Protein AF-A0A952V7Z5-F1 (afdb_monomer)

Radius of gyration: 24.07 Å; Cα contacts (8 Å, |Δi|>4): 579; chains: 1; bounding box: 63×58×65 Å

Sequence (411 aa):
MCISLGTNAEAQRTVLEYQTFAVVSDPDKPIVDISADLIARCDKRLQQSLNGVTVEVHFGEGSSTEAVQILNKLVEAVRLTQEMLTPLVVPDVRFYLMSMAEVPANFSAKVLSEGNGFYLHVLPISDRRELDLECSQNNEICSDIYLTIPHELSHRSLDRIVQRDARWFDEGLAEYASIKVATVLAPEIARTRLRAYLPRESLHRREIRENIIRWQPFKYRDLKRMNELEIRNDFFFYGAAYQILEYAFANGTDTRRSGLLPRIQSLRNVKKRPISNKELLSVVENELGNGIRSLGVVPETEQIKYVRQAEDVLRPESKNATDHYEALYRLAVFDDISLSRETIESLIDLAFQQSAPHYFSELAATAITRRLRRENFKSFIATYLSSTSKQQKVSIRKLVDGLKKKSIRPL

Solvent-accessible surface area (backbone atoms only — not comparable to full-atom values): 22986 Å² total; per-residue (Å²): 136,81,84,77,72,89,86,68,100,64,84,84,77,76,81,81,91,69,72,60,50,70,50,81,75,42,94,91,53,74,71,40,78,44,33,67,57,49,63,70,47,32,77,43,76,50,75,54,73,55,98,91,30,41,39,35,31,27,24,34,90,93,41,62,70,60,45,53,54,49,42,58,53,40,50,53,33,50,49,49,34,42,62,72,44,48,78,49,64,56,59,26,39,38,36,36,47,40,81,29,86,69,67,67,68,18,32,29,35,63,59,95,63,86,85,76,62,60,48,80,46,78,47,74,36,41,72,86,57,85,80,74,82,78,57,84,63,93,32,69,63,49,43,39,47,29,33,48,47,31,21,52,43,37,43,63,36,32,70,72,43,44,35,86,69,30,41,40,56,48,53,6,48,9,48,41,38,10,41,56,37,10,50,74,79,38,47,69,55,26,52,48,47,38,55,72,52,33,46,91,57,32,35,46,36,66,63,49,47,70,41,38,85,68,40,68,83,79,54,77,81,47,62,84,67,52,50,72,65,58,61,49,54,48,34,46,44,48,15,29,21,22,47,53,46,52,52,36,36,59,67,26,100,44,79,89,57,35,65,58,52,50,49,52,52,49,51,24,67,74,65,74,45,51,37,45,42,71,59,48,48,54,56,48,30,62,55,50,72,70,36,71,82,67,42,57,63,69,53,69,74,56,47,52,52,52,42,53,54,21,50,61,48,68,40,94,79,61,83,54,67,59,58,44,50,43,21,36,48,46,40,42,63,50,42,89,58,89,73,55,69,68,52,52,52,52,29,54,50,39,40,67,40,86,86,47,60,66,67,56,16,22,33,24,14,24,26,50,51,61,31,53,77,39,69,73,47,45,55,47,54,54,51,51,67,74,66,63,89,74,85,77,94,62,52,69,65,58,49,55,53,50,29,58,71,46,24,69,76,82,127

Foldseek 3Di:
DDDDDDDDDDPPPDDPDQDKAKDAQDPVDDAAECAVQLCVAQVDKDWDDDPNAIEMETGHPPCPVVSVLLRVLLVLLQVLLPLLLPPFDQFHEYEYEGEDQDDDNIYMHRDPPPPRRYDYYYDYDHPPDDQDSVLPDPHPSCCCRQQVSSLVSLLVSQVWLADLQQVLQSLLSSRLSSLVSCCVRPVVNSVLCCLQQQDLQLLQDQLLLVCLLRDHDDDPVCVVVDDPLNVNVVSSSSNLSNQLVVLLCVLDPDNSDRCLSVVSVVVCVVVVGHDYSVRSQVSSQVSNVPHSSPPSNDDPVVLQVLQVLLLVCLPPPHPDPSSVLNSLQSLLSSLVDDDDPVLLVSLLCQLPPPPHDLSSNQSSLSSLLSNCVDPVSLVSLVVVLVPPPDDDPCPSVNSNVSSVVSYNDRD

Structure (mmCIF, N/CA/C/O backbone):
data_AF-A0A952V7Z5-F1
#
_entry.id   AF-A0A952V7Z5-F1
#
loop_
_atom_site.group_PDB
_atom_site.id
_atom_site.type_symbol
_atom_site.label_atom_id
_atom_site.label_alt_id
_atom_site.label_comp_id
_atom_site.label_asym_id
_atom_site.label_entity_id
_atom_site.label_seq_id
_atom_site.pdbx_PDB_ins_code
_atom_site.Cartn_x
_atom_site.Cartn_y
_atom_site.Cartn_z
_atom_site.occupancy
_atom_site.B_iso_or_equiv
_atom_site.auth_seq_id
_atom_site.auth_comp_id
_atom_site.auth_asym_id
_atom_site.auth_atom_id
_atom_site.pdbx_PDB_model_num
ATOM 1 N N . MET A 1 1 ? -26.726 -34.447 10.288 1.00 21.91 1 MET A N 1
ATOM 2 C CA . MET A 1 1 ? -26.350 -34.501 8.861 1.00 21.91 1 MET A CA 1
ATOM 3 C C . MET A 1 1 ? -25.135 -33.604 8.694 1.00 21.91 1 MET A C 1
ATOM 5 O O . MET A 1 1 ? -25.275 -32.392 8.656 1.00 21.91 1 MET A O 1
ATOM 9 N N . CYS A 1 2 ? -23.943 -34.197 8.766 1.00 21.72 2 CYS A N 1
ATOM 10 C CA . CYS A 1 2 ? -22.676 -33.507 8.551 1.00 21.72 2 CYS A CA 1
ATOM 11 C C . CYS A 1 2 ? -22.532 -33.246 7.054 1.00 21.72 2 CYS A C 1
ATOM 13 O O . CYS A 1 2 ? -22.597 -34.195 6.272 1.00 21.72 2 CYS A O 1
ATOM 15 N N . ILE A 1 3 ? -22.321 -31.996 6.651 1.00 19.05 3 ILE A N 1
ATOM 16 C CA . ILE A 1 3 ? -21.843 -31.725 5.299 1.00 19.05 3 ILE A CA 1
ATOM 17 C C . ILE A 1 3 ? -20.340 -31.983 5.333 1.00 19.05 3 ILE A C 1
ATOM 19 O O . ILE A 1 3 ? -19.537 -31.126 5.687 1.00 19.05 3 ILE A O 1
ATOM 23 N N . SER A 1 4 ? -19.972 -33.222 5.016 1.00 21.81 4 SER A N 1
ATOM 24 C CA . SER A 1 4 ? -18.714 -33.428 4.317 1.00 21.81 4 SER A CA 1
ATOM 25 C C . SER A 1 4 ? -18.763 -32.683 2.981 1.00 21.81 4 SER A C 1
ATOM 27 O O . SER A 1 4 ? -19.835 -32.489 2.409 1.00 21.81 4 SER A O 1
ATOM 29 N N . LEU A 1 5 ? -17.574 -32.441 2.439 1.00 25.05 5 LEU A N 1
ATOM 30 C CA . LEU A 1 5 ? -17.137 -32.922 1.120 1.00 25.05 5 LEU A CA 1
ATOM 31 C C . LEU A 1 5 ? -16.369 -31.802 0.410 1.00 25.05 5 LEU A C 1
ATOM 33 O O . LEU A 1 5 ? -16.770 -30.645 0.357 1.00 25.05 5 LEU A O 1
ATOM 37 N N . GLY A 1 6 ? -15.208 -32.117 -0.156 1.00 21.16 6 GLY A N 1
ATOM 38 C CA . GLY A 1 6 ? -15.314 -32.733 -1.475 1.00 21.16 6 GLY A CA 1
ATOM 39 C C . GLY A 1 6 ? -15.989 -31.714 -2.396 1.00 21.16 6 GLY A C 1
ATOM 40 O O . GLY A 1 6 ? -17.176 -31.783 -2.673 1.00 21.16 6 GLY A O 1
ATOM 41 N N . THR A 1 7 ? -15.289 -30.611 -2.639 1.00 42.12 7 THR A N 1
ATOM 42 C CA . THR A 1 7 ? -14.612 -30.381 -3.926 1.00 42.12 7 THR A CA 1
ATOM 43 C C . THR A 1 7 ? -15.560 -29.940 -5.039 1.00 42.12 7 THR A C 1
ATOM 45 O O . THR A 1 7 ? -15.540 -30.524 -6.113 1.00 42.12 7 THR A O 1
ATOM 48 N N . ASN A 1 8 ? -16.377 -28.898 -4.839 1.00 22.83 8 ASN A N 1
ATOM 49 C CA . ASN A 1 8 ? -16.848 -28.105 -5.977 1.00 22.83 8 ASN A CA 1
ATOM 50 C C . ASN A 1 8 ? -17.474 -26.752 -5.610 1.00 22.83 8 ASN A C 1
ATOM 52 O O . ASN A 1 8 ? -18.397 -26.626 -4.817 1.00 22.83 8 ASN A O 1
ATOM 56 N N . ALA A 1 9 ? -16.902 -25.748 -6.257 1.00 27.31 9 ALA A N 1
ATOM 57 C CA . ALA A 1 9 ? -17.441 -24.552 -6.883 1.00 27.31 9 ALA A CA 1
ATOM 58 C C . ALA A 1 9 ? -18.696 -23.761 -6.439 1.00 27.31 9 ALA A C 1
ATOM 60 O O . ALA A 1 9 ? -18.807 -22.637 -6.928 1.00 27.31 9 ALA A O 1
ATOM 61 N N . GLU A 1 10 ? -19.580 -24.204 -5.549 1.00 24.36 10 GLU A N 1
ATOM 62 C CA . GLU A 1 10 ? -20.840 -23.475 -5.267 1.00 24.36 10 GLU A CA 1
ATOM 63 C C . GLU A 1 10 ? -21.109 -23.173 -3.785 1.00 24.36 10 GLU A C 1
ATOM 65 O O . GLU A 1 10 ? -21.993 -22.380 -3.471 1.00 24.36 10 GLU A O 1
ATOM 70 N N . ALA A 1 11 ? -20.266 -23.654 -2.867 1.00 25.73 11 ALA A N 1
ATOM 71 C CA . ALA A 1 11 ? -20.401 -23.396 -1.427 1.00 25.73 11 ALA A CA 1
ATOM 72 C C . ALA A 1 11 ? -19.944 -21.991 -0.960 1.00 25.73 11 ALA A C 1
ATOM 74 O O . ALA A 1 11 ? -19.985 -21.690 0.227 1.00 25.73 11 ALA A O 1
ATOM 75 N N . GLN A 1 12 ? -19.520 -21.107 -1.870 1.00 28.00 12 GLN A N 1
ATOM 76 C CA . GLN A 1 12 ? -19.107 -19.730 -1.543 1.00 28.00 12 GLN A CA 1
ATOM 77 C C . GLN A 1 12 ? -20.231 -18.692 -1.682 1.00 28.00 12 GLN A C 1
ATOM 79 O O . GLN A 1 12 ? -19.972 -17.501 -1.519 1.00 28.00 12 GLN A O 1
ATOM 84 N N . ARG A 1 13 ? -21.469 -19.093 -2.010 1.00 25.97 13 ARG A N 1
ATOM 85 C CA . ARG A 1 13 ? -22.493 -18.120 -2.419 1.00 25.97 13 ARG A CA 1
ATOM 86 C C . ARG A 1 13 ? -23.474 -17.651 -1.349 1.00 25.97 13 ARG A C 1
ATOM 88 O O . ARG A 1 13 ? -24.230 -16.730 -1.643 1.00 25.97 13 ARG A O 1
ATOM 95 N N . THR A 1 14 ? -23.472 -18.177 -0.124 1.00 25.52 14 THR A N 1
ATOM 96 C CA . THR A 1 14 ? -24.328 -17.617 0.944 1.00 25.52 14 THR A CA 1
ATOM 97 C C . THR A 1 14 ? -23.835 -18.018 2.339 1.00 25.52 14 THR A C 1
ATOM 99 O O . THR A 1 14 ? -24.421 -18.875 2.989 1.00 25.52 14 THR A O 1
ATOM 102 N N . VAL A 1 15 ? -22.748 -17.406 2.820 1.00 25.81 15 VAL A N 1
ATOM 103 C CA . VAL A 1 15 ? -22.536 -17.280 4.272 1.00 25.81 15 VAL A CA 1
ATOM 104 C C . VAL A 1 15 ? -23.148 -15.943 4.664 1.00 25.81 15 VAL A C 1
ATOM 106 O O . VAL A 1 15 ? -22.603 -14.887 4.351 1.00 25.81 15 VAL A O 1
ATOM 109 N N . LEU A 1 16 ? -24.331 -16.010 5.269 1.00 24.02 16 LEU A N 1
ATOM 110 C CA . LEU A 1 16 ? -24.913 -14.900 6.006 1.00 24.02 16 LEU A CA 1
ATOM 111 C C . LEU A 1 16 ? -23.939 -14.474 7.122 1.00 24.02 16 LEU A C 1
ATOM 113 O O . LEU A 1 16 ? -23.579 -15.279 7.973 1.00 24.02 16 LEU A O 1
ATOM 117 N N . GLU A 1 17 ? -23.473 -13.230 7.031 1.00 29.83 17 GLU A N 1
ATOM 118 C CA . GLU A 1 17 ? -23.236 -12.261 8.115 1.00 29.83 17 GLU A CA 1
ATOM 119 C C . GLU A 1 17 ? -22.830 -12.776 9.515 1.00 29.83 17 GLU A C 1
ATOM 121 O O . GLU A 1 17 ? -23.423 -12.402 10.517 1.00 29.83 17 GLU A O 1
ATOM 126 N N . TYR A 1 18 ? -21.723 -13.514 9.606 1.00 31.23 18 TYR A N 1
ATOM 127 C CA . TYR A 1 18 ? -20.885 -13.552 10.812 1.00 31.23 18 TYR A CA 1
ATOM 128 C C . TYR A 1 18 ? -19.462 -13.164 10.403 1.00 31.23 18 TYR A C 1
ATOM 130 O O . TYR A 1 18 ? -18.801 -13.921 9.687 1.00 31.23 18 TYR A O 1
ATOM 138 N N . GLN A 1 19 ? -18.980 -11.973 10.784 1.00 49.91 19 GLN A N 1
ATOM 139 C CA . GLN A 1 19 ? -17.613 -11.562 10.447 1.00 49.91 19 GLN A CA 1
ATOM 140 C C . GLN A 1 19 ? -16.627 -12.367 11.298 1.00 49.91 19 GLN A C 1
ATOM 142 O O . GLN A 1 19 ? -16.370 -12.058 12.455 1.00 49.91 19 GLN A O 1
ATOM 147 N N . THR A 1 20 ? -16.100 -13.442 10.718 1.00 51.53 20 THR A N 1
ATOM 148 C CA . THR A 1 20 ? -14.978 -14.195 11.283 1.00 51.53 20 THR A CA 1
ATOM 149 C C . THR A 1 20 ? -13.688 -13.493 10.865 1.00 51.53 20 THR A C 1
ATOM 151 O O . THR A 1 20 ? -13.440 -13.347 9.668 1.00 51.53 20 THR A O 1
ATOM 154 N N . PHE A 1 21 ? -12.873 -13.063 11.827 1.00 63.00 21 PHE A N 1
ATOM 155 C CA . PHE A 1 21 ? -11.488 -12.661 11.573 1.00 63.00 21 PHE A CA 1
ATOM 156 C C . PHE A 1 21 ? -10.650 -13.928 11.395 1.00 63.00 21 PHE A C 1
ATOM 158 O O . PHE A 1 21 ? -10.806 -14.864 12.177 1.00 63.00 21 PHE A O 1
ATOM 165 N N . ALA A 1 22 ? -9.789 -13.993 10.382 1.00 59.28 22 ALA A N 1
ATOM 166 C CA . ALA A 1 22 ? -8.906 -15.136 10.167 1.00 59.28 22 ALA A CA 1
ATOM 167 C C . ALA A 1 22 ? -7.529 -14.673 9.691 1.00 59.28 22 ALA A C 1
ATOM 169 O O . ALA A 1 22 ? -7.424 -13.966 8.691 1.00 59.28 22 ALA A O 1
ATOM 170 N N . VAL A 1 23 ? -6.487 -15.126 10.385 1.00 66.25 23 VAL A N 1
ATOM 171 C CA . VAL A 1 23 ? -5.084 -14.973 10.003 1.00 66.25 23 VAL A CA 1
ATOM 172 C C . VAL A 1 23 ? -4.575 -16.322 9.524 1.00 66.25 23 VAL A C 1
ATOM 174 O O . VAL A 1 23 ? -4.683 -17.336 10.219 1.00 66.25 23 VAL A O 1
ATOM 177 N N . VAL A 1 24 ? -4.021 -16.329 8.315 1.00 65.44 24 VAL A N 1
ATOM 178 C CA . VAL A 1 24 ? -3.427 -17.512 7.691 1.00 65.44 24 VAL A CA 1
ATOM 179 C C . VAL A 1 24 ? -1.990 -17.167 7.326 1.00 65.44 24 VAL A C 1
ATOM 181 O O . VAL A 1 24 ? -1.761 -16.434 6.368 1.00 65.44 24 VAL A O 1
ATOM 184 N N . SER A 1 25 ? -1.033 -17.681 8.096 1.00 63.12 25 SER A N 1
ATOM 185 C CA . SER A 1 25 ? 0.403 -17.509 7.841 1.00 63.12 25 SER A CA 1
ATOM 186 C C . SER A 1 25 ? 1.071 -18.765 7.266 1.00 63.12 25 SER A C 1
ATOM 188 O O . SER A 1 25 ? 2.078 -18.655 6.572 1.00 63.12 25 SER A O 1
ATOM 190 N N . ASP A 1 26 ? 0.498 -19.951 7.494 1.00 69.31 26 ASP A N 1
ATOM 191 C CA . ASP A 1 26 ? 1.043 -21.247 7.076 1.00 69.31 26 ASP A CA 1
ATOM 192 C C . ASP A 1 26 ? -0.063 -22.097 6.425 1.00 69.31 26 ASP A C 1
ATOM 194 O O . ASP A 1 26 ? -0.810 -22.773 7.130 1.00 69.31 26 ASP A O 1
ATOM 198 N N . PRO A 1 27 ? -0.226 -22.073 5.092 1.00 68.00 27 PRO A N 1
ATOM 199 C CA . PRO A 1 27 ? -1.340 -22.730 4.401 1.00 68.00 27 PRO A CA 1
ATOM 200 C C . PRO A 1 27 ? -1.488 -24.234 4.675 1.00 68.00 27 PRO A C 1
ATOM 202 O O . PRO A 1 27 ? -2.570 -24.781 4.444 1.00 68.00 27 PRO A O 1
ATOM 205 N N . ASP A 1 28 ? -0.424 -24.884 5.154 1.00 73.81 28 ASP A N 1
ATOM 206 C CA . ASP A 1 28 ? -0.378 -26.318 5.431 1.00 73.81 28 ASP A CA 1
ATOM 207 C C . ASP A 1 28 ? -0.822 -26.662 6.864 1.00 73.81 28 ASP A C 1
ATOM 209 O O . ASP A 1 28 ? -1.062 -27.831 7.182 1.00 73.81 28 ASP A O 1
ATOM 213 N N . LYS A 1 29 ? -0.995 -25.657 7.735 1.00 73.75 29 LYS A N 1
ATOM 214 C CA . LYS A 1 29 ? -1.500 -25.836 9.102 1.00 73.75 29 LYS A CA 1
ATOM 215 C C . LYS A 1 29 ? -3.005 -25.585 9.214 1.00 73.75 29 LYS A C 1
ATOM 217 O O . LYS A 1 29 ? -3.551 -24.694 8.559 1.00 73.75 29 LYS A O 1
ATOM 222 N N . PRO A 1 30 ? -3.708 -26.327 10.089 1.00 82.44 30 PRO A N 1
ATOM 223 C CA . PRO A 1 30 ? -5.119 -26.071 10.346 1.00 82.44 30 PRO A CA 1
ATOM 224 C C . PRO A 1 30 ? -5.318 -24.690 10.985 1.00 82.44 30 PRO A C 1
ATOM 226 O O . PRO A 1 30 ? -4.487 -24.227 11.763 1.00 82.44 30 PRO A O 1
ATOM 229 N N . ILE A 1 31 ? -6.443 -24.046 10.669 1.00 80.12 31 ILE A N 1
ATOM 230 C CA . ILE A 1 31 ? -6.870 -22.805 11.326 1.00 80.12 31 ILE A CA 1
ATOM 231 C C . ILE A 1 31 ? -7.409 -23.156 12.715 1.00 80.12 31 ILE A C 1
ATOM 233 O O . ILE A 1 31 ? -8.326 -23.972 12.830 1.00 80.12 31 ILE A O 1
ATOM 237 N N . VAL A 1 32 ? -6.857 -22.532 13.756 1.00 85.81 32 VAL A N 1
ATOM 238 C CA . VAL A 1 32 ? -7.302 -22.704 15.147 1.00 85.81 32 VAL A CA 1
ATOM 239 C C . VAL A 1 32 ? -8.346 -21.640 15.499 1.00 85.81 32 VAL A C 1
ATOM 241 O O . VAL A 1 32 ? -8.087 -20.448 15.366 1.00 85.81 32 VAL A O 1
ATOM 244 N N . ASP A 1 33 ? -9.535 -22.043 15.950 1.00 85.56 33 ASP A N 1
ATOM 245 C CA . ASP A 1 33 ? -10.549 -21.103 16.447 1.00 85.56 33 ASP A CA 1
ATOM 246 C C . ASP A 1 33 ? -10.193 -20.665 17.879 1.00 85.56 33 ASP A C 1
ATOM 248 O O . ASP A 1 33 ? -10.237 -21.476 18.801 1.00 85.56 33 ASP A O 1
ATOM 252 N N . ILE A 1 34 ? -9.832 -19.391 18.057 1.00 84.31 34 ILE A N 1
ATOM 253 C CA . ILE A 1 34 ? -9.409 -18.804 19.341 1.00 84.31 34 ILE A CA 1
ATOM 254 C C . ILE A 1 34 ? -10.519 -17.990 20.023 1.00 84.31 34 ILE A C 1
ATOM 256 O O . ILE A 1 34 ? -10.267 -17.278 20.993 1.00 84.31 34 ILE A O 1
ATOM 260 N N . SER A 1 35 ? -11.760 -18.061 19.532 1.00 82.38 35 SER A N 1
ATOM 261 C CA . SER A 1 35 ? -12.860 -17.207 20.013 1.00 82.38 35 SER A CA 1
ATOM 262 C C . SER A 1 35 ? -13.135 -17.364 21.507 1.00 82.38 35 SER A C 1
ATOM 264 O O . SER A 1 35 ? -13.321 -16.376 22.214 1.00 82.38 35 SER A O 1
ATOM 266 N N . ALA A 1 36 ? -13.159 -18.610 21.987 1.00 82.50 36 ALA A N 1
ATOM 267 C CA . ALA A 1 36 ? -13.428 -18.910 23.390 1.00 82.50 36 ALA A CA 1
ATOM 268 C C . ALA A 1 36 ? -12.311 -18.384 24.300 1.00 82.50 36 ALA A C 1
ATOM 270 O O . ALA A 1 36 ? -12.598 -17.787 25.334 1.00 82.50 36 ALA A O 1
ATOM 271 N N . ASP A 1 37 ? -11.051 -18.551 23.890 1.00 82.75 37 ASP A N 1
ATOM 272 C CA . ASP A 1 37 ? -9.910 -18.035 24.640 1.00 82.75 37 ASP A CA 1
ATOM 273 C C . ASP A 1 37 ? -9.899 -16.504 24.669 1.00 82.75 37 ASP A C 1
ATOM 275 O O . ASP A 1 37 ? -9.615 -15.921 25.708 1.00 82.75 37 ASP A O 1
ATOM 279 N N . LEU A 1 38 ? -10.244 -15.843 23.564 1.00 81.00 38 LEU A N 1
ATOM 280 C CA . LEU A 1 38 ? -10.313 -14.385 23.496 1.00 81.00 38 LEU A CA 1
ATOM 281 C C . LEU A 1 38 ? -11.378 -13.824 24.452 1.00 81.00 38 LEU A C 1
ATOM 283 O O . LEU A 1 38 ? -11.106 -12.873 25.178 1.00 81.00 38 LEU A O 1
ATOM 287 N N . ILE A 1 39 ? -12.558 -14.453 24.521 1.00 79.19 39 ILE A N 1
ATOM 288 C CA . ILE A 1 39 ? -13.611 -14.082 25.483 1.00 79.19 39 ILE A CA 1
ATOM 289 C C . ILE A 1 39 ? -13.163 -14.342 26.927 1.00 79.19 39 ILE A C 1
ATOM 291 O O . ILE A 1 39 ? -13.447 -13.540 27.811 1.00 79.19 39 ILE A O 1
ATOM 295 N N . ALA A 1 40 ? -12.479 -15.460 27.177 1.00 82.94 40 ALA A N 1
ATOM 296 C CA . ALA A 1 40 ? -12.077 -15.850 28.524 1.00 82.94 40 ALA A CA 1
ATOM 297 C C . ALA A 1 40 ? -10.881 -15.049 29.063 1.00 82.94 40 ALA A C 1
ATOM 299 O O . ALA A 1 40 ? -10.777 -14.855 30.270 1.00 82.94 40 ALA A O 1
ATOM 300 N N . ARG A 1 41 ? -9.960 -14.626 28.188 1.00 84.38 41 ARG A N 1
ATOM 301 C CA . ARG A 1 41 ? -8.665 -14.041 28.572 1.00 84.38 41 ARG A CA 1
ATOM 302 C C . ARG A 1 41 ? -8.600 -12.527 28.425 1.00 84.38 41 ARG A C 1
ATOM 304 O O . ARG A 1 41 ? -7.706 -11.933 29.009 1.00 84.38 41 ARG A O 1
ATOM 311 N N . CYS A 1 42 ? -9.486 -11.907 27.648 1.00 87.19 42 CYS A N 1
ATOM 312 C CA . CYS A 1 42 ? -9.534 -10.455 27.476 1.00 87.19 42 CYS A CA 1
ATOM 313 C C . CYS A 1 42 ? -10.755 -9.869 28.204 1.00 87.19 42 CYS A C 1
ATOM 315 O O . CYS A 1 42 ? -11.660 -9.321 27.577 1.00 87.19 42 CYS A O 1
ATOM 317 N N . ASP A 1 43 ? -10.800 -10.030 29.527 1.00 86.81 43 ASP A N 1
ATOM 318 C CA . ASP A 1 43 ? -11.925 -9.643 30.390 1.00 86.81 43 ASP A CA 1
ATOM 319 C C . ASP A 1 43 ? -11.879 -8.171 30.844 1.00 86.81 43 ASP A C 1
ATOM 321 O O . ASP A 1 43 ? -12.885 -7.621 31.304 1.00 86.81 43 ASP A O 1
ATOM 325 N N . LYS A 1 44 ? -10.727 -7.506 30.689 1.00 91.62 44 LYS A N 1
ATOM 326 C CA . LYS A 1 44 ? -10.526 -6.086 31.007 1.00 91.62 44 LYS A CA 1
ATOM 327 C C . LYS A 1 44 ? -10.556 -5.248 29.734 1.00 91.62 44 LYS A C 1
ATOM 329 O O . LYS A 1 44 ? -10.149 -5.698 28.665 1.00 91.62 44 LYS A O 1
ATOM 334 N N . ARG A 1 45 ? -11.006 -3.992 29.850 1.00 93.38 45 ARG A N 1
ATOM 335 C CA . ARG A 1 45 ? -11.024 -3.038 28.731 1.00 93.38 45 ARG A CA 1
ATOM 336 C C . ARG A 1 45 ? -10.588 -1.635 29.128 1.00 93.38 45 ARG A C 1
ATOM 338 O O . ARG A 1 45 ? -10.917 -1.156 30.213 1.00 93.38 45 ARG A O 1
ATOM 345 N N . LEU A 1 46 ? -9.927 -0.962 28.196 1.00 96.56 46 LEU A N 1
ATOM 346 C CA . LEU A 1 46 ? -9.727 0.483 28.179 1.00 96.56 46 LEU A CA 1
ATOM 347 C C . LEU A 1 46 ? -10.386 1.042 26.921 1.00 96.56 46 LEU A C 1
ATOM 349 O O . LEU A 1 46 ? -10.438 0.364 25.895 1.00 96.56 46 LEU A O 1
ATOM 353 N N . GLN A 1 47 ? -10.891 2.270 26.991 1.00 95.81 47 GLN A N 1
ATOM 354 C CA . GLN A 1 47 ? -11.520 2.907 25.841 1.00 95.81 47 GLN A CA 1
ATOM 355 C C . GLN A 1 47 ? -11.291 4.412 25.833 1.00 95.81 47 GLN A C 1
ATOM 357 O O . GLN A 1 47 ? -11.212 5.045 26.888 1.00 95.81 47 GLN A O 1
ATOM 362 N N . GLN A 1 48 ? -11.267 4.980 24.635 1.00 96.75 48 GLN A N 1
ATOM 363 C CA . GLN A 1 48 ? -11.275 6.417 24.415 1.00 96.75 48 GLN A CA 1
ATOM 364 C C . GLN A 1 48 ? -12.083 6.737 23.158 1.00 96.75 48 GLN A C 1
ATOM 366 O O . GLN A 1 48 ? -11.959 6.056 22.143 1.00 96.75 48 GLN A O 1
ATOM 371 N N . SER A 1 49 ? -12.902 7.785 23.225 1.00 92.75 49 SER A N 1
ATOM 372 C CA . SER A 1 49 ? -13.667 8.276 22.077 1.00 92.75 49 SER A CA 1
ATOM 373 C C . SER A 1 49 ? -13.106 9.615 21.612 1.00 92.75 49 SER A C 1
ATOM 375 O O . SER A 1 49 ? -12.860 10.508 22.424 1.00 92.75 49 SER A O 1
ATOM 377 N N . LEU A 1 50 ? -12.923 9.767 20.304 1.00 84.69 50 LEU A N 1
ATOM 378 C CA . LEU A 1 50 ? -12.441 10.989 19.677 1.00 84.69 50 LEU A CA 1
ATOM 379 C C . LEU A 1 50 ? -13.212 11.231 18.378 1.00 84.69 50 LEU A C 1
ATOM 381 O O . LEU A 1 50 ? -13.340 10.332 17.557 1.00 84.69 50 LEU A O 1
ATOM 385 N N . ASN A 1 51 ? -13.739 12.445 18.192 1.00 82.94 51 ASN A N 1
ATOM 386 C CA . ASN A 1 51 ? -14.449 12.853 16.971 1.00 82.94 51 ASN A CA 1
ATOM 387 C C . ASN A 1 51 ? -15.565 11.880 16.533 1.00 82.94 51 ASN A C 1
ATOM 389 O O . ASN A 1 51 ? -15.805 11.691 15.342 1.00 82.94 51 ASN A O 1
ATOM 393 N N . GLY A 1 52 ? -16.254 11.268 17.500 1.00 83.44 52 GLY A N 1
ATOM 394 C CA . GLY A 1 52 ? -17.337 10.317 17.242 1.00 83.44 52 GLY A CA 1
ATOM 395 C C . GLY A 1 52 ? -16.889 8.893 16.900 1.00 83.44 52 GLY A C 1
ATOM 396 O O . GLY A 1 52 ? -17.762 8.077 16.635 1.00 83.44 52 GLY A O 1
ATOM 397 N N . VAL A 1 53 ? -15.584 8.597 16.936 1.00 90.19 53 VAL A N 1
ATOM 398 C CA . VAL A 1 53 ? -15.025 7.244 16.802 1.00 90.19 53 VAL A CA 1
ATOM 399 C C . VAL A 1 53 ? -14.528 6.766 18.164 1.00 90.19 53 VAL A C 1
ATOM 401 O O . VAL A 1 53 ? -13.812 7.483 18.865 1.00 90.19 53 VAL A O 1
ATOM 404 N N . THR A 1 54 ? -14.908 5.557 18.555 1.00 93.44 54 THR A N 1
ATOM 405 C CA . THR A 1 54 ? -14.482 4.900 19.792 1.00 93.44 54 THR A CA 1
ATOM 406 C C . THR A 1 54 ? -13.386 3.889 19.500 1.00 93.44 54 THR A C 1
ATOM 408 O O . THR A 1 54 ? -13.527 3.045 18.621 1.00 93.44 54 THR A O 1
ATOM 411 N N . VAL A 1 55 ? -12.300 3.955 20.265 1.00 95.19 55 VAL A N 1
ATOM 412 C CA . VAL A 1 55 ? -11.201 2.990 20.236 1.00 95.19 55 VAL A CA 1
ATOM 413 C C . VAL A 1 55 ? -11.183 2.242 21.562 1.00 95.19 55 VAL A C 1
ATOM 415 O O . VAL A 1 55 ? -11.095 2.857 22.625 1.00 95.19 55 VAL A O 1
ATOM 418 N N . GLU A 1 56 ? -11.265 0.918 21.500 1.00 94.56 56 GLU A N 1
ATOM 419 C CA . GLU A 1 56 ? -11.232 0.015 22.648 1.00 94.56 56 GLU A CA 1
ATOM 420 C C . GLU A 1 56 ? -10.021 -0.919 22.568 1.00 94.56 56 GLU A C 1
ATOM 422 O O . GLU A 1 56 ? -9.731 -1.480 21.511 1.00 94.56 56 GLU A O 1
ATOM 427 N N . VAL A 1 57 ? -9.371 -1.153 23.708 1.00 93.38 57 VAL A N 1
ATOM 428 C CA . VAL A 1 57 ? -8.367 -2.210 23.881 1.00 93.38 57 VAL A CA 1
ATOM 429 C C . VAL A 1 57 ? -8.857 -3.173 24.953 1.00 93.38 57 VAL A C 1
ATOM 431 O O . VAL A 1 57 ? -9.071 -2.772 26.097 1.00 93.38 57 VAL A O 1
ATOM 434 N N . HIS A 1 58 ? -9.039 -4.436 24.577 1.00 92.50 58 HIS A N 1
ATOM 435 C CA . HIS A 1 58 ? -9.425 -5.537 25.459 1.00 92.50 58 HIS A CA 1
ATOM 436 C C . HIS A 1 58 ? -8.191 -6.386 25.765 1.00 92.50 58 HIS A C 1
ATOM 438 O O . HIS A 1 58 ? -7.423 -6.700 24.858 1.00 92.50 58 HIS A O 1
ATOM 444 N N . PHE A 1 59 ? -7.975 -6.734 27.031 1.00 91.88 59 PHE A N 1
ATOM 445 C CA . PHE A 1 59 ? -6.740 -7.364 27.506 1.00 91.88 59 PHE A CA 1
ATOM 446 C C . PHE A 1 59 ? -6.985 -8.182 28.781 1.00 91.88 59 PHE A C 1
ATOM 448 O O . PHE A 1 59 ? -8.026 -8.043 29.423 1.00 91.88 59 PHE A O 1
ATOM 455 N N . GLY A 1 60 ? -6.033 -9.052 29.121 1.00 88.94 60 GLY A N 1
ATOM 456 C CA . GLY A 1 60 ? -6.089 -9.897 30.316 1.00 88.94 60 GLY A CA 1
ATOM 457 C C . GLY A 1 60 ? -5.340 -9.332 31.518 1.00 88.94 60 GLY A C 1
ATOM 458 O O . GLY A 1 60 ? -4.832 -8.209 31.517 1.00 88.94 60 GLY A O 1
ATOM 459 N N . GLU A 1 61 ? -5.246 -10.126 32.580 1.00 84.25 61 GLU A N 1
ATOM 460 C CA . GLU A 1 61 ? -4.442 -9.761 33.746 1.00 84.25 61 GLU A CA 1
ATOM 461 C C . GLU A 1 61 ? -2.956 -9.601 33.397 1.00 84.25 61 GLU A C 1
ATOM 463 O O . GLU A 1 61 ? -2.404 -10.362 32.610 1.00 84.25 61 GLU A O 1
ATOM 468 N N . GLY A 1 62 ? -2.299 -8.607 34.001 1.00 83.62 62 GLY A N 1
ATOM 469 C CA . GLY A 1 62 ? -0.867 -8.359 33.810 1.00 83.62 62 GLY A CA 1
ATOM 470 C C . GLY A 1 62 ? -0.496 -7.510 32.589 1.00 83.62 62 GLY A C 1
ATOM 471 O O . GLY A 1 62 ? 0.628 -7.033 32.552 1.00 83.62 62 GLY A O 1
ATOM 472 N N . SER A 1 63 ? -1.420 -7.240 31.656 1.00 87.25 63 SER A N 1
ATOM 473 C CA . SER A 1 63 ? -1.138 -6.461 30.429 1.00 87.25 63 SER A CA 1
ATOM 474 C C . SER A 1 63 ? -1.636 -5.007 30.461 1.00 87.25 63 SER A C 1
ATOM 476 O O . SER A 1 63 ? -1.845 -4.387 29.417 1.00 87.25 63 SER A O 1
ATOM 478 N N . SER A 1 64 ? -1.924 -4.452 31.644 1.00 88.88 64 SER A N 1
ATOM 479 C CA . SER A 1 64 ? -2.556 -3.127 31.756 1.00 88.88 64 SER A CA 1
ATOM 480 C C . SER A 1 64 ? -1.673 -1.995 31.243 1.00 88.88 64 SER A C 1
ATOM 482 O O . SER A 1 64 ? -2.177 -1.041 30.656 1.00 88.88 64 SER A O 1
ATOM 484 N N . THR A 1 65 ? -0.362 -2.084 31.462 1.00 90.19 65 THR A N 1
ATOM 485 C CA . THR A 1 65 ? 0.588 -1.044 31.052 1.00 90.19 65 THR A CA 1
ATOM 486 C C . THR A 1 65 ? 0.713 -1.006 29.530 1.00 90.19 65 THR A C 1
ATOM 488 O O . THR A 1 65 ? 0.639 0.062 28.921 1.00 90.19 65 THR A O 1
ATOM 491 N N . GLU A 1 66 ? 0.823 -2.176 28.909 1.00 89.81 66 GLU A N 1
ATOM 492 C CA . GLU A 1 66 ? 0.878 -2.375 27.465 1.00 89.81 66 GLU A CA 1
ATOM 493 C C . GLU A 1 66 ? -0.434 -1.932 26.816 1.00 89.81 66 GLU A C 1
ATOM 495 O O . GLU A 1 66 ? -0.415 -1.213 25.819 1.00 89.81 66 GLU A O 1
ATOM 500 N N . ALA A 1 67 ? -1.578 -2.279 27.417 1.00 91.75 67 ALA A N 1
ATOM 501 C CA . ALA A 1 67 ? -2.892 -1.871 26.931 1.00 91.75 67 ALA A CA 1
ATOM 502 C C . ALA A 1 67 ? -3.064 -0.343 26.915 1.00 91.75 67 ALA A C 1
ATOM 504 O O . ALA A 1 67 ? -3.594 0.194 25.942 1.00 91.75 67 ALA A O 1
ATOM 505 N N . VAL A 1 68 ? -2.582 0.375 27.941 1.00 94.44 68 VAL A N 1
ATOM 506 C CA . VAL A 1 68 ? -2.591 1.852 27.961 1.00 94.44 68 VAL A CA 1
ATOM 507 C C . VAL A 1 68 ? -1.739 2.418 26.824 1.00 94.44 68 VAL A C 1
ATOM 509 O O . VAL A 1 68 ? -2.178 3.317 26.107 1.00 94.44 68 VAL A O 1
ATOM 512 N N . GLN A 1 69 ? -0.528 1.894 26.629 1.00 92.94 69 GLN A N 1
ATOM 513 C CA . GLN A 1 69 ? 0.369 2.366 25.572 1.00 92.94 69 GLN A CA 1
ATOM 514 C C . GLN A 1 69 ? -0.196 2.096 24.172 1.00 92.94 69 GLN A C 1
ATOM 516 O O . GLN A 1 69 ? -0.175 2.986 23.319 1.00 92.94 69 GLN A O 1
ATOM 521 N N . ILE A 1 70 ? -0.740 0.898 23.943 1.00 92.75 70 ILE A N 1
ATOM 522 C CA . ILE A 1 70 ? -1.391 0.519 22.685 1.00 92.75 70 ILE A CA 1
ATOM 523 C C . ILE A 1 70 ? -2.611 1.404 22.430 1.00 92.75 70 ILE A C 1
ATOM 525 O O . ILE A 1 70 ? -2.740 1.929 21.325 1.00 92.75 70 ILE A O 1
ATOM 529 N N . LEU A 1 71 ? -3.462 1.641 23.437 1.00 95.44 71 LEU A N 1
ATOM 530 C CA . LEU A 1 71 ? -4.620 2.525 23.298 1.00 95.44 71 LEU A CA 1
ATOM 531 C C . LEU A 1 71 ? -4.193 3.928 22.855 1.00 95.44 71 LEU A C 1
ATOM 533 O O . LEU A 1 71 ? -4.740 4.447 21.886 1.00 95.44 71 LEU A O 1
ATOM 537 N N . ASN A 1 72 ? -3.182 4.515 23.502 1.00 94.31 72 ASN A N 1
ATOM 538 C CA . ASN A 1 72 ? -2.695 5.851 23.150 1.00 94.31 72 ASN A CA 1
ATOM 539 C C . ASN A 1 72 ? -2.206 5.926 21.693 1.00 94.31 72 ASN A C 1
ATOM 541 O O . ASN A 1 72 ? -2.509 6.885 20.982 1.00 94.31 72 ASN A O 1
ATOM 545 N N . LYS A 1 73 ? -1.478 4.904 21.224 1.00 94.50 73 LYS A N 1
ATOM 546 C CA . LYS A 1 73 ? -0.984 4.839 19.839 1.00 94.50 73 LYS A CA 1
ATOM 547 C C . LYS A 1 73 ? -2.116 4.621 18.831 1.00 94.50 73 LYS A C 1
ATOM 549 O O . LYS A 1 73 ? -2.127 5.273 17.789 1.00 94.50 73 LYS A O 1
ATOM 554 N N . LEU A 1 74 ? -3.068 3.739 19.146 1.00 95.06 74 LEU A N 1
ATOM 555 C CA . LEU A 1 74 ? -4.240 3.463 18.312 1.00 95.06 74 LEU A CA 1
ATOM 556 C C . LEU A 1 74 ? -5.130 4.693 18.162 1.00 95.06 74 LEU A C 1
ATOM 558 O O . LEU A 1 74 ? -5.523 5.012 17.047 1.00 95.06 74 LEU A O 1
ATOM 562 N N . VAL A 1 75 ? -5.425 5.398 19.258 1.00 96.31 75 VAL A N 1
ATOM 563 C CA . VAL A 1 75 ? -6.248 6.617 19.232 1.00 96.31 75 VAL A CA 1
ATOM 564 C C . VAL A 1 75 ? -5.661 7.638 18.264 1.00 96.31 75 VAL A C 1
ATOM 566 O O . VAL A 1 75 ? -6.391 8.196 17.447 1.00 96.31 75 VAL A O 1
ATOM 569 N N . GLU A 1 76 ? -4.346 7.842 18.303 1.00 95.62 76 GLU A N 1
ATOM 570 C CA . GLU A 1 76 ? -3.682 8.796 17.419 1.00 95.62 76 GLU A CA 1
ATOM 571 C C . GLU A 1 76 ? -3.667 8.330 15.952 1.00 95.62 76 GLU A C 1
ATOM 573 O O . GLU A 1 76 ? -3.940 9.120 15.045 1.00 95.62 76 GLU A O 1
ATOM 578 N N . ALA A 1 77 ? -3.425 7.038 15.699 1.00 95.50 77 ALA A N 1
ATOM 579 C CA . ALA A 1 77 ? -3.485 6.467 14.352 1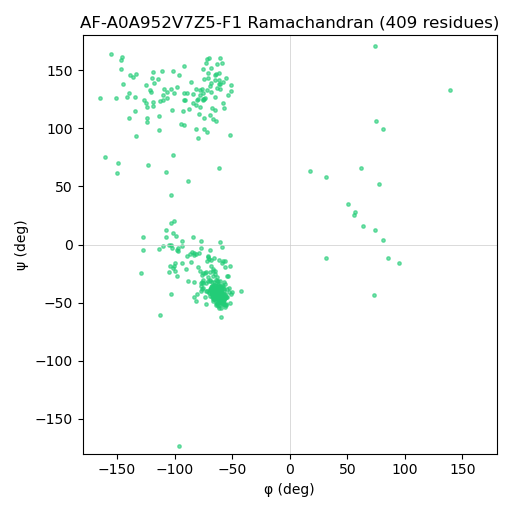.00 95.50 77 ALA A CA 1
ATOM 580 C C . ALA A 1 77 ? -4.899 6.560 13.745 1.00 95.50 77 ALA A C 1
ATOM 582 O O . ALA A 1 77 ? -5.061 6.974 12.593 1.00 95.50 77 ALA A O 1
ATOM 583 N N . VAL A 1 78 ? -5.932 6.236 14.528 1.00 95.75 78 VAL A N 1
ATOM 584 C CA . VAL A 1 78 ? -7.346 6.321 14.129 1.00 95.75 78 VAL A CA 1
ATOM 585 C C . VAL A 1 78 ? -7.760 7.771 13.898 1.00 95.75 78 VAL A C 1
ATOM 587 O O . VAL A 1 78 ? -8.410 8.057 12.893 1.00 95.75 78 VAL A O 1
ATOM 590 N N . ARG A 1 79 ? -7.324 8.706 14.755 1.00 95.62 79 ARG A N 1
ATOM 591 C CA . ARG A 1 79 ? -7.558 10.146 14.569 1.00 95.62 79 ARG A CA 1
ATOM 592 C C . ARG A 1 79 ? -7.033 10.631 13.224 1.00 95.62 79 ARG A C 1
ATOM 594 O O . ARG A 1 79 ? -7.779 11.238 12.459 1.00 95.62 79 ARG A O 1
ATOM 601 N N . LEU A 1 80 ? -5.757 10.368 12.937 1.00 94.94 80 LEU A N 1
ATOM 602 C CA . LEU A 1 80 ? -5.133 10.788 11.683 1.00 94.94 80 LEU A CA 1
ATOM 603 C C . LEU A 1 80 ? -5.809 10.132 10.475 1.00 94.94 80 LEU A C 1
ATOM 605 O O . LEU A 1 80 ? -6.042 10.799 9.469 1.00 94.94 80 LEU A O 1
ATOM 609 N N . THR A 1 81 ? -6.186 8.857 10.593 1.00 94.56 81 THR A N 1
ATOM 610 C CA . THR A 1 81 ? -6.950 8.148 9.557 1.00 94.56 81 THR A CA 1
ATOM 611 C C . THR A 1 81 ? -8.289 8.844 9.294 1.00 94.56 81 THR A C 1
ATOM 613 O O . THR A 1 81 ? -8.617 9.145 8.149 1.00 94.56 81 THR A O 1
ATOM 616 N N . GLN A 1 82 ? -9.049 9.176 10.340 1.00 93.31 82 GLN A N 1
ATOM 617 C CA . GLN A 1 82 ? -10.332 9.871 10.218 1.00 93.31 82 GLN A CA 1
ATOM 618 C C . GLN A 1 82 ? -10.193 11.263 9.589 1.00 93.31 82 GLN A C 1
ATOM 620 O O . GLN A 1 82 ? -11.004 11.648 8.744 1.00 93.31 82 GLN A O 1
ATOM 625 N N . GLU A 1 83 ? -9.161 12.017 9.963 1.00 91.25 83 GLU A N 1
ATOM 626 C CA . GLU A 1 83 ? -8.884 13.327 9.368 1.00 91.25 83 GLU A CA 1
ATOM 627 C C . GLU A 1 83 ? -8.610 13.218 7.866 1.00 91.25 83 GLU A C 1
ATOM 629 O O . GLU A 1 83 ? -9.164 13.991 7.086 1.00 91.25 83 GLU A O 1
ATOM 634 N N . MET A 1 84 ? -7.823 12.223 7.445 1.00 89.25 84 MET A N 1
ATOM 635 C CA . MET A 1 84 ? -7.516 11.984 6.029 1.00 89.25 84 MET A CA 1
ATOM 636 C C . MET A 1 84 ? -8.725 11.498 5.233 1.00 89.25 84 MET A C 1
ATOM 638 O O . MET A 1 84 ? -8.892 11.878 4.075 1.00 89.25 84 MET A O 1
ATOM 642 N N . LEU A 1 85 ? -9.556 10.652 5.843 1.00 91.81 85 LEU A N 1
ATOM 643 C CA . LEU A 1 85 ? -10.713 10.059 5.185 1.00 91.81 85 LEU A CA 1
ATOM 644 C C . LEU A 1 85 ? -11.950 10.956 5.225 1.00 91.81 85 LEU A C 1
ATOM 646 O O . LEU A 1 85 ? -12.941 10.637 4.575 1.00 91.81 85 LEU A O 1
ATOM 650 N N . THR A 1 86 ? -11.918 12.090 5.929 1.00 89.25 86 THR A N 1
ATOM 651 C CA . THR A 1 86 ? -13.043 13.033 5.975 1.00 89.25 86 THR A CA 1
ATOM 652 C C . THR A 1 86 ? -13.473 13.426 4.548 1.00 89.25 86 THR A C 1
ATOM 654 O O . THR A 1 86 ? -12.639 13.847 3.743 1.00 89.25 86 THR A O 1
ATOM 657 N N . PRO A 1 87 ? -14.774 13.320 4.193 1.00 90.94 87 PRO A N 1
ATOM 658 C CA . PRO A 1 87 ? -15.947 13.155 5.062 1.00 90.94 87 PRO A CA 1
ATOM 659 C C . PRO A 1 87 ? -16.490 11.716 5.166 1.00 90.94 87 PRO A C 1
ATOM 661 O O . PRO A 1 87 ? -17.669 11.527 5.472 1.00 90.94 87 PRO A O 1
ATOM 664 N N . LEU A 1 88 ? -15.692 10.704 4.841 1.00 91.00 88 LEU A N 1
ATOM 665 C CA . LEU A 1 88 ? -16.085 9.307 4.995 1.00 91.00 88 LEU A CA 1
ATOM 666 C C . LEU A 1 88 ? -16.193 8.938 6.482 1.00 91.00 88 LEU A C 1
ATOM 668 O O . LEU A 1 88 ? -15.530 9.521 7.339 1.00 91.00 88 LEU A O 1
ATOM 672 N N . VAL A 1 89 ? -17.059 7.968 6.779 1.00 89.81 89 VAL A N 1
ATOM 673 C CA . VAL A 1 89 ? -17.261 7.473 8.144 1.00 89.81 89 VAL A CA 1
ATOM 674 C C . VAL A 1 89 ? -16.249 6.371 8.417 1.00 89.81 89 VAL A C 1
ATOM 676 O O . VAL A 1 89 ? -16.314 5.317 7.787 1.00 89.81 89 VAL A O 1
ATOM 679 N N . VAL A 1 90 ? -15.362 6.616 9.378 1.00 90.56 90 VAL A N 1
ATOM 680 C CA . VAL A 1 90 ? -14.467 5.601 9.938 1.00 90.56 90 VAL A CA 1
ATOM 681 C C . VAL A 1 90 ? -15.221 4.843 11.036 1.00 90.56 90 VAL A C 1
ATOM 683 O O . VAL A 1 90 ? -15.841 5.496 11.878 1.00 90.56 90 VAL A O 1
ATOM 686 N N . PRO A 1 91 ? -15.233 3.498 11.024 1.00 88.12 91 PRO A N 1
ATOM 687 C CA . PRO A 1 91 ? -15.882 2.717 12.074 1.00 88.12 91 PRO A CA 1
ATOM 688 C C . PRO A 1 91 ? -15.115 2.798 13.398 1.00 88.12 91 PRO A C 1
ATOM 690 O O . PRO A 1 91 ? -13.915 3.074 13.420 1.00 88.12 91 PRO A O 1
ATOM 693 N N . ASP A 1 92 ? -15.803 2.481 14.493 1.00 90.81 92 ASP A N 1
ATOM 694 C CA . ASP A 1 92 ? -15.166 2.273 15.794 1.00 90.81 92 ASP A CA 1
ATOM 695 C C . ASP A 1 92 ? -14.131 1.137 15.719 1.00 90.81 92 ASP A C 1
ATOM 697 O O . ASP A 1 92 ? -14.219 0.260 14.862 1.00 90.81 92 ASP A O 1
ATOM 701 N N . VAL A 1 93 ? -13.142 1.121 16.609 1.00 90.12 93 VAL A N 1
ATOM 702 C CA . VAL A 1 93 ? -12.044 0.142 16.599 1.00 90.12 93 VAL A CA 1
ATOM 703 C C . VAL A 1 93 ? -12.018 -0.633 17.900 1.00 90.12 93 VAL A C 1
ATOM 705 O O . VAL A 1 93 ? -12.026 -0.047 18.979 1.00 90.12 93 VAL A O 1
ATOM 708 N N . ARG A 1 94 ? -11.942 -1.960 17.807 1.00 89.88 94 ARG A N 1
ATOM 709 C CA . ARG A 1 94 ? -11.726 -2.839 18.954 1.00 89.88 94 ARG A CA 1
ATOM 710 C C . ARG A 1 94 ? -10.506 -3.712 18.722 1.00 89.88 94 ARG A C 1
ATOM 712 O O . ARG A 1 94 ? -10.480 -4.528 17.803 1.00 89.88 94 ARG A O 1
ATOM 719 N N . PHE A 1 95 ? -9.523 -3.546 19.591 1.00 89.12 95 PHE A N 1
ATOM 720 C CA . PHE A 1 95 ? -8.254 -4.249 19.552 1.00 89.12 95 PHE A CA 1
ATOM 721 C C . PHE A 1 95 ? -8.170 -5.238 20.717 1.00 89.12 95 PHE A C 1
ATOM 723 O O . PHE A 1 95 ? -8.316 -4.847 21.873 1.00 89.12 95 PHE A O 1
ATOM 730 N N . TYR A 1 96 ? -7.928 -6.512 20.429 1.00 88.88 96 TYR A N 1
ATOM 731 C CA . TYR A 1 96 ? -7.743 -7.552 21.438 1.00 88.88 96 TYR A CA 1
ATOM 732 C C . TYR A 1 96 ? -6.259 -7.871 21.598 1.00 88.88 96 TYR A C 1
ATOM 734 O O . TYR A 1 96 ? -5.632 -8.370 20.665 1.00 88.88 96 TYR A O 1
ATOM 742 N N . LEU A 1 97 ? -5.715 -7.601 22.785 1.00 88.12 97 LEU A N 1
ATOM 743 C CA . LEU A 1 97 ? -4.374 -8.000 23.198 1.00 88.12 97 LEU A CA 1
ATOM 744 C C . LEU A 1 97 ? -4.470 -9.320 23.966 1.00 88.12 97 LEU A C 1
ATOM 746 O O . LEU A 1 97 ? -4.899 -9.351 25.122 1.00 88.12 97 LEU A O 1
ATOM 750 N N . MET A 1 98 ? -4.095 -10.415 23.310 1.00 85.69 98 MET A N 1
ATOM 751 C CA . MET A 1 98 ? -4.340 -11.759 23.818 1.00 85.69 98 MET A CA 1
ATOM 752 C C . MET A 1 98 ? -3.034 -12.466 24.171 1.00 85.69 98 MET A C 1
ATOM 754 O O . MET A 1 98 ? -2.285 -12.867 23.287 1.00 85.69 98 MET A O 1
ATOM 758 N N . SER A 1 99 ? -2.793 -12.674 25.464 1.00 82.50 99 SER A N 1
ATOM 759 C CA . SER A 1 99 ? -1.621 -13.411 25.950 1.00 82.50 99 SER A CA 1
ATOM 760 C C . SER A 1 99 ? -1.817 -14.928 25.831 1.00 82.50 99 SER A C 1
ATOM 762 O O . SER A 1 99 ? -2.816 -15.487 26.312 1.00 82.50 99 SER A O 1
ATOM 764 N N . MET A 1 100 ? -0.885 -15.596 25.149 1.00 82.75 100 MET A N 1
ATOM 765 C CA . MET A 1 100 ? -0.884 -17.039 24.917 1.00 82.75 100 MET A CA 1
ATOM 766 C C . MET A 1 100 ? 0.502 -17.656 25.134 1.00 82.75 100 MET A C 1
ATOM 768 O O . MET A 1 100 ? 1.521 -17.106 24.728 1.00 82.75 100 MET A O 1
ATOM 772 N N . ALA A 1 101 ? 0.549 -18.875 25.677 1.00 82.25 101 ALA A N 1
ATOM 773 C CA . ALA A 1 101 ? 1.809 -19.601 25.849 1.00 82.25 101 ALA A CA 1
ATOM 774 C C . ALA A 1 101 ? 2.513 -19.867 24.503 1.00 82.25 101 ALA A C 1
ATOM 776 O O . ALA A 1 101 ? 3.722 -19.666 24.378 1.00 82.25 101 ALA A O 1
ATOM 777 N N . GLU A 1 102 ? 1.740 -20.268 23.490 1.00 82.62 102 GLU A N 1
ATOM 778 C CA . GLU A 1 102 ? 2.188 -20.472 22.112 1.00 82.62 102 GLU A CA 1
ATOM 779 C C . GLU A 1 102 ? 1.184 -19.833 21.150 1.00 82.62 102 GLU A C 1
ATOM 781 O O . GLU A 1 102 ? -0.015 -20.112 21.213 1.00 82.62 102 GLU A O 1
ATOM 786 N N . VAL A 1 103 ? 1.676 -18.969 20.259 1.00 79.69 103 VAL A N 1
ATOM 787 C CA . VAL A 1 103 ? 0.848 -18.327 19.234 1.00 79.69 103 VAL A CA 1
ATOM 788 C C . VAL A 1 103 ? 0.671 -19.305 18.067 1.00 79.69 103 VAL A C 1
ATOM 790 O O . VAL A 1 103 ? 1.670 -19.718 17.469 1.00 79.69 103 VAL A O 1
ATOM 793 N N . PRO A 1 104 ? -0.567 -19.705 17.724 1.00 81.69 104 PRO A N 1
ATOM 794 C CA . PRO A 1 104 ? -0.800 -20.569 16.576 1.00 81.69 104 PRO A CA 1
ATOM 795 C C . PRO A 1 104 ? -0.411 -19.854 15.278 1.00 81.69 104 PRO A C 1
ATOM 797 O O . PRO A 1 104 ? -0.700 -18.675 15.095 1.00 81.69 104 PRO A O 1
ATOM 800 N N . ALA A 1 105 ? 0.190 -20.590 14.340 1.00 77.44 105 ALA A N 1
ATOM 801 C CA . ALA A 1 105 ? 0.545 -20.037 13.031 1.00 77.44 105 ALA A CA 1
ATOM 802 C C . ALA A 1 105 ? -0.698 -19.556 12.254 1.00 77.44 105 ALA A C 1
ATOM 804 O O . ALA A 1 105 ? -0.678 -18.495 11.638 1.00 77.44 105 ALA A O 1
ATOM 805 N N . ASN A 1 106 ? -1.799 -20.307 12.313 1.00 78.50 106 ASN A N 1
ATOM 806 C CA . ASN A 1 106 ? -3.076 -19.910 11.725 1.00 78.50 106 ASN A CA 1
ATOM 807 C C . ASN A 1 106 ? -4.148 -19.856 12.799 1.00 78.50 106 ASN A C 1
ATOM 809 O O . ASN A 1 106 ? -4.325 -20.826 13.541 1.00 78.50 106 ASN A O 1
ATOM 813 N N . PHE A 1 107 ? -4.932 -18.785 12.819 1.00 79.56 107 PHE A N 1
ATOM 814 C CA . PHE A 1 107 ? -6.040 -18.672 13.752 1.00 79.56 107 PHE A CA 1
ATOM 815 C C . PHE A 1 107 ? -7.226 -17.913 13.179 1.00 79.56 107 PHE A C 1
ATOM 817 O O . PHE A 1 107 ? -7.106 -17.136 12.236 1.00 79.56 107 PHE A O 1
ATOM 824 N N . SER A 1 108 ? -8.392 -18.140 13.771 1.00 79.69 108 SER A N 1
ATOM 825 C CA . SER A 1 108 ? -9.597 -17.369 13.508 1.00 79.69 108 SER A CA 1
ATOM 826 C C . SER A 1 108 ? -10.292 -16.979 14.799 1.00 79.69 108 SER A C 1
ATOM 828 O O . SER A 1 108 ? -10.312 -17.762 15.744 1.00 79.69 108 SER A O 1
ATOM 830 N N . ALA A 1 109 ? -10.920 -15.811 14.812 1.00 71.00 109 ALA A N 1
ATOM 831 C CA . ALA A 1 109 ? -11.732 -15.334 15.916 1.00 71.00 109 ALA A CA 1
ATOM 832 C C . ALA A 1 1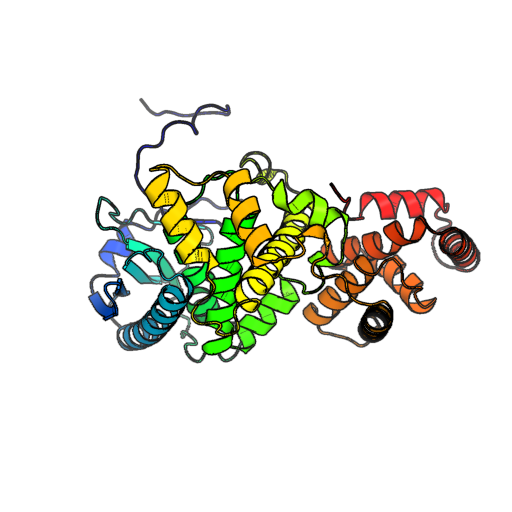09 ? -13.126 -14.934 15.416 1.00 71.00 109 ALA A C 1
ATOM 834 O O . ALA A 1 109 ? -13.289 -14.100 14.523 1.00 71.00 109 ALA A O 1
ATOM 835 N N . LYS A 1 110 ? -14.140 -15.532 16.030 1.00 68.50 110 LYS A N 1
ATOM 836 C CA . LYS A 1 110 ? -15.557 -15.187 15.954 1.00 68.50 110 LYS A CA 1
ATOM 837 C C . LYS A 1 110 ? -15.896 -14.412 17.214 1.00 68.50 110 LYS A C 1
ATOM 839 O O . LYS A 1 110 ? -16.451 -14.936 18.177 1.00 68.50 110 LYS A O 1
ATOM 844 N N . VAL A 1 111 ? -15.503 -13.152 17.228 1.00 60.12 111 VAL A N 1
ATOM 845 C CA . VAL A 1 111 ? -15.948 -12.233 18.270 1.00 60.12 111 VAL A CA 1
ATOM 846 C C . VAL A 1 111 ? -17.334 -11.745 17.862 1.00 60.12 111 VAL A C 1
ATOM 848 O O . VAL A 1 111 ? -17.531 -11.421 16.694 1.00 60.12 111 VAL A O 1
ATOM 851 N N . LEU A 1 112 ? -18.296 -11.735 18.790 1.00 52.50 112 LEU A N 1
ATOM 852 C CA . LEU A 1 112 ? -19.683 -11.305 18.561 1.00 52.50 112 LEU A CA 1
ATOM 853 C C . LEU A 1 112 ? -19.712 -9.907 17.911 1.00 52.50 112 LEU A C 1
ATOM 855 O O . LEU A 1 112 ? -19.632 -8.883 18.588 1.00 52.50 112 LEU A O 1
ATOM 859 N N . SER A 1 113 ? -19.784 -9.881 16.581 1.00 43.59 113 SER A N 1
ATOM 860 C CA . SER A 1 113 ? -19.781 -8.676 15.752 1.00 43.59 113 SER A CA 1
ATOM 861 C C . SER A 1 113 ? -21.191 -8.267 15.331 1.00 43.59 113 SER A C 1
ATOM 863 O O . SER A 1 113 ? -21.333 -7.411 14.458 1.00 43.59 113 SER A O 1
ATOM 865 N N . GLU A 1 114 ? -22.238 -8.910 15.854 1.00 38.09 114 GLU A N 1
ATOM 866 C CA . GLU A 1 114 ? -23.606 -8.586 15.457 1.00 38.09 114 GLU A CA 1
ATOM 867 C C . GLU A 1 114 ? -23.930 -7.140 15.876 1.00 38.09 114 GLU A C 1
ATOM 869 O O . GLU A 1 114 ? -24.100 -6.826 17.050 1.00 38.09 114 GLU A O 1
ATOM 874 N N . GLY A 1 115 ? -23.971 -6.240 14.887 1.00 49.25 115 GLY A N 1
ATOM 875 C CA . GLY A 1 115 ? -24.678 -4.959 14.956 1.00 49.25 115 GLY A CA 1
ATOM 876 C C . GLY A 1 115 ? -23.899 -3.709 15.378 1.00 49.25 115 GLY A C 1
ATOM 877 O O . GLY A 1 115 ? -24.386 -2.614 15.115 1.00 49.25 115 GLY A O 1
ATOM 878 N N . ASN A 1 116 ? -22.705 -3.812 15.969 1.00 51.22 116 ASN A N 1
ATOM 879 C CA . ASN A 1 116 ? -22.149 -2.668 16.719 1.00 51.22 116 ASN A CA 1
ATOM 880 C C . ASN A 1 116 ? -21.213 -1.726 15.938 1.00 51.22 116 ASN A C 1
ATOM 882 O O . ASN A 1 116 ? -20.748 -0.749 16.507 1.00 51.22 116 ASN A O 1
ATOM 886 N N . GLY A 1 117 ? -20.927 -1.984 14.657 1.00 63.34 117 GLY A N 1
ATOM 887 C CA . GLY A 1 117 ? -20.175 -1.037 13.816 1.00 63.34 117 GLY A CA 1
ATOM 888 C C . GLY A 1 117 ? -18.664 -0.939 14.080 1.00 63.34 117 GLY A C 1
ATOM 889 O O . GLY A 1 117 ? -18.036 -0.035 13.539 1.00 63.34 117 GLY A O 1
ATOM 890 N N . PHE A 1 118 ? -18.079 -1.864 14.852 1.00 73.81 118 PHE A N 1
ATOM 891 C CA . PHE A 1 118 ? -16.637 -1.909 15.125 1.00 73.81 118 PHE A CA 1
ATOM 892 C C . PHE A 1 118 ? -15.850 -2.671 14.043 1.00 73.81 118 PHE A C 1
ATOM 894 O O . PHE A 1 118 ? -16.255 -3.750 13.607 1.00 73.81 118 PHE A O 1
ATOM 901 N N . TYR A 1 119 ? -14.674 -2.157 13.685 1.00 79.44 119 TYR A N 1
ATOM 902 C CA . TYR A 1 119 ? -13.566 -2.916 13.116 1.00 79.44 119 TYR A CA 1
ATOM 903 C C . TYR A 1 119 ? -12.838 -3.681 14.232 1.00 79.44 119 TYR A C 1
ATOM 905 O O . TYR A 1 119 ? -12.534 -3.119 15.285 1.00 79.44 119 TYR A O 1
ATOM 913 N N . LEU A 1 120 ? -12.570 -4.969 14.004 1.00 79.75 120 LEU A N 1
ATOM 914 C CA . LEU A 1 120 ? -11.979 -5.878 14.987 1.00 79.75 120 LEU A CA 1
ATOM 915 C C . LEU A 1 120 ? -10.547 -6.236 14.580 1.00 79.75 120 LEU A C 1
ATOM 917 O O . LEU A 1 120 ? -10.340 -6.720 13.469 1.00 79.75 120 LEU A O 1
ATOM 921 N N . HIS A 1 121 ? -9.593 -6.073 15.499 1.00 81.50 121 HIS A N 1
ATOM 922 C CA . HIS A 1 121 ? -8.212 -6.545 15.346 1.00 81.50 121 HIS A CA 1
ATOM 923 C C . HIS A 1 121 ? -7.825 -7.434 16.525 1.00 81.50 121 HIS A C 1
ATOM 925 O O . HIS A 1 121 ? -8.145 -7.113 17.670 1.00 81.50 121 HIS A O 1
ATOM 931 N N . VAL A 1 122 ? -7.137 -8.544 16.260 1.00 82.00 122 VAL A N 1
ATOM 932 C CA . VAL A 1 122 ? -6.680 -9.482 17.294 1.00 82.00 122 VAL A CA 1
ATOM 933 C C . VAL A 1 122 ? -5.179 -9.669 17.171 1.00 82.00 122 VAL A C 1
ATOM 935 O O . VAL A 1 122 ? -4.703 -10.124 16.133 1.00 82.00 122 VAL A O 1
ATOM 938 N N . LEU A 1 123 ? -4.458 -9.367 18.249 1.00 81.94 123 LEU A N 1
ATOM 939 C CA . LEU A 1 123 ? -3.021 -9.572 18.360 1.00 81.94 123 LEU A CA 1
ATOM 940 C C . LEU A 1 123 ? -2.734 -10.641 19.428 1.00 81.94 123 LEU A C 1
ATOM 942 O O . LEU A 1 123 ? -2.741 -10.328 20.626 1.00 81.94 123 LEU A O 1
ATOM 946 N N . PRO A 1 124 ? -2.491 -11.902 19.026 1.00 77.44 124 PRO A N 1
ATOM 947 C CA . PRO A 1 124 ? -1.993 -12.915 19.940 1.00 77.44 124 PRO A CA 1
ATOM 948 C C . PRO A 1 124 ? -0.504 -12.678 20.217 1.00 77.44 124 PRO A C 1
ATOM 950 O O . PRO A 1 124 ? 0.312 -12.610 19.300 1.00 77.44 124 PRO A O 1
ATOM 953 N N . ILE A 1 125 ? -0.143 -12.567 21.491 1.00 77.25 125 ILE A N 1
ATOM 954 C CA . ILE A 1 125 ? 1.232 -12.360 21.948 1.00 77.25 125 ILE A CA 1
ATOM 955 C C . ILE A 1 125 ? 1.698 -13.574 22.741 1.00 77.25 125 ILE A C 1
ATOM 957 O O . ILE A 1 125 ? 0.927 -14.181 23.483 1.00 77.25 125 ILE A O 1
ATOM 961 N N . SER A 1 126 ? 2.970 -13.938 22.583 1.00 77.00 126 SER A N 1
ATOM 962 C CA . SER A 1 126 ? 3.552 -14.991 23.411 1.00 77.00 126 SER A CA 1
ATOM 963 C C . SER A 1 126 ? 3.826 -14.459 24.816 1.00 77.00 126 SER A C 1
ATOM 965 O O . SER A 1 126 ? 4.538 -13.466 24.947 1.00 77.00 126 SER A O 1
ATOM 967 N N . ASP A 1 127 ? 3.383 -15.176 25.852 1.00 72.44 127 ASP A N 1
ATOM 968 C CA . ASP A 1 127 ? 3.628 -14.851 27.273 1.00 72.44 127 ASP A CA 1
ATOM 969 C C . ASP A 1 127 ? 5.127 -14.724 27.622 1.00 72.44 127 ASP A C 1
ATOM 971 O O . ASP A 1 127 ? 5.499 -14.258 28.695 1.00 72.44 127 ASP A O 1
ATOM 975 N N . ARG A 1 128 ? 6.008 -15.192 26.730 1.00 66.44 128 ARG A N 1
ATOM 976 C CA . ARG A 1 128 ? 7.464 -15.225 26.913 1.00 66.44 128 ARG A CA 1
ATOM 977 C C . ARG A 1 128 ? 8.195 -14.053 26.263 1.00 66.44 128 ARG A C 1
ATOM 979 O O . ARG A 1 128 ? 9.421 -14.007 26.346 1.00 66.44 128 ARG A O 1
ATOM 986 N N . ARG A 1 129 ? 7.492 -13.160 25.562 1.00 69.06 129 ARG A N 1
ATOM 987 C CA . ARG A 1 129 ? 8.108 -12.091 24.770 1.00 69.06 129 ARG A CA 1
ATOM 988 C C . ARG A 1 129 ? 7.666 -10.727 25.288 1.00 69.06 129 ARG A C 1
ATOM 990 O O . ARG A 1 129 ? 6.478 -10.429 25.292 1.00 69.06 129 ARG A O 1
ATOM 997 N N . GLU A 1 130 ? 8.630 -9.892 25.667 1.00 73.25 130 GLU A N 1
ATOM 998 C CA . GLU A 1 130 ? 8.368 -8.472 25.914 1.00 73.25 130 GLU A CA 1
ATOM 999 C C . GLU A 1 130 ? 7.910 -7.797 24.614 1.00 73.25 130 GLU A C 1
ATOM 1001 O O . GLU A 1 130 ? 8.487 -8.019 23.542 1.00 73.25 130 GLU A O 1
ATOM 1006 N N . LEU A 1 131 ? 6.854 -6.986 24.704 1.00 77.50 131 LEU A N 1
ATOM 1007 C CA . LEU A 1 131 ? 6.380 -6.191 23.578 1.00 77.50 131 LEU A CA 1
ATOM 1008 C C . LEU A 1 131 ? 7.286 -4.974 23.423 1.00 77.50 131 LEU A C 1
ATOM 1010 O O . LEU A 1 131 ? 7.345 -4.120 24.305 1.00 77.50 131 LEU A O 1
ATOM 1014 N N . ASP A 1 132 ? 7.959 -4.857 22.283 1.00 77.44 132 ASP A N 1
ATOM 1015 C CA . ASP A 1 132 ? 8.591 -3.593 21.924 1.00 77.44 132 ASP A CA 1
ATOM 1016 C C . ASP A 1 132 ? 7.487 -2.612 21.494 1.00 77.44 132 ASP A C 1
ATOM 1018 O O . ASP A 1 132 ? 6.826 -2.781 20.472 1.00 77.44 132 ASP A O 1
ATOM 1022 N N . LEU A 1 133 ? 7.234 -1.608 22.326 1.00 81.81 133 LEU A N 1
ATOM 1023 C CA . LEU A 1 133 ? 6.251 -0.553 22.072 1.00 81.81 133 LEU A CA 1
ATOM 1024 C C . LEU A 1 133 ? 6.930 0.769 21.681 1.00 81.81 133 LEU A C 1
ATOM 1026 O O . LEU A 1 133 ? 6.250 1.748 21.365 1.00 81.81 133 LEU A O 1
ATOM 1030 N N . GLU A 1 134 ? 8.262 0.793 21.634 1.00 80.56 134 GLU A N 1
ATOM 1031 C CA . GLU A 1 134 ? 9.062 1.954 21.233 1.00 80.56 134 GLU A CA 1
ATOM 1032 C C . GLU A 1 134 ? 9.200 2.059 19.707 1.00 80.56 134 GLU A C 1
ATOM 1034 O O . GLU A 1 134 ? 9.653 3.075 19.186 1.00 80.56 134 GLU A O 1
ATOM 1039 N N . CYS A 1 135 ? 8.771 1.029 18.966 1.00 74.00 135 CYS A N 1
ATOM 1040 C CA . CYS A 1 135 ? 8.779 0.993 17.500 1.00 74.00 135 CYS A CA 1
ATOM 1041 C C . CYS A 1 135 ? 10.173 1.229 16.893 1.00 74.00 135 CYS A C 1
ATOM 1043 O O . CYS A 1 135 ? 10.298 1.737 15.777 1.00 74.00 135 CYS A O 1
ATOM 1045 N N . SER A 1 136 ? 11.223 0.872 17.636 1.00 63.88 136 SER A N 1
ATOM 1046 C CA . SER A 1 136 ? 12.602 1.257 17.328 1.00 63.88 136 SER A CA 1
ATOM 1047 C C . SER A 1 136 ? 13.191 0.501 16.128 1.00 63.88 136 SER A C 1
ATOM 1049 O O . SER A 1 136 ? 14.064 1.045 15.450 1.00 63.88 136 SER A O 1
ATOM 1051 N N . GLN A 1 137 ? 12.681 -0.699 15.798 1.00 56.31 137 GLN A N 1
ATOM 1052 C CA . GLN A 1 137 ? 12.992 -1.441 14.565 1.00 56.31 137 GLN A CA 1
ATOM 1053 C C . GLN A 1 137 ? 11.826 -2.341 14.130 1.00 56.31 137 GLN A C 1
ATOM 1055 O O . GLN A 1 137 ? 11.374 -3.163 14.915 1.00 56.31 137 GLN A O 1
ATOM 1060 N N . ASN A 1 138 ? 11.377 -2.186 12.873 1.00 54.88 138 ASN A N 1
ATOM 1061 C CA . ASN A 1 138 ? 10.408 -3.013 12.125 1.00 54.88 138 ASN A CA 1
ATOM 1062 C C . ASN A 1 138 ? 9.535 -3.947 12.989 1.00 54.88 138 ASN A C 1
ATOM 1064 O O . ASN A 1 138 ? 9.629 -5.174 12.931 1.00 54.88 138 ASN A O 1
ATOM 1068 N N . ASN A 1 139 ? 8.724 -3.321 13.839 1.00 71.88 139 ASN A N 1
ATOM 1069 C CA . ASN A 1 139 ? 7.962 -3.994 14.870 1.00 71.88 139 ASN A CA 1
ATOM 1070 C C . ASN A 1 139 ? 6.580 -4.368 14.335 1.00 71.88 139 ASN A C 1
ATOM 1072 O O . ASN A 1 139 ? 5.892 -3.523 13.759 1.00 71.88 139 ASN A O 1
ATOM 1076 N N . GLU A 1 140 ? 6.179 -5.619 14.531 1.00 76.38 140 GLU A N 1
ATOM 1077 C CA . GLU A 1 140 ? 4.897 -6.160 14.075 1.00 76.38 140 GLU A CA 1
ATOM 1078 C C . GLU A 1 140 ? 3.704 -5.392 14.665 1.00 76.38 140 GLU A C 1
ATOM 1080 O O . GLU A 1 140 ? 2.809 -4.995 13.930 1.00 76.38 140 GLU A O 1
ATOM 1085 N N . ILE A 1 141 ? 3.756 -5.040 15.953 1.00 83.69 141 ILE A N 1
ATOM 1086 C CA . ILE A 1 141 ? 2.700 -4.291 16.651 1.00 83.69 141 ILE A CA 1
ATOM 1087 C C . ILE A 1 141 ? 2.578 -2.881 16.084 1.00 83.69 141 ILE A C 1
ATOM 1089 O O . ILE A 1 141 ? 1.484 -2.403 15.797 1.00 83.69 141 ILE A O 1
ATOM 1093 N N . CYS A 1 142 ? 3.705 -2.194 15.906 1.00 86.44 142 CYS A N 1
ATOM 1094 C CA . CYS A 1 142 ? 3.689 -0.844 15.351 1.00 86.44 142 CYS A CA 1
ATOM 1095 C C . CYS A 1 142 ? 3.302 -0.849 13.866 1.00 86.44 142 CYS A C 1
ATOM 1097 O O . CYS A 1 142 ? 2.660 0.089 13.402 1.00 86.44 142 CYS A O 1
ATOM 1099 N N . SER A 1 143 ? 3.650 -1.904 13.125 1.00 85.50 143 SER A N 1
ATOM 1100 C CA . SER A 1 143 ? 3.187 -2.097 11.748 1.00 85.50 143 SER A CA 1
ATOM 1101 C C . SER A 1 143 ? 1.675 -2.308 11.714 1.00 85.50 143 SER A C 1
ATOM 1103 O O . SER A 1 143 ? 0.998 -1.670 10.916 1.00 85.50 143 SER A O 1
ATOM 1105 N N . ASP A 1 144 ? 1.125 -3.097 12.635 1.00 85.81 144 ASP A N 1
ATOM 1106 C CA . ASP A 1 144 ? -0.319 -3.268 12.760 1.00 85.81 144 ASP A CA 1
ATOM 1107 C C . ASP A 1 144 ? -1.031 -1.956 13.089 1.00 85.81 144 ASP A C 1
ATOM 1109 O O . ASP A 1 144 ? -1.979 -1.571 12.405 1.00 85.81 144 ASP A O 1
ATOM 1113 N N . ILE A 1 145 ? -0.547 -1.227 14.094 1.00 91.00 145 ILE A N 1
ATOM 1114 C CA . ILE A 1 145 ? -1.169 0.021 14.545 1.00 91.00 145 ILE A CA 1
ATOM 1115 C C . ILE A 1 145 ? -1.074 1.123 13.483 1.00 91.00 145 ILE A C 1
ATOM 1117 O O . ILE A 1 145 ? -2.048 1.843 13.270 1.00 91.00 145 ILE A O 1
ATOM 1121 N N . TYR A 1 146 ? 0.081 1.285 12.832 1.00 92.06 146 TYR A N 1
ATOM 1122 C CA . TYR A 1 146 ? 0.338 2.438 11.961 1.00 92.06 146 TYR A CA 1
ATOM 1123 C C . TYR A 1 146 ? 0.182 2.159 10.467 1.00 92.06 146 TYR A C 1
ATOM 1125 O O . TYR A 1 146 ? 0.038 3.117 9.709 1.00 92.06 146 TYR A O 1
ATOM 1133 N N . LEU A 1 147 ? 0.201 0.896 10.029 1.00 88.75 147 LEU A N 1
ATOM 1134 C CA . LEU A 1 147 ? -0.040 0.522 8.634 1.00 88.75 147 LEU A CA 1
ATOM 1135 C C . LEU A 1 147 ? -1.345 -0.258 8.480 1.00 88.75 147 LEU A C 1
ATOM 1137 O O . LEU A 1 147 ? -2.236 0.213 7.776 1.00 88.75 147 LEU A O 1
ATOM 1141 N N . THR A 1 148 ? -1.465 -1.419 9.133 1.00 87.88 148 THR A N 1
ATOM 1142 C CA . THR A 1 148 ? -2.581 -2.353 8.907 1.00 87.88 148 THR A CA 1
ATOM 1143 C C . THR A 1 148 ? -3.919 -1.728 9.284 1.00 87.88 148 THR A C 1
ATOM 1145 O O . THR A 1 148 ? -4.837 -1.697 8.475 1.00 87.88 148 THR A O 1
ATOM 1148 N N . ILE A 1 149 ? -4.043 -1.165 10.486 1.00 89.75 149 ILE A N 1
ATOM 1149 C CA . ILE A 1 149 ? -5.318 -0.615 10.957 1.00 89.75 149 ILE A CA 1
ATOM 1150 C C . ILE A 1 149 ? -5.785 0.565 10.087 1.00 89.75 149 ILE A C 1
ATOM 1152 O O . ILE A 1 149 ? -6.915 0.509 9.605 1.00 89.75 149 ILE A O 1
ATOM 1156 N N . PRO A 1 150 ? -4.969 1.596 9.794 1.00 93.19 150 PRO A N 1
ATOM 1157 C CA . PRO A 1 150 ? -5.369 2.655 8.863 1.00 93.19 150 PRO A CA 1
ATOM 1158 C C . PRO A 1 150 ? -5.764 2.150 7.466 1.00 93.19 150 PRO A C 1
ATOM 1160 O O . PRO A 1 150 ? -6.715 2.663 6.868 1.00 93.19 150 PRO A O 1
ATOM 1163 N N . HIS A 1 151 ? -5.057 1.136 6.954 1.00 91.00 151 HIS A N 1
ATOM 1164 C CA . HIS A 1 151 ? -5.362 0.494 5.674 1.00 91.00 151 HIS A CA 1
ATOM 1165 C C . HIS A 1 151 ? -6.761 -0.143 5.705 1.00 91.00 151 HIS A C 1
ATOM 1167 O O . HIS A 1 151 ? -7.643 0.224 4.928 1.00 91.00 151 HIS A O 1
ATOM 1173 N N . GLU A 1 152 ? -7.021 -1.000 6.689 1.00 86.69 152 GLU A N 1
ATOM 1174 C CA . GLU A 1 152 ? -8.292 -1.714 6.825 1.00 86.69 152 GLU A CA 1
ATOM 1175 C C . GLU A 1 152 ? -9.474 -0.785 7.132 1.00 86.69 152 GLU A C 1
ATOM 1177 O O . GLU A 1 152 ? -10.578 -0.958 6.605 1.00 86.69 152 GLU A O 1
ATOM 1182 N N . LEU A 1 153 ? -9.263 0.266 7.929 1.00 90.44 153 LEU A N 1
ATOM 1183 C CA . LEU A 1 153 ? -10.288 1.283 8.176 1.00 90.44 153 LEU A CA 1
ATOM 1184 C C . LEU A 1 153 ? -10.683 2.038 6.905 1.00 90.44 153 LEU A C 1
ATOM 1186 O O . LEU A 1 153 ? -11.849 2.420 6.761 1.00 90.44 153 LEU A O 1
ATOM 1190 N N . SER A 1 154 ? -9.753 2.217 5.967 1.00 91.75 154 SER A N 1
ATOM 1191 C CA . SER A 1 154 ? -10.046 2.830 4.669 1.00 91.75 154 SER A CA 1
ATOM 1192 C C . SER A 1 154 ? -10.986 1.951 3.845 1.00 91.75 154 SER A C 1
ATOM 1194 O O . SER A 1 154 ? -12.009 2.450 3.370 1.00 91.75 154 SER A O 1
ATOM 1196 N N . HIS A 1 155 ? -10.733 0.639 3.783 1.00 88.69 155 HIS A N 1
ATOM 1197 C CA . HIS A 1 155 ? -11.642 -0.315 3.137 1.00 88.69 155 HIS A CA 1
ATOM 1198 C C . HIS A 1 155 ? -13.040 -0.282 3.755 1.00 88.69 155 HIS A C 1
ATOM 1200 O O . HIS A 1 155 ? -14.052 -0.183 3.054 1.00 88.69 155 HIS A O 1
ATOM 1206 N N . ARG A 1 156 ? -13.125 -0.293 5.092 1.00 88.19 156 ARG A N 1
ATOM 1207 C CA . ARG A 1 156 ? -14.416 -0.220 5.796 1.00 88.19 156 ARG A CA 1
ATOM 1208 C C . ARG A 1 156 ? -15.160 1.083 5.525 1.00 88.19 156 ARG A C 1
ATOM 1210 O O . ARG A 1 156 ? -16.380 1.060 5.363 1.00 88.19 156 ARG A O 1
ATOM 1217 N N . SER A 1 157 ? -14.436 2.190 5.408 1.00 90.19 157 SER A N 1
ATOM 1218 C CA . SER A 1 157 ? -15.007 3.496 5.064 1.00 90.19 157 SER A CA 1
ATOM 1219 C C . SER A 1 157 ? -15.571 3.533 3.634 1.00 90.19 157 SER A C 1
ATOM 1221 O O . SER A 1 157 ? -16.458 4.340 3.337 1.00 90.19 157 SER A O 1
ATOM 1223 N N . LEU A 1 158 ? -15.103 2.645 2.747 1.00 90.50 158 LEU A N 1
ATOM 1224 C CA . LEU A 1 158 ? -15.518 2.559 1.345 1.00 90.50 158 LEU A CA 1
ATOM 1225 C C . LEU A 1 158 ? -16.551 1.461 1.031 1.00 90.50 158 LEU A C 1
ATOM 1227 O O . LEU A 1 158 ? -17.211 1.579 -0.005 1.00 90.50 158 LEU A O 1
ATOM 1231 N N . ASP A 1 159 ? -16.771 0.474 1.915 1.00 83.44 159 ASP A N 1
ATOM 1232 C CA . ASP A 1 159 ? -17.595 -0.749 1.712 1.00 83.44 159 ASP A CA 1
ATOM 1233 C C . ASP A 1 159 ? -19.034 -0.491 1.196 1.00 83.44 159 ASP A C 1
ATOM 1235 O O . ASP A 1 159 ? -19.691 -1.362 0.626 1.00 83.44 159 ASP A O 1
ATOM 1239 N N . ARG A 1 160 ? -19.548 0.740 1.333 1.00 85.88 160 ARG A N 1
ATOM 1240 C CA . ARG A 1 160 ? -20.872 1.164 0.820 1.00 85.88 160 ARG A CA 1
ATOM 1241 C C . ARG A 1 160 ? -20.846 2.424 -0.048 1.00 85.88 160 ARG A C 1
ATOM 1243 O O . ARG A 1 160 ? -21.907 2.957 -0.403 1.00 85.88 160 ARG A O 1
ATOM 1250 N N . ILE A 1 161 ? -19.656 2.924 -0.355 1.00 92.12 161 ILE A N 1
ATOM 1251 C CA . ILE A 1 161 ? -19.435 4.139 -1.140 1.00 92.12 161 ILE A CA 1
ATOM 1252 C C . ILE A 1 161 ? -19.019 3.791 -2.560 1.00 92.12 161 ILE A C 1
ATOM 1254 O O . ILE A 1 161 ? -19.540 4.384 -3.505 1.00 92.12 161 ILE A O 1
ATOM 1258 N N . VAL A 1 162 ? -18.141 2.805 -2.719 1.00 90.25 162 VAL A N 1
ATOM 1259 C CA . VAL A 1 162 ? -17.539 2.439 -4.001 1.00 90.25 162 VAL A CA 1
ATOM 1260 C C . VAL A 1 162 ? -17.894 0.992 -4.347 1.00 90.25 162 VAL A C 1
ATOM 1262 O O . VAL A 1 162 ? -18.051 0.142 -3.475 1.00 90.25 162 VAL A O 1
ATOM 1265 N N . GLN A 1 163 ? -18.117 0.711 -5.631 1.00 88.69 163 GLN A N 1
ATOM 1266 C CA . GLN A 1 163 ? -18.334 -0.650 -6.112 1.00 88.69 163 GLN A CA 1
ATOM 1267 C C . GLN A 1 163 ? -17.033 -1.459 -6.049 1.00 88.69 163 GLN A C 1
ATOM 1269 O O . GLN A 1 163 ? -15.943 -0.945 -6.282 1.00 88.69 163 GLN A O 1
ATOM 1274 N N . ARG A 1 164 ? -17.155 -2.768 -5.806 1.00 81.31 164 ARG A N 1
ATOM 1275 C CA . ARG A 1 164 ? -16.009 -3.691 -5.714 1.00 81.31 164 ARG A CA 1
ATOM 1276 C C . ARG A 1 164 ? -15.171 -3.791 -6.997 1.00 81.31 164 ARG A C 1
ATOM 1278 O O . ARG A 1 164 ? -14.084 -4.354 -6.968 1.00 81.31 164 ARG A O 1
ATOM 1285 N N . ASP A 1 165 ? -15.673 -3.286 -8.124 1.00 82.88 165 ASP A N 1
ATOM 1286 C CA . ASP A 1 165 ? -14.960 -3.262 -9.403 1.00 82.88 165 ASP A CA 1
ATOM 1287 C C . ASP A 1 165 ? -13.911 -2.138 -9.497 1.00 82.88 165 ASP A C 1
ATOM 1289 O O . ASP A 1 165 ? -13.133 -2.115 -10.451 1.00 82.88 165 ASP A O 1
ATOM 1293 N N . ALA A 1 166 ? -13.857 -1.234 -8.512 1.00 88.38 166 ALA A N 1
ATOM 1294 C CA . ALA A 1 166 ? -12.900 -0.134 -8.428 1.00 88.38 166 ALA A CA 1
ATOM 1295 C C . ALA A 1 166 ? -11.768 -0.409 -7.418 1.00 88.38 166 ALA A C 1
ATOM 1297 O O . ALA A 1 166 ? -11.366 0.476 -6.662 1.00 88.38 166 ALA A O 1
ATOM 1298 N N . ARG A 1 167 ? -11.238 -1.642 -7.419 1.00 86.12 167 ARG A N 1
ATOM 1299 C CA . ARG A 1 167 ? -10.184 -2.104 -6.495 1.00 86.12 167 ARG A CA 1
ATOM 1300 C C . ARG A 1 167 ? -8.985 -1.157 -6.430 1.00 86.12 167 ARG A C 1
ATOM 1302 O O . ARG A 1 167 ? -8.498 -0.868 -5.349 1.00 86.12 167 ARG A O 1
ATOM 1309 N N . TRP A 1 168 ? -8.549 -0.620 -7.570 1.00 91.12 168 TRP A N 1
ATOM 1310 C CA . TRP A 1 168 ? -7.425 0.319 -7.616 1.00 91.12 168 TRP A CA 1
ATOM 1311 C C . TRP A 1 168 ? -7.617 1.547 -6.726 1.00 91.12 168 TRP A C 1
ATOM 1313 O O . TRP A 1 168 ? -6.648 2.057 -6.184 1.00 91.12 168 TRP A O 1
ATOM 1323 N N . PHE A 1 169 ? -8.846 2.031 -6.569 1.00 93.75 169 PHE A N 1
ATOM 1324 C CA . PHE A 1 169 ? -9.109 3.177 -5.714 1.00 93.75 169 PHE A CA 1
ATOM 1325 C C . PHE A 1 169 ? -9.176 2.764 -4.248 1.00 93.75 169 PHE A C 1
ATOM 1327 O O . PHE A 1 169 ? -8.631 3.458 -3.402 1.00 93.75 169 PHE A O 1
ATOM 1334 N N . ASP A 1 170 ? -9.836 1.642 -3.964 1.00 92.25 170 ASP A N 1
ATOM 1335 C CA . ASP A 1 170 ? -9.993 1.107 -2.611 1.00 92.25 170 ASP A CA 1
ATOM 1336 C C . ASP A 1 170 ? -8.628 0.811 -1.965 1.00 92.25 170 ASP A C 1
ATOM 1338 O O . ASP A 1 170 ? -8.266 1.405 -0.952 1.00 92.25 170 ASP A O 1
ATOM 1342 N N . GLU A 1 171 ? -7.807 0.014 -2.647 1.00 89.31 171 GLU A N 1
ATOM 1343 C CA . GLU A 1 171 ? -6.438 -0.327 -2.239 1.00 89.31 171 GLU A CA 1
ATOM 1344 C C . GLU A 1 171 ? -5.516 0.899 -2.256 1.00 89.31 171 GLU A C 1
ATOM 1346 O O . GLU A 1 171 ? -4.675 1.079 -1.378 1.00 89.31 171 GLU A O 1
ATOM 1351 N N . GLY A 1 172 ? -5.684 1.783 -3.246 1.00 93.06 172 GLY A N 1
ATOM 1352 C CA . GLY A 1 172 ? -4.920 3.024 -3.330 1.00 93.06 172 GLY A CA 1
ATOM 1353 C C . GLY A 1 172 ? -5.183 3.953 -2.149 1.00 93.06 172 GLY A C 1
ATOM 1354 O O . GLY A 1 172 ? -4.245 4.572 -1.648 1.00 93.06 172 GLY A O 1
ATOM 1355 N N . LEU A 1 173 ? -6.439 4.060 -1.695 1.00 94.56 173 LEU A N 1
ATOM 1356 C CA . LEU A 1 173 ? -6.818 4.922 -0.572 1.00 94.56 173 LEU A CA 1
ATOM 1357 C C . LEU A 1 173 ? -6.329 4.326 0.739 1.00 94.56 173 LEU A C 1
ATOM 1359 O O . LEU A 1 173 ? -5.813 5.061 1.579 1.00 94.56 173 LEU A O 1
ATOM 1363 N N . ALA A 1 174 ? -6.438 3.006 0.872 1.00 92.69 174 ALA A N 1
ATOM 1364 C CA . ALA A 1 174 ? -5.930 2.264 2.010 1.00 92.69 174 ALA A CA 1
ATOM 1365 C C . ALA A 1 174 ? -4.409 2.412 2.162 1.00 92.69 174 ALA A C 1
ATOM 1367 O O . ALA A 1 174 ? -3.932 2.752 3.245 1.00 92.69 174 ALA A O 1
ATOM 1368 N N . GLU A 1 175 ? -3.640 2.263 1.078 1.00 92.75 175 GLU A N 1
ATOM 1369 C CA . GLU A 1 175 ? -2.194 2.522 1.100 1.00 92.75 175 GLU A CA 1
ATOM 1370 C C . GLU A 1 175 ? -1.861 4.005 1.300 1.00 92.75 175 GLU A C 1
ATOM 1372 O O . GLU A 1 175 ? -0.890 4.346 1.973 1.00 92.75 175 GLU A O 1
ATOM 1377 N N . TYR A 1 176 ? -2.660 4.924 0.750 1.00 93.81 176 TYR A N 1
ATOM 1378 C CA . TYR A 1 176 ? -2.454 6.353 0.982 1.00 93.81 176 TYR A CA 1
ATOM 1379 C C . TYR A 1 176 ? -2.608 6.698 2.469 1.00 93.81 176 TYR A C 1
ATOM 1381 O O . TYR A 1 176 ? -1.716 7.322 3.047 1.00 93.81 176 TYR A O 1
ATOM 1389 N N . ALA A 1 177 ? -3.698 6.261 3.103 1.00 93.56 177 ALA A N 1
ATOM 1390 C CA . ALA A 1 177 ? -3.950 6.502 4.519 1.00 93.56 177 ALA A CA 1
ATOM 1391 C C . ALA A 1 177 ? -2.877 5.848 5.403 1.00 93.56 177 ALA A C 1
ATOM 1393 O O . ALA A 1 177 ? -2.300 6.526 6.256 1.00 93.56 177 ALA A O 1
ATOM 1394 N N . SER A 1 178 ? -2.546 4.575 5.157 1.00 93.25 178 SER A N 1
ATOM 1395 C CA . SER A 1 178 ? -1.528 3.840 5.922 1.00 93.25 178 SER A CA 1
ATOM 1396 C C . SER A 1 178 ? -0.166 4.531 5.876 1.00 93.25 178 SER A C 1
ATOM 1398 O O . SER A 1 178 ? 0.433 4.813 6.916 1.00 93.25 178 SER A O 1
ATOM 1400 N N . ILE A 1 179 ? 0.303 4.907 4.684 1.00 93.19 179 ILE A N 1
ATOM 1401 C CA . ILE A 1 179 ? 1.596 5.566 4.519 1.00 93.19 179 ILE A CA 1
ATOM 1402 C C . ILE A 1 179 ? 1.596 6.957 5.142 1.00 93.19 179 ILE A C 1
ATOM 1404 O O . ILE A 1 179 ? 2.589 7.327 5.771 1.00 93.19 179 ILE A O 1
ATOM 1408 N N . LYS A 1 180 ? 0.528 7.750 4.993 1.00 93.38 180 LYS A N 1
ATOM 1409 C CA . LYS A 1 180 ? 0.479 9.097 5.581 1.00 93.38 180 LYS A CA 1
ATOM 1410 C C . LYS A 1 180 ? 0.435 9.045 7.109 1.00 93.38 180 LYS A C 1
ATOM 1412 O O . LYS A 1 180 ? 1.162 9.814 7.733 1.00 93.38 180 LYS A O 1
ATOM 1417 N N . VAL A 1 181 ? -0.326 8.125 7.708 1.00 94.50 181 VAL A N 1
ATOM 1418 C CA . VAL A 1 181 ? -0.344 7.917 9.168 1.00 94.50 181 VAL A CA 1
ATOM 1419 C C . VAL A 1 181 ? 1.035 7.481 9.656 1.00 94.50 181 VAL A C 1
ATOM 1421 O O . VAL A 1 181 ? 1.619 8.136 10.523 1.00 94.50 181 VAL A O 1
ATOM 1424 N N . ALA A 1 182 ? 1.607 6.437 9.053 1.00 92.88 182 ALA A N 1
ATOM 1425 C CA . ALA A 1 182 ? 2.925 5.945 9.436 1.00 92.88 182 ALA A CA 1
ATOM 1426 C C . ALA A 1 182 ? 4.027 6.994 9.216 1.00 92.88 182 ALA A C 1
ATOM 1428 O O . ALA A 1 182 ? 4.949 7.082 10.015 1.00 92.88 182 ALA A O 1
ATOM 1429 N N . THR A 1 183 ? 3.941 7.845 8.193 1.00 92.94 183 THR A N 1
ATOM 1430 C CA . THR A 1 183 ? 4.928 8.921 7.973 1.00 92.94 183 THR A CA 1
ATOM 1431 C C . THR A 1 183 ? 4.951 9.921 9.131 1.00 92.94 183 THR A C 1
ATOM 1433 O O . THR A 1 183 ? 6.005 10.479 9.421 1.00 92.94 183 THR A O 1
ATOM 143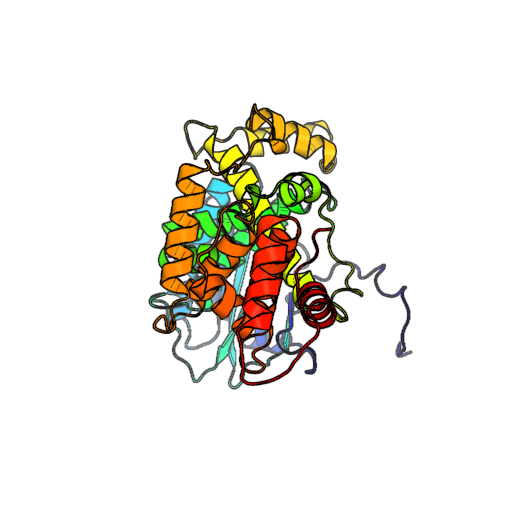6 N N . VAL A 1 184 ? 3.814 10.147 9.797 1.00 93.69 184 VAL A N 1
ATOM 1437 C CA . VAL A 1 184 ? 3.717 11.051 10.952 1.00 93.69 184 VAL A CA 1
ATOM 1438 C C . VAL A 1 184 ? 4.133 10.347 12.244 1.00 93.69 184 VAL A C 1
ATOM 1440 O O . VAL A 1 184 ? 4.885 10.919 13.027 1.00 93.69 184 VAL A O 1
ATOM 1443 N N . LEU A 1 185 ? 3.657 9.119 12.468 1.00 92.50 185 LEU A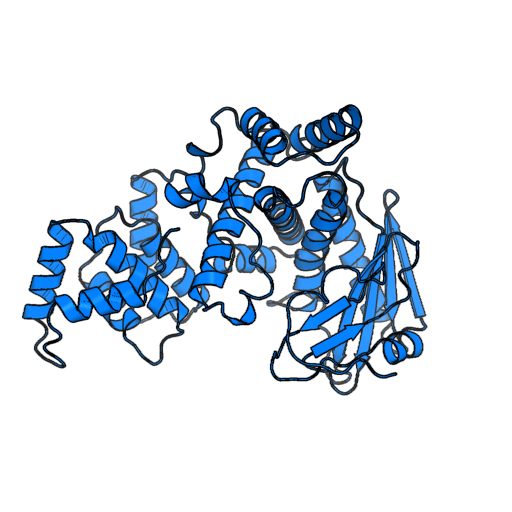 N 1
ATOM 1444 C CA . LEU A 1 185 ? 3.778 8.444 13.768 1.00 92.50 185 LEU A CA 1
ATOM 1445 C C . LEU A 1 185 ? 4.950 7.458 13.867 1.00 92.50 185 LEU A C 1
ATOM 1447 O O . LEU A 1 185 ? 5.459 7.228 14.960 1.00 92.50 185 LEU A O 1
ATOM 1451 N N . ALA A 1 186 ? 5.389 6.883 12.747 1.00 90.38 186 ALA A N 1
ATOM 1452 C CA . ALA A 1 186 ? 6.490 5.921 12.675 1.00 90.38 186 ALA A CA 1
ATOM 1453 C C . ALA A 1 186 ? 7.244 6.011 11.325 1.00 90.38 186 ALA A C 1
ATOM 1455 O O . ALA A 1 186 ? 7.156 5.098 10.492 1.00 90.38 186 ALA A O 1
ATOM 1456 N N . PRO A 1 187 ? 8.007 7.097 11.076 1.00 89.75 187 PRO A N 1
ATOM 1457 C CA . PRO A 1 187 ? 8.579 7.394 9.757 1.00 89.75 187 PRO A CA 1
ATOM 1458 C C . PRO A 1 187 ? 9.473 6.287 9.183 1.00 89.75 187 PRO A C 1
ATOM 1460 O O . PRO A 1 187 ? 9.527 6.093 7.968 1.00 89.75 187 PRO A O 1
ATOM 1463 N N . GLU A 1 188 ? 10.174 5.545 10.042 1.00 86.56 188 GLU A N 1
ATOM 1464 C CA . GLU A 1 188 ? 11.033 4.426 9.637 1.00 86.56 188 GLU A CA 1
ATOM 1465 C C . GLU A 1 188 ? 10.225 3.236 9.092 1.00 86.56 188 GLU A C 1
ATOM 1467 O O . GLU A 1 188 ? 10.615 2.620 8.094 1.00 86.56 188 GLU A O 1
ATOM 1472 N N . ILE A 1 189 ? 9.052 2.959 9.674 1.00 86.12 189 ILE A N 1
ATOM 1473 C CA . ILE A 1 189 ? 8.116 1.934 9.187 1.00 86.12 189 ILE A CA 1
ATOM 1474 C C . ILE A 1 189 ? 7.562 2.348 7.818 1.00 86.12 189 ILE A C 1
ATOM 1476 O O . ILE A 1 189 ? 7.608 1.563 6.868 1.00 86.12 189 ILE A O 1
ATOM 1480 N N . ALA A 1 190 ? 7.128 3.606 7.674 1.00 88.12 190 ALA A N 1
ATOM 1481 C CA . ALA A 1 190 ? 6.655 4.138 6.393 1.00 88.12 190 ALA A CA 1
ATOM 1482 C C . ALA A 1 190 ? 7.734 4.058 5.303 1.00 88.12 190 ALA A C 1
ATOM 1484 O O . ALA A 1 190 ? 7.469 3.606 4.187 1.00 88.12 190 ALA A O 1
ATOM 1485 N N . ARG A 1 191 ? 8.977 4.446 5.628 1.00 86.19 191 ARG A N 1
ATOM 1486 C CA . ARG A 1 191 ? 10.115 4.359 4.702 1.00 86.19 191 ARG A CA 1
ATOM 1487 C C . ARG A 1 191 ? 10.352 2.920 4.256 1.00 86.19 191 ARG A C 1
ATOM 1489 O O . ARG A 1 191 ? 10.558 2.682 3.069 1.00 86.19 191 ARG A O 1
ATOM 1496 N N . THR A 1 192 ? 10.288 1.967 5.180 1.00 81.75 192 THR A N 1
ATOM 1497 C CA . THR A 1 192 ? 10.479 0.544 4.879 1.00 81.75 192 THR A CA 1
ATOM 1498 C C . THR A 1 192 ? 9.368 0.021 3.967 1.00 81.75 192 THR A C 1
ATOM 1500 O O . THR A 1 192 ? 9.667 -0.597 2.944 1.00 81.75 192 THR A O 1
ATOM 1503 N N . ARG A 1 193 ? 8.096 0.342 4.260 1.00 82.38 193 ARG A N 1
ATOM 1504 C CA . ARG A 1 193 ? 6.938 -0.031 3.425 1.00 82.38 193 ARG A CA 1
ATOM 1505 C C . ARG A 1 193 ? 7.059 0.520 2.002 1.00 82.38 193 ARG A C 1
ATOM 1507 O O . ARG A 1 193 ? 6.911 -0.237 1.044 1.00 82.38 193 ARG A O 1
ATOM 1514 N N . LEU A 1 194 ? 7.398 1.803 1.863 1.00 83.12 194 LEU A N 1
ATOM 1515 C CA . LEU A 1 194 ? 7.578 2.457 0.562 1.00 83.12 194 LEU A CA 1
ATOM 1516 C C . LEU A 1 194 ? 8.693 1.814 -0.271 1.00 83.12 194 LEU A C 1
ATOM 1518 O O . LEU A 1 194 ? 8.530 1.621 -1.471 1.00 83.12 194 LEU A O 1
ATOM 1522 N N . ARG A 1 195 ? 9.822 1.461 0.352 1.00 77.31 195 ARG A N 1
ATOM 1523 C CA . ARG A 1 195 ? 10.966 0.875 -0.364 1.00 77.31 195 ARG A CA 1
ATOM 1524 C C . ARG A 1 195 ? 10.746 -0.586 -0.751 1.00 77.31 195 ARG A C 1
ATOM 1526 O O . ARG A 1 195 ? 11.170 -0.997 -1.826 1.00 77.31 195 ARG A O 1
ATOM 1533 N N . ALA A 1 196 ? 10.095 -1.363 0.112 1.00 72.00 196 ALA A N 1
ATOM 1534 C CA . ALA A 1 196 ? 9.927 -2.798 -0.094 1.00 72.00 196 ALA A CA 1
ATOM 1535 C C . ALA A 1 196 ? 8.676 -3.164 -0.915 1.00 72.00 196 ALA A C 1
ATOM 1537 O O . ALA A 1 196 ? 8.709 -4.153 -1.643 1.00 72.00 196 ALA A O 1
ATOM 1538 N N . TYR A 1 197 ? 7.589 -2.385 -0.827 1.00 72.75 197 TYR A N 1
ATOM 1539 C CA . TYR A 1 197 ? 6.275 -2.811 -1.337 1.00 72.75 197 TYR A CA 1
ATOM 1540 C C . TYR A 1 197 ? 5.574 -1.807 -2.259 1.00 72.75 197 TYR A C 1
ATOM 1542 O O . TYR A 1 197 ? 4.778 -2.231 -3.093 1.00 72.75 197 TYR A O 1
ATOM 1550 N N . LEU A 1 198 ? 5.873 -0.505 -2.158 1.00 78.62 198 LEU A N 1
ATOM 1551 C CA . LEU A 1 198 ? 5.210 0.552 -2.941 1.00 78.62 198 LEU A CA 1
ATOM 1552 C C . LEU A 1 198 ? 6.221 1.383 -3.747 1.00 78.62 198 LEU A C 1
ATOM 1554 O O . LEU A 1 198 ? 6.457 2.559 -3.451 1.00 78.62 198 LEU A O 1
ATOM 1558 N N . PRO A 1 199 ? 6.845 0.785 -4.770 1.00 75.19 199 PRO A N 1
ATOM 1559 C CA . PRO A 1 199 ? 7.895 1.452 -5.517 1.00 75.19 199 PRO A CA 1
ATOM 1560 C C . PRO A 1 199 ? 7.400 2.738 -6.196 1.00 75.19 199 PRO A C 1
ATOM 1562 O O . PRO A 1 199 ? 6.361 2.761 -6.868 1.00 75.19 199 PRO A O 1
ATOM 1565 N N . ARG A 1 200 ? 8.189 3.811 -6.062 1.00 79.50 200 ARG A N 1
ATOM 1566 C CA . ARG A 1 200 ? 7.846 5.176 -6.505 1.00 79.50 200 ARG A CA 1
ATOM 1567 C C . ARG A 1 200 ? 7.838 5.357 -8.018 1.00 79.50 200 ARG A C 1
ATOM 1569 O O . ARG A 1 200 ? 7.419 6.393 -8.518 1.00 79.50 200 ARG A O 1
ATOM 1576 N N . GLU A 1 201 ? 8.311 4.383 -8.770 1.00 86.38 201 GLU A N 1
ATOM 1577 C CA . GLU A 1 201 ? 8.393 4.455 -10.223 1.00 86.38 201 GLU A CA 1
ATOM 1578 C C . GLU A 1 201 ? 7.335 3.557 -10.892 1.00 86.38 201 GLU A C 1
ATOM 1580 O O . GLU A 1 201 ? 7.385 3.329 -12.098 1.00 86.38 201 GLU A O 1
ATOM 1585 N N . SER A 1 202 ? 6.349 3.050 -10.137 1.00 86.06 202 SER A N 1
ATOM 1586 C CA . SER A 1 202 ? 5.281 2.176 -10.659 1.00 86.06 202 SER A CA 1
ATOM 1587 C C . SER A 1 202 ? 4.509 2.824 -11.809 1.00 86.06 202 SER A C 1
ATOM 1589 O O . SER A 1 202 ? 4.334 2.211 -12.867 1.00 86.06 202 SER A O 1
ATOM 1591 N N . LEU A 1 203 ? 4.124 4.095 -11.652 1.00 89.62 203 LEU A N 1
ATOM 1592 C CA . LEU A 1 203 ? 3.448 4.854 -12.704 1.00 89.62 203 LEU A CA 1
ATOM 1593 C C . LEU A 1 203 ? 4.337 5.219 -13.894 1.00 89.62 203 LEU A C 1
ATOM 1595 O O . LEU A 1 203 ? 3.779 5.600 -14.916 1.00 89.62 203 LEU A O 1
ATOM 1599 N N . HIS A 1 204 ? 5.668 5.075 -13.844 1.00 89.94 204 HIS A N 1
ATOM 1600 C CA . HIS A 1 204 ? 6.527 5.359 -15.005 1.00 89.94 204 HIS A CA 1
ATOM 1601 C C . HIS A 1 204 ? 6.223 4.429 -16.186 1.00 89.94 204 HIS A C 1
ATOM 1603 O O . HIS A 1 204 ? 6.335 4.813 -17.355 1.00 89.94 204 HIS A O 1
ATOM 1609 N N . ARG A 1 205 ? 5.742 3.219 -15.897 1.00 84.75 205 ARG A N 1
ATOM 1610 C CA . ARG A 1 205 ? 5.428 2.222 -16.913 1.00 84.75 205 ARG A CA 1
ATOM 1611 C C . ARG A 1 205 ? 4.082 2.467 -17.576 1.00 84.75 205 ARG A C 1
ATOM 1613 O O . ARG A 1 205 ? 3.039 2.462 -16.923 1.00 84.75 205 ARG A O 1
ATOM 1620 N N . ARG A 1 206 ? 4.103 2.583 -18.905 1.00 85.56 206 ARG A N 1
ATOM 1621 C CA . ARG A 1 206 ? 2.895 2.785 -19.711 1.00 85.56 206 ARG A CA 1
ATOM 1622 C C . ARG A 1 206 ? 1.865 1.676 -19.503 1.00 85.56 206 ARG A C 1
ATOM 1624 O O . ARG A 1 206 ? 0.695 1.992 -19.321 1.00 85.56 206 ARG A O 1
ATOM 1631 N N . GLU A 1 207 ? 2.282 0.410 -19.472 1.00 83.50 207 GLU A N 1
ATOM 1632 C CA . GLU A 1 207 ? 1.336 -0.705 -19.330 1.00 83.50 207 GLU A CA 1
ATOM 1633 C C . GLU A 1 207 ? 0.629 -0.686 -17.968 1.00 83.50 207 GLU A C 1
ATOM 1635 O O . GLU A 1 207 ? -0.553 -1.001 -17.882 1.00 83.50 207 GLU A O 1
ATOM 1640 N N . ILE A 1 208 ? 1.321 -0.262 -16.903 1.00 86.19 208 ILE A N 1
ATOM 1641 C CA . ILE A 1 208 ? 0.709 -0.119 -15.575 1.00 86.19 208 ILE A CA 1
ATOM 1642 C C . ILE A 1 208 ? -0.345 0.991 -15.600 1.00 86.19 208 ILE A C 1
ATOM 1644 O O . ILE A 1 208 ? -1.470 0.763 -15.160 1.00 86.19 208 ILE A O 1
ATOM 1648 N N . ARG A 1 209 ? -0.036 2.152 -16.200 1.00 88.00 209 ARG A N 1
ATOM 1649 C CA . ARG A 1 209 ? -1.014 3.245 -16.371 1.00 88.00 209 ARG A CA 1
ATOM 1650 C C . ARG A 1 209 ? -2.237 2.822 -17.188 1.00 88.00 209 ARG A C 1
ATOM 1652 O O . ARG A 1 209 ? -3.345 3.269 -16.907 1.00 88.00 209 ARG A O 1
ATOM 1659 N N . GLU A 1 210 ? -2.051 1.981 -18.202 1.00 86.06 210 GLU A N 1
ATOM 1660 C CA . GLU A 1 210 ? -3.139 1.502 -19.064 1.00 86.06 210 GLU A CA 1
ATOM 1661 C C . GLU A 1 210 ? -4.016 0.438 -18.386 1.00 86.06 210 GLU A C 1
ATOM 1663 O O . GLU A 1 210 ? -5.226 0.399 -18.626 1.00 86.06 210 GLU A O 1
ATOM 1668 N N . ASN A 1 211 ? -3.428 -0.396 -17.524 1.00 85.75 211 ASN A N 1
ATOM 1669 C CA . ASN A 1 211 ? -4.104 -1.555 -16.946 1.00 85.75 211 ASN A CA 1
ATOM 1670 C C . ASN A 1 211 ? -4.641 -1.335 -15.528 1.00 85.75 211 ASN A C 1
ATOM 1672 O O . ASN A 1 211 ? -5.584 -2.024 -15.146 1.00 85.75 211 ASN A O 1
ATOM 1676 N N . ILE A 1 212 ? -4.108 -0.380 -14.758 1.00 87.19 212 ILE A N 1
ATOM 1677 C CA . ILE A 1 212 ? -4.496 -0.191 -13.351 1.00 87.19 212 ILE A CA 1
ATOM 1678 C C . ILE A 1 212 ? -5.993 0.071 -13.167 1.00 87.19 212 ILE A C 1
ATOM 1680 O O . ILE A 1 212 ? -6.625 -0.486 -12.277 1.00 87.19 212 ILE A O 1
ATOM 1684 N N . ILE A 1 213 ? -6.604 0.825 -14.078 1.00 85.75 213 ILE A N 1
ATOM 1685 C CA . ILE A 1 213 ? -8.039 1.133 -14.032 1.00 85.75 213 ILE A CA 1
ATOM 1686 C C . ILE A 1 213 ? -8.926 -0.095 -14.306 1.00 85.75 213 ILE A C 1
ATOM 1688 O O . ILE A 1 213 ? -10.138 -0.046 -14.106 1.00 85.75 213 ILE A O 1
ATOM 1692 N N . ARG A 1 214 ? -8.332 -1.184 -14.809 1.00 85.31 214 ARG A N 1
ATOM 1693 C CA . ARG A 1 214 ? -8.971 -2.481 -15.067 1.00 85.31 214 ARG A CA 1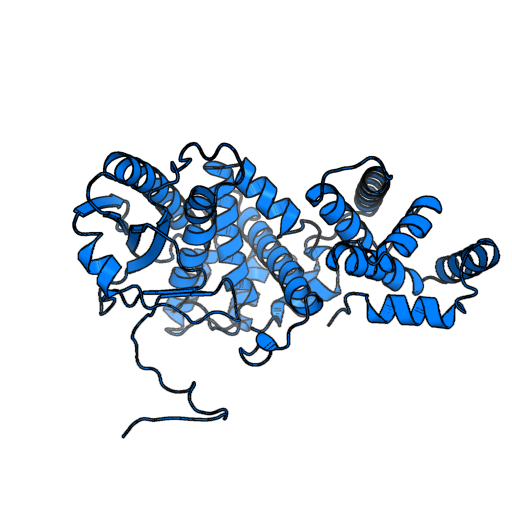
ATOM 1694 C C . ARG A 1 214 ? -8.532 -3.539 -14.059 1.00 85.31 214 ARG A C 1
ATOM 1696 O O . ARG A 1 214 ? -8.875 -4.703 -14.244 1.00 85.31 214 ARG A O 1
ATOM 1703 N N . TRP A 1 215 ? -7.772 -3.161 -13.033 1.00 82.44 215 TRP A N 1
ATOM 1704 C CA . TRP A 1 215 ? -7.289 -4.085 -12.020 1.00 82.44 215 TRP A CA 1
ATOM 1705 C C . TRP A 1 215 ? -8.473 -4.778 -11.340 1.00 82.44 215 TRP A C 1
ATOM 1707 O O . TRP A 1 215 ? -9.383 -4.131 -10.825 1.00 82.44 215 TRP A O 1
ATOM 1717 N N . GLN A 1 216 ? -8.486 -6.108 -11.410 1.00 69.62 216 GLN A N 1
ATOM 1718 C CA . GLN A 1 216 ? -9.514 -6.948 -10.808 1.00 69.62 216 GLN A CA 1
ATOM 1719 C C . GLN A 1 216 ? -8.920 -7.736 -9.639 1.00 69.62 216 GLN A C 1
ATOM 1721 O O . GLN A 1 216 ? -7.738 -8.087 -9.682 1.00 69.62 216 GLN A O 1
ATOM 1726 N N . PRO A 1 217 ? -9.725 -8.057 -8.612 1.00 59.06 217 PRO A N 1
ATOM 1727 C CA . PRO A 1 217 ? -9.317 -9.005 -7.591 1.00 59.06 217 PRO A CA 1
ATOM 1728 C C . PRO A 1 217 ? -9.032 -10.364 -8.227 1.00 59.06 217 PRO A C 1
ATOM 1730 O O . PRO A 1 217 ? -9.779 -10.847 -9.085 1.00 59.06 217 PRO A O 1
ATOM 1733 N N . PHE A 1 218 ? -7.961 -11.005 -7.778 1.00 53.78 218 PHE A N 1
ATOM 1734 C CA . PHE A 1 218 ? -7.722 -12.398 -8.107 1.00 53.78 218 PHE A CA 1
ATOM 1735 C C . PHE A 1 218 ? -8.864 -13.257 -7.565 1.00 53.78 218 PHE A C 1
ATOM 1737 O O . PHE A 1 218 ? -9.338 -13.052 -6.444 1.00 53.78 218 PHE A O 1
ATOM 1744 N N . LYS A 1 219 ? -9.344 -14.234 -8.343 1.00 52.06 219 LYS A N 1
ATOM 1745 C CA . LYS A 1 219 ? -10.350 -15.154 -7.805 1.00 52.06 219 LYS A CA 1
ATOM 1746 C C . LYS A 1 219 ? -9.665 -16.004 -6.739 1.00 52.06 219 LYS A C 1
ATOM 1748 O O . LYS A 1 219 ? -8.560 -16.487 -6.943 1.00 52.06 219 LYS A O 1
ATOM 1753 N N . TYR A 1 220 ? -10.340 -16.266 -5.623 1.00 39.62 220 TYR A N 1
ATOM 1754 C CA . TYR A 1 220 ? -9.792 -17.050 -4.503 1.00 39.62 220 TYR A CA 1
ATOM 1755 C C . TYR A 1 220 ? -9.236 -18.435 -4.910 1.00 39.62 220 TYR A C 1
ATOM 1757 O O . TYR A 1 220 ? -8.324 -18.964 -4.283 1.00 39.62 220 TYR A O 1
ATOM 1765 N N . ARG A 1 221 ? -9.756 -19.029 -5.995 1.00 41.16 221 ARG A N 1
ATOM 1766 C CA . ARG A 1 221 ? -9.248 -20.294 -6.564 1.00 41.16 221 ARG A CA 1
ATOM 1767 C C . ARG A 1 221 ? -7.900 -20.146 -7.274 1.00 41.16 221 ARG A C 1
ATOM 1769 O O . ARG A 1 221 ? -7.179 -21.134 -7.390 1.00 41.16 221 ARG A O 1
ATOM 1776 N N . ASP A 1 222 ? -7.584 -18.938 -7.721 1.00 41.41 222 ASP A N 1
ATOM 1777 C CA . ASP A 1 222 ? -6.337 -18.593 -8.390 1.00 41.41 222 ASP A CA 1
ATOM 1778 C C . ASP A 1 222 ? -5.242 -18.308 -7.354 1.00 41.41 222 ASP A C 1
ATOM 1780 O O . ASP A 1 222 ? -4.118 -18.723 -7.578 1.00 41.41 222 ASP A O 1
ATOM 1784 N N . LEU A 1 223 ? -5.567 -17.767 -6.167 1.00 43.19 223 LEU A N 1
ATOM 1785 C CA . LEU A 1 223 ? -4.598 -17.494 -5.084 1.00 43.19 223 LEU A CA 1
ATOM 1786 C C . LEU A 1 223 ? -3.771 -18.725 -4.662 1.00 43.19 223 LEU A C 1
ATOM 1788 O O . LEU A 1 223 ? -2.573 -18.610 -4.439 1.00 43.19 223 LEU A O 1
ATOM 1792 N N . LYS A 1 224 ? -4.368 -19.927 -4.608 1.00 41.25 224 LYS A N 1
ATOM 1793 C CA . LYS A 1 224 ? -3.632 -21.181 -4.311 1.00 41.25 224 LYS A CA 1
ATOM 1794 C C . LYS A 1 224 ? -2.716 -21.649 -5.447 1.00 41.25 224 LYS A C 1
ATOM 1796 O O . LYS A 1 224 ? -1.926 -22.568 -5.262 1.00 41.25 224 LYS A O 1
ATOM 1801 N N . ARG A 1 225 ? -2.888 -21.087 -6.641 1.00 39.44 225 ARG A N 1
ATOM 1802 C CA . ARG A 1 225 ? -2.118 -21.392 -7.852 1.00 39.44 225 ARG A CA 1
ATOM 1803 C C . ARG A 1 225 ? -1.213 -20.238 -8.252 1.00 39.44 225 ARG A C 1
ATOM 1805 O O . ARG A 1 225 ? -0.496 -20.378 -9.240 1.00 39.44 225 ARG A O 1
ATOM 1812 N N . MET A 1 226 ? -1.256 -19.144 -7.494 1.00 46.38 226 MET A N 1
ATOM 1813 C CA . MET A 1 226 ? -0.446 -17.988 -7.776 1.00 46.38 226 MET A CA 1
ATOM 1814 C C . MET A 1 226 ? 0.999 -18.318 -7.552 1.00 46.38 226 MET A C 1
ATOM 1816 O O . MET A 1 226 ? 1.419 -18.641 -6.442 1.00 46.38 226 MET A O 1
ATOM 1820 N N . ASN A 1 227 ? 1.760 -18.238 -8.633 1.00 49.66 227 ASN A N 1
ATOM 1821 C CA . ASN A 1 227 ? 3.191 -18.160 -8.469 1.00 49.66 227 ASN A CA 1
ATOM 1822 C C . ASN A 1 227 ? 3.535 -16.773 -7.910 1.00 49.66 227 ASN A C 1
ATOM 1824 O O . ASN A 1 227 ? 2.766 -15.811 -7.991 1.00 49.66 227 ASN A O 1
ATOM 1828 N N . GLU A 1 228 ? 4.716 -16.671 -7.323 1.00 52.06 228 GLU A N 1
ATOM 1829 C CA . GLU A 1 228 ? 5.198 -15.420 -6.750 1.00 52.06 228 GLU A CA 1
ATOM 1830 C C . GLU A 1 228 ? 5.184 -14.249 -7.755 1.00 52.06 228 GLU A C 1
ATOM 1832 O O . GLU A 1 228 ? 5.004 -13.101 -7.353 1.00 52.06 228 GLU A O 1
ATOM 1837 N N . LEU A 1 229 ? 5.298 -14.534 -9.058 1.00 49.38 229 LEU A N 1
ATOM 1838 C CA . LEU A 1 229 ? 5.210 -13.570 -10.159 1.00 49.38 229 LEU A CA 1
ATOM 1839 C C . LEU A 1 229 ? 3.854 -12.838 -10.200 1.00 49.38 229 LEU A C 1
ATOM 1841 O O . LEU A 1 229 ? 3.799 -11.643 -10.492 1.00 49.38 229 LEU A O 1
ATOM 1845 N N . GLU A 1 230 ? 2.756 -13.543 -9.921 1.00 54.16 230 GLU A N 1
ATOM 1846 C CA . GLU A 1 230 ? 1.390 -13.007 -9.969 1.00 54.16 230 GLU A CA 1
ATOM 1847 C C . GLU A 1 230 ? 1.071 -12.142 -8.744 1.00 54.16 230 GLU A C 1
ATOM 1849 O O . GLU A 1 230 ? 0.516 -11.055 -8.898 1.00 54.16 230 GLU A O 1
ATOM 1854 N N . ILE A 1 231 ? 1.527 -12.553 -7.555 1.00 57.19 231 ILE A N 1
ATOM 1855 C CA . ILE A 1 231 ? 1.453 -11.743 -6.324 1.00 57.19 231 ILE A CA 1
ATOM 1856 C C . ILE A 1 231 ? 2.265 -10.450 -6.492 1.00 57.19 231 ILE A C 1
ATOM 1858 O O . ILE A 1 231 ? 1.858 -9.376 -6.053 1.00 57.19 231 ILE A O 1
ATOM 1862 N N . ARG A 1 232 ? 3.406 -10.522 -7.185 1.00 59.00 232 ARG A N 1
ATOM 1863 C CA . ARG A 1 232 ? 4.274 -9.360 -7.406 1.00 59.00 232 ARG A CA 1
ATOM 1864 C C . ARG A 1 232 ? 3.750 -8.384 -8.451 1.00 59.00 232 ARG A C 1
ATOM 1866 O O . ARG A 1 232 ? 3.991 -7.188 -8.315 1.00 59.00 232 ARG A O 1
ATOM 1873 N N . ASN A 1 233 ? 3.008 -8.855 -9.454 1.00 63.38 233 ASN A N 1
ATOM 1874 C CA . ASN A 1 233 ? 2.262 -7.968 -10.347 1.00 63.38 233 ASN A CA 1
ATOM 1875 C C . ASN A 1 233 ? 1.270 -7.093 -9.571 1.00 63.38 233 ASN A C 1
ATOM 1877 O O . ASN A 1 233 ? 1.126 -5.917 -9.903 1.00 63.38 233 ASN A O 1
ATOM 1881 N N . ASP A 1 234 ? 0.662 -7.632 -8.510 1.00 68.12 234 ASP A N 1
ATOM 1882 C CA . ASP A 1 234 ? -0.215 -6.865 -7.625 1.00 68.12 234 ASP A CA 1
ATOM 1883 C C . ASP A 1 234 ? 0.549 -5.700 -6.978 1.00 68.12 234 ASP A C 1
ATOM 1885 O O . ASP A 1 234 ? 0.052 -4.580 -7.013 1.00 68.12 234 ASP A O 1
ATOM 1889 N N . PHE A 1 235 ? 1.789 -5.887 -6.499 1.00 71.00 235 PHE A N 1
ATOM 1890 C CA . PHE A 1 235 ? 2.569 -4.794 -5.881 1.00 71.00 235 PHE A CA 1
ATOM 1891 C C . PHE A 1 235 ? 2.803 -3.593 -6.809 1.00 71.00 235 PHE A C 1
ATOM 1893 O O . PHE A 1 235 ? 2.768 -2.452 -6.348 1.00 71.00 235 PHE A O 1
ATOM 1900 N N . PHE A 1 236 ? 2.985 -3.806 -8.119 1.00 76.12 236 PHE A N 1
ATOM 1901 C CA . PHE A 1 236 ? 3.062 -2.688 -9.071 1.00 76.12 236 PHE A CA 1
ATOM 1902 C C . PHE A 1 236 ? 1.739 -1.919 -9.153 1.00 76.12 236 PHE A C 1
ATOM 1904 O O . PHE A 1 236 ? 1.749 -0.694 -9.284 1.00 76.12 236 PHE A O 1
ATOM 1911 N N . PHE A 1 237 ? 0.606 -2.624 -9.094 1.00 84.25 237 PHE A N 1
ATOM 1912 C CA . PHE A 1 237 ? -0.714 -2.001 -9.096 1.00 84.25 237 PHE A CA 1
ATOM 1913 C C . PHE A 1 237 ? -1.016 -1.300 -7.770 1.00 84.25 237 PHE A C 1
ATOM 1915 O O . PHE A 1 237 ? -1.496 -0.173 -7.820 1.00 84.25 237 PHE A O 1
ATOM 1922 N N . TYR A 1 238 ? -0.648 -1.878 -6.623 1.00 84.19 238 TYR A N 1
ATOM 1923 C CA . TYR A 1 238 ? -0.705 -1.219 -5.312 1.00 84.19 238 TYR A CA 1
ATOM 1924 C C . TYR A 1 238 ? 0.116 0.074 -5.293 1.00 84.19 238 TYR A C 1
ATOM 1926 O O . TYR A 1 238 ? -0.405 1.137 -4.959 1.00 84.19 238 TYR A O 1
ATOM 1934 N N . GLY A 1 239 ? 1.380 0.008 -5.727 1.00 86.06 239 GLY A N 1
ATOM 1935 C CA . GLY A 1 239 ? 2.251 1.177 -5.831 1.00 86.06 239 GLY A CA 1
ATOM 1936 C C . GLY A 1 239 ? 1.654 2.246 -6.743 1.00 86.06 239 GLY A C 1
ATOM 1937 O O . GLY A 1 239 ? 1.517 3.399 -6.346 1.00 86.06 239 GLY A O 1
ATOM 1938 N N . ALA A 1 240 ? 1.219 1.876 -7.947 1.00 90.38 240 ALA A N 1
ATOM 1939 C CA . ALA A 1 240 ? 0.611 2.827 -8.872 1.00 90.38 240 ALA A CA 1
ATOM 1940 C C . ALA A 1 240 ? -0.726 3.403 -8.362 1.00 90.38 240 ALA A C 1
ATOM 1942 O O . ALA A 1 240 ? -0.990 4.583 -8.581 1.00 90.38 240 ALA A O 1
ATOM 1943 N N . ALA A 1 241 ? -1.542 2.614 -7.661 1.00 92.25 241 ALA A N 1
ATOM 1944 C CA . ALA A 1 241 ? -2.808 3.039 -7.064 1.00 92.25 241 ALA A CA 1
ATOM 1945 C C . ALA A 1 241 ? -2.579 4.093 -5.981 1.00 92.25 241 ALA A C 1
ATOM 1947 O O . ALA A 1 241 ? -3.163 5.179 -6.042 1.00 92.25 241 ALA A O 1
ATOM 1948 N N . TYR A 1 242 ? -1.658 3.797 -5.058 1.00 92.00 242 TYR A N 1
ATOM 1949 C CA . TYR A 1 242 ? -1.166 4.737 -4.057 1.00 92.00 242 TYR A CA 1
ATOM 1950 C C . TYR A 1 242 ? -0.706 6.044 -4.715 1.00 92.00 242 TYR A C 1
ATOM 1952 O O . TYR A 1 242 ? -1.148 7.123 -4.327 1.00 92.00 242 TYR A O 1
ATOM 1960 N N . GLN A 1 243 ? 0.130 5.959 -5.755 1.00 91.12 243 GLN A N 1
ATOM 1961 C CA . GLN A 1 243 ? 0.665 7.144 -6.422 1.00 91.12 243 GLN A CA 1
ATOM 1962 C C . GLN A 1 243 ? -0.421 7.989 -7.096 1.00 91.12 243 GLN A C 1
ATOM 1964 O O . GLN A 1 243 ? -0.376 9.211 -6.998 1.00 91.12 243 GLN A O 1
ATOM 1969 N N . ILE A 1 244 ? -1.397 7.371 -7.775 1.00 92.06 244 ILE A N 1
ATOM 1970 C CA . ILE A 1 244 ? -2.509 8.104 -8.406 1.00 92.06 244 ILE A CA 1
ATOM 1971 C C . ILE A 1 244 ? -3.251 8.929 -7.361 1.00 92.06 244 ILE A C 1
ATOM 1973 O O . ILE A 1 244 ? -3.515 10.110 -7.593 1.00 92.06 244 ILE A O 1
ATOM 1977 N N . LEU A 1 245 ? -3.574 8.322 -6.217 1.00 91.88 245 LEU A N 1
ATOM 1978 C CA . LEU A 1 245 ? -4.258 9.041 -5.154 1.00 91.88 245 LEU A CA 1
ATOM 1979 C C . LEU A 1 245 ? -3.359 10.078 -4.501 1.00 91.88 245 LEU A C 1
ATOM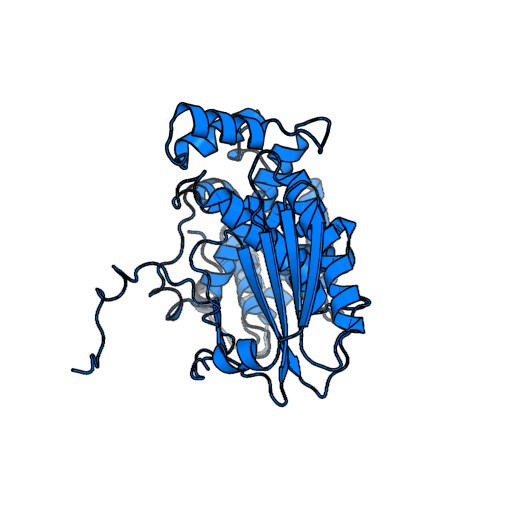 1981 O O . LEU A 1 245 ? -3.825 11.183 -4.263 1.00 91.88 245 LEU A O 1
ATOM 1985 N N . GLU A 1 246 ? -2.074 9.796 -4.301 1.00 89.44 246 GLU A N 1
ATOM 1986 C CA . GLU A 1 246 ? -1.131 10.802 -3.817 1.00 89.44 246 GLU A CA 1
ATOM 1987 C C . GLU A 1 246 ? -1.120 12.051 -4.714 1.00 89.44 246 GLU A C 1
ATOM 1989 O O . GLU A 1 246 ? -1.231 13.161 -4.196 1.00 89.44 246 GLU A O 1
ATOM 1994 N N . TYR A 1 247 ? -1.087 11.894 -6.043 1.00 88.38 247 TYR A N 1
ATOM 1995 C CA . TYR A 1 247 ? -1.215 13.019 -6.978 1.00 88.38 247 TYR A CA 1
ATOM 1996 C C . TYR A 1 247 ? -2.582 13.711 -6.884 1.00 88.38 247 TYR A C 1
ATOM 1998 O O . TYR A 1 247 ? -2.648 14.940 -6.858 1.00 88.38 247 TYR A O 1
ATOM 2006 N N . ALA A 1 248 ? -3.673 12.944 -6.811 1.00 87.69 248 ALA A N 1
ATOM 2007 C CA . ALA A 1 248 ? -5.026 13.495 -6.731 1.00 87.69 248 ALA A CA 1
ATOM 2008 C C . ALA A 1 248 ? -5.263 14.280 -5.427 1.00 87.69 248 ALA A C 1
ATOM 2010 O O . ALA A 1 248 ? -5.942 15.304 -5.438 1.00 87.69 248 ALA A O 1
ATOM 2011 N N . PHE A 1 249 ? -4.669 13.841 -4.316 1.00 84.44 249 PHE A N 1
ATOM 2012 C CA . PHE A 1 249 ? -4.717 14.536 -3.031 1.00 84.44 249 PHE A CA 1
ATOM 2013 C C . PHE A 1 249 ? -3.770 15.749 -2.984 1.00 84.44 249 PHE A C 1
ATOM 2015 O O . PHE A 1 249 ? -4.107 16.746 -2.348 1.00 84.44 249 PHE A O 1
ATOM 2022 N N . ALA A 1 250 ? -2.617 15.701 -3.666 1.00 75.88 250 ALA A N 1
ATOM 2023 C CA . ALA A 1 250 ? -1.616 16.776 -3.679 1.00 75.88 250 ALA A CA 1
ATOM 2024 C C . ALA A 1 250 ? -1.963 17.974 -4.586 1.00 75.88 250 ALA A C 1
ATOM 2026 O O . ALA A 1 250 ? -1.462 19.072 -4.350 1.00 75.88 250 ALA A O 1
ATOM 2027 N N . ASN A 1 251 ? -2.826 17.802 -5.595 1.00 53.41 251 ASN A N 1
ATOM 2028 C CA . ASN A 1 251 ? -3.278 18.897 -6.469 1.00 53.41 251 ASN A CA 1
ATOM 2029 C C . ASN A 1 251 ? -4.187 19.932 -5.765 1.00 53.41 251 ASN A C 1
ATOM 2031 O O . ASN A 1 251 ? -4.530 20.955 -6.359 1.00 53.41 251 ASN A O 1
ATOM 2035 N N . GLY A 1 252 ? -4.554 19.707 -4.499 1.00 42.38 252 GLY A N 1
ATOM 2036 C CA . GLY A 1 252 ? -5.114 20.728 -3.619 1.00 42.38 252 GLY A CA 1
ATOM 2037 C C . GLY A 1 252 ? -4.000 21.432 -2.845 1.00 42.38 252 GLY A C 1
ATOM 2038 O O . GLY A 1 252 ? -3.249 20.793 -2.118 1.00 42.38 252 GLY A O 1
ATOM 2039 N N . THR A 1 253 ? -3.916 22.759 -2.940 1.00 37.88 253 THR A N 1
ATOM 2040 C CA . THR A 1 253 ? -2.958 23.624 -2.215 1.00 37.88 253 THR A CA 1
ATOM 2041 C C . THR A 1 253 ? -3.066 23.575 -0.682 1.00 37.88 253 THR A C 1
ATOM 2043 O O . THR A 1 253 ? -2.313 24.254 0.011 1.00 37.88 253 THR A O 1
ATOM 2046 N N . ASP A 1 254 ? -3.957 22.747 -0.142 1.00 40.88 254 ASP A N 1
ATOM 2047 C CA . ASP A 1 254 ? -4.053 22.409 1.269 1.00 40.88 254 ASP A CA 1
ATOM 2048 C C . ASP A 1 254 ? -4.352 20.905 1.370 1.00 40.88 254 ASP A C 1
ATOM 2050 O O . ASP A 1 254 ? -5.449 20.446 1.039 1.00 40.88 254 ASP A O 1
ATOM 2054 N N . THR A 1 255 ? -3.371 20.116 1.815 1.00 41.03 255 THR A N 1
ATOM 2055 C CA . THR A 1 255 ? -3.486 18.654 1.980 1.00 41.03 255 THR A CA 1
ATOM 2056 C C . THR A 1 255 ? -4.622 18.248 2.922 1.00 41.03 255 THR A C 1
ATOM 2058 O O . THR A 1 255 ? -5.039 17.093 2.921 1.00 41.03 255 THR A O 1
ATOM 2061 N N . ARG A 1 256 ? -5.173 19.197 3.692 1.00 42.81 256 ARG A N 1
ATOM 2062 C CA . ARG A 1 256 ? -6.325 19.001 4.580 1.00 42.81 256 ARG A CA 1
ATOM 2063 C C . ARG A 1 256 ? -7.677 19.061 3.862 1.00 42.81 256 ARG A C 1
ATOM 2065 O O . ARG A 1 256 ? -8.697 18.797 4.496 1.00 42.81 256 ARG A O 1
ATOM 2072 N N . ARG A 1 257 ? -7.723 19.431 2.573 1.00 48.19 257 ARG A N 1
ATOM 2073 C CA . ARG A 1 257 ? -8.965 19.568 1.790 1.00 48.19 257 ARG A CA 1
ATOM 2074 C C . ARG A 1 257 ? -8.760 19.286 0.299 1.00 48.19 257 ARG A C 1
ATOM 2076 O O . ARG A 1 257 ? -9.048 20.142 -0.538 1.00 48.19 257 ARG A O 1
ATOM 2083 N N . SER A 1 258 ? -8.342 18.074 -0.070 1.00 61.81 258 SER A N 1
ATOM 2084 C CA . SER A 1 258 ? -8.651 17.629 -1.438 1.00 61.81 258 SER A CA 1
ATOM 2085 C C . SER A 1 258 ? -10.174 17.650 -1.639 1.00 61.81 258 SER A C 1
ATOM 2087 O O . SER A 1 258 ? -10.936 17.267 -0.744 1.00 61.81 258 SER A O 1
ATOM 2089 N N . GLY A 1 259 ? -10.638 18.091 -2.809 1.00 72.56 259 GLY A N 1
ATOM 2090 C CA . GLY A 1 259 ? -12.058 18.023 -3.163 1.00 72.56 259 GLY A CA 1
ATOM 2091 C C . GLY A 1 259 ? -12.535 16.593 -3.431 1.00 72.56 259 GLY A C 1
ATOM 2092 O O . GLY A 1 259 ? -13.742 16.360 -3.508 1.00 72.56 259 GLY A O 1
ATOM 2093 N N . LEU A 1 260 ? -11.608 15.635 -3.542 1.00 88.94 260 LEU A N 1
ATOM 2094 C CA . LEU A 1 260 ? -11.862 14.281 -4.017 1.00 88.94 260 LEU A CA 1
ATOM 2095 C C . LEU A 1 260 ? -12.885 13.525 -3.158 1.00 88.94 260 LEU A C 1
ATOM 2097 O O . LEU A 1 260 ? -13.962 13.188 -3.653 1.00 88.94 260 LEU A O 1
ATOM 2101 N N . LEU A 1 261 ? -12.594 13.285 -1.874 1.00 91.50 261 LEU A N 1
ATOM 2102 C CA . LEU A 1 261 ? -13.501 12.532 -0.993 1.00 91.50 261 LEU A CA 1
ATOM 2103 C C . LEU A 1 261 ? -14.852 13.242 -0.781 1.00 91.50 261 LEU A C 1
ATOM 2105 O O . LEU A 1 261 ? -15.883 12.573 -0.888 1.00 91.50 261 LEU A O 1
ATOM 2109 N N . PRO A 1 262 ? -14.919 14.579 -0.582 1.00 90.69 262 PRO A N 1
ATOM 2110 C CA . PRO A 1 262 ? -16.191 15.301 -0.578 1.00 90.69 262 PRO A CA 1
ATOM 2111 C C . PRO A 1 262 ? -17.020 15.126 -1.857 1.00 90.69 262 PRO A C 1
ATOM 2113 O O . PRO A 1 262 ? -18.235 14.926 -1.779 1.00 90.69 262 PRO A O 1
ATOM 2116 N N . ARG A 1 263 ? -16.395 15.164 -3.043 1.00 90.94 263 ARG A N 1
ATOM 2117 C CA . ARG A 1 263 ? -17.090 14.950 -4.323 1.00 90.94 263 ARG A CA 1
ATOM 2118 C C . ARG A 1 263 ? -17.584 13.520 -4.472 1.00 90.94 263 ARG A C 1
ATOM 2120 O O . ARG A 1 263 ? -18.719 13.331 -4.903 1.00 90.94 263 ARG A O 1
ATOM 2127 N N . ILE A 1 264 ? -16.775 12.534 -4.091 1.00 93.00 264 ILE A N 1
ATOM 2128 C CA . ILE A 1 264 ? -17.170 11.120 -4.072 1.00 93.00 264 ILE A CA 1
ATOM 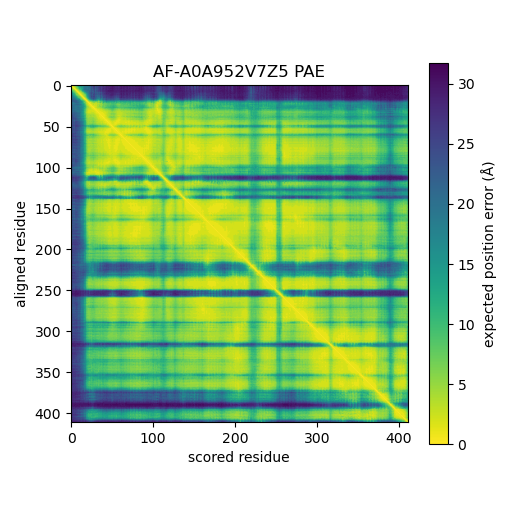2129 C C . ILE A 1 264 ? -18.371 10.940 -3.138 1.00 93.00 264 ILE A C 1
ATOM 2131 O O . ILE A 1 264 ? -19.404 10.418 -3.554 1.00 93.00 264 ILE A O 1
ATOM 2135 N N . GLN A 1 265 ? -18.309 11.458 -1.912 1.00 91.75 265 GLN A N 1
ATOM 2136 C CA . GLN A 1 265 ? -19.412 11.353 -0.958 1.00 91.75 265 GLN A CA 1
ATOM 2137 C C . GLN A 1 265 ? -20.688 12.042 -1.470 1.00 91.75 265 GLN A C 1
ATOM 2139 O O . GLN A 1 265 ? -21.783 11.482 -1.379 1.00 91.75 265 GLN A O 1
ATOM 2144 N N . SER A 1 266 ? -20.558 13.235 -2.057 1.00 92.38 266 SER A N 1
ATOM 2145 C CA . SER A 1 266 ? -21.674 13.960 -2.674 1.00 92.38 266 SER A CA 1
ATOM 2146 C C . SER A 1 266 ? -22.294 13.170 -3.830 1.00 92.38 266 SER A C 1
ATOM 2148 O O . SER A 1 266 ? -23.508 12.958 -3.861 1.00 92.38 266 SER A O 1
ATOM 2150 N N . LEU A 1 267 ? -21.464 12.635 -4.732 1.00 94.38 267 LEU A N 1
ATOM 2151 C CA . LEU A 1 267 ? -21.911 11.815 -5.854 1.00 94.38 267 LEU A CA 1
ATOM 2152 C C . LEU A 1 267 ? -22.669 10.576 -5.370 1.00 94.38 267 LEU A C 1
ATOM 2154 O O . LEU A 1 267 ? -23.771 10.304 -5.852 1.00 94.38 267 LEU A O 1
ATOM 2158 N N . ARG A 1 268 ? -22.136 9.864 -4.372 1.00 94.38 268 ARG A N 1
ATOM 2159 C CA . ARG A 1 268 ? -22.813 8.725 -3.743 1.00 94.38 268 ARG A CA 1
ATOM 2160 C C . ARG A 1 268 ? -24.160 9.144 -3.159 1.00 94.38 268 ARG A C 1
ATOM 2162 O O . ARG A 1 268 ? -25.157 8.444 -3.339 1.00 94.38 268 ARG A O 1
ATOM 2169 N N . ASN A 1 269 ? -24.217 10.285 -2.474 1.00 92.75 269 ASN A N 1
ATOM 2170 C CA . ASN A 1 269 ? -25.438 10.786 -1.842 1.00 92.75 269 ASN A CA 1
ATOM 2171 C C . ASN A 1 269 ? -26.519 11.194 -2.848 1.00 92.75 269 ASN A C 1
ATOM 2173 O O . ASN A 1 269 ? -27.700 11.026 -2.539 1.00 92.75 269 ASN A O 1
ATOM 2177 N N . VAL A 1 270 ? -26.138 11.684 -4.029 1.00 94.75 270 VAL A N 1
ATOM 2178 C CA . VAL A 1 270 ? -27.059 11.966 -5.141 1.00 94.75 270 VAL A CA 1
ATOM 2179 C C . VAL A 1 270 ? -27.533 10.668 -5.794 1.00 94.75 270 VAL A C 1
ATOM 2181 O O . VAL A 1 270 ? -28.722 10.501 -6.045 1.00 94.75 270 VAL A O 1
ATOM 2184 N N . LYS A 1 271 ? -26.619 9.724 -6.046 1.00 93.25 271 LYS A N 1
ATOM 2185 C CA . LYS A 1 271 ? -26.923 8.466 -6.747 1.00 93.25 271 LYS A CA 1
ATOM 2186 C C . LYS A 1 271 ? -27.678 7.449 -5.894 1.00 93.25 271 LYS A C 1
ATOM 2188 O O . LYS A 1 271 ? -28.324 6.573 -6.459 1.00 93.25 271 LYS A O 1
ATOM 2193 N N . LYS A 1 272 ? -27.563 7.529 -4.563 1.00 92.88 272 LYS A N 1
ATOM 2194 C CA . LYS A 1 272 ? -28.136 6.569 -3.596 1.00 92.88 272 LYS A CA 1
ATOM 2195 C C . LYS A 1 272 ? -27.707 5.112 -3.841 1.00 92.88 272 LYS A C 1
ATOM 2197 O O . LYS A 1 272 ? -28.396 4.185 -3.433 1.00 92.88 272 LYS A O 1
ATOM 2202 N N . ARG A 1 273 ? -26.549 4.908 -4.477 1.00 92.44 273 ARG A N 1
ATOM 2203 C CA . ARG A 1 273 ? -25.911 3.602 -4.704 1.00 92.44 273 ARG A CA 1
ATOM 2204 C C . ARG A 1 273 ? -24.386 3.739 -4.659 1.00 92.44 273 ARG A C 1
ATOM 2206 O O . ARG A 1 273 ? -23.900 4.858 -4.848 1.00 92.44 273 ARG A O 1
ATOM 2213 N N . PRO A 1 274 ? -23.638 2.637 -4.474 1.00 93.31 274 PRO A N 1
ATOM 2214 C CA . PRO A 1 274 ? -22.190 2.656 -4.633 1.00 93.31 274 PRO A CA 1
ATOM 2215 C C . PRO A 1 274 ? -21.770 3.172 -6.020 1.00 93.31 274 PRO A C 1
ATOM 2217 O O . PRO A 1 274 ? -22.444 2.920 -7.030 1.00 93.31 274 PRO A O 1
ATOM 2220 N N . ILE A 1 275 ? -20.670 3.921 -6.045 1.00 94.62 275 ILE A N 1
ATOM 2221 C CA . ILE A 1 275 ? -20.093 4.567 -7.226 1.00 94.62 275 ILE A CA 1
ATOM 2222 C C . ILE A 1 275 ? -19.350 3.522 -8.051 1.00 94.62 275 ILE A C 1
ATOM 2224 O O . ILE A 1 275 ? -18.527 2.784 -7.518 1.00 94.62 275 ILE A O 1
ATOM 2228 N N . SER A 1 276 ? -19.648 3.464 -9.348 1.00 92.06 276 SER A N 1
ATOM 2229 C CA . SER A 1 276 ? -18.964 2.550 -10.268 1.00 92.06 276 SER A CA 1
ATOM 2230 C C . SER A 1 276 ? -17.540 3.000 -10.567 1.00 92.06 276 SER A C 1
ATOM 2232 O O . SER A 1 276 ? -17.247 4.198 -10.533 1.00 92.06 276 SER A O 1
ATOM 2234 N N . ASN A 1 277 ? -16.676 2.067 -10.971 1.00 92.31 277 ASN A N 1
ATOM 2235 C CA . ASN A 1 277 ? -15.315 2.388 -11.399 1.00 92.31 277 ASN A CA 1
ATOM 2236 C C . ASN A 1 277 ? -15.265 3.513 -12.457 1.00 92.31 277 ASN A C 1
ATOM 2238 O O . ASN A 1 277 ? -14.474 4.443 -12.345 1.00 92.31 277 ASN A O 1
ATOM 2242 N N . LYS A 1 278 ? -16.169 3.503 -13.449 1.00 92.75 278 LYS A N 1
ATOM 2243 C CA . LYS A 1 278 ? -16.240 4.557 -14.483 1.00 92.75 278 LYS A CA 1
ATOM 2244 C C . LYS A 1 278 ? -16.548 5.941 -13.901 1.00 92.75 278 LYS A C 1
ATOM 2246 O O . LYS A 1 278 ? -15.967 6.935 -14.328 1.00 92.75 278 LYS A O 1
ATOM 2251 N N . GLU A 1 279 ? -17.492 6.015 -12.967 1.00 94.50 279 GLU A N 1
ATOM 2252 C CA . GLU A 1 279 ? -17.861 7.273 -12.310 1.00 94.50 279 GLU A CA 1
ATOM 2253 C C . GLU A 1 279 ? -16.716 7.782 -11.430 1.00 94.50 279 GLU A C 1
ATOM 2255 O O . GLU A 1 279 ? -16.400 8.968 -11.462 1.00 94.50 279 GLU A O 1
ATOM 2260 N N . LEU A 1 280 ? -16.061 6.879 -10.702 1.00 93.31 280 LEU A N 1
ATOM 2261 C CA . LEU A 1 280 ? -14.929 7.192 -9.838 1.00 93.31 280 LEU A CA 1
ATOM 2262 C C . LEU A 1 280 ? -13.723 7.706 -10.626 1.00 93.31 280 LEU A C 1
ATOM 2264 O O . LEU A 1 280 ? -13.160 8.739 -10.275 1.00 93.31 280 LEU A O 1
ATOM 2268 N N . LEU A 1 281 ? -13.385 7.035 -11.731 1.00 91.88 281 LEU A N 1
ATOM 2269 C CA . LEU A 1 281 ? -12.343 7.47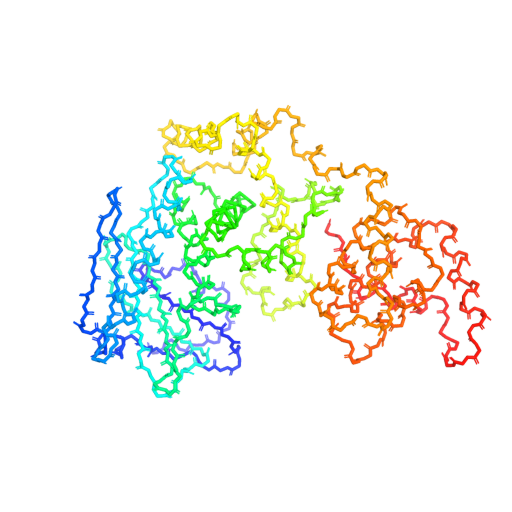6 -12.657 1.00 91.88 281 LEU A CA 1
ATOM 2270 C C . LEU A 1 281 ? -12.612 8.886 -13.166 1.00 91.88 281 LEU A C 1
ATOM 2272 O O . LEU A 1 281 ? -11.706 9.705 -13.160 1.00 91.88 281 LEU A O 1
ATOM 2276 N N . SER A 1 282 ? -13.857 9.201 -13.533 1.00 91.31 282 SER A N 1
ATOM 2277 C CA . SER A 1 282 ? -14.200 10.552 -13.980 1.00 91.31 282 SER A CA 1
ATOM 2278 C C . SER A 1 282 ? -13.963 11.601 -12.891 1.00 91.31 282 SER A C 1
ATOM 2280 O O . SER A 1 282 ? -13.455 12.676 -13.195 1.00 91.31 282 SER A O 1
ATOM 2282 N N . VAL A 1 283 ? -14.300 11.310 -11.629 1.00 91.75 283 VAL A N 1
ATOM 2283 C CA . VAL A 1 283 ? -14.029 12.237 -10.517 1.00 91.75 283 VAL A CA 1
ATOM 2284 C C . VAL A 1 283 ? -12.522 12.408 -10.313 1.00 91.75 283 VAL A C 1
ATOM 2286 O O . VAL A 1 283 ? -12.056 13.536 -10.191 1.00 91.75 283 VAL A O 1
ATOM 2289 N N . VAL A 1 284 ? -11.761 11.314 -10.323 1.00 90.94 284 VAL A N 1
ATOM 2290 C CA . VAL A 1 284 ? -10.309 11.342 -10.101 1.00 90.94 284 VAL A CA 1
ATOM 2291 C C . VAL A 1 284 ? -9.578 12.040 -11.248 1.00 90.94 284 VAL A C 1
ATOM 2293 O O . VAL A 1 284 ? -8.727 12.884 -10.999 1.00 90.94 284 VAL A O 1
ATOM 2296 N N . GLU A 1 285 ? -9.929 11.769 -12.505 1.00 88.56 285 GLU A N 1
ATOM 2297 C CA . GLU A 1 285 ? -9.333 12.449 -13.661 1.00 88.56 285 GLU A CA 1
ATOM 2298 C C . GLU A 1 285 ? -9.615 13.955 -13.654 1.00 88.56 285 GLU A C 1
ATOM 2300 O O . GLU A 1 285 ? -8.721 14.735 -13.987 1.00 88.56 285 GLU A O 1
ATOM 2305 N N . ASN A 1 286 ? -10.806 14.371 -13.211 1.00 87.00 286 ASN A N 1
ATOM 2306 C CA . ASN A 1 286 ? -11.128 15.787 -13.036 1.00 87.00 286 ASN A CA 1
ATOM 2307 C C . ASN A 1 286 ? -10.251 16.455 -11.963 1.00 87.00 286 ASN A C 1
ATOM 2309 O O . ASN A 1 286 ? -9.835 17.593 -12.159 1.00 87.00 286 ASN A O 1
ATOM 2313 N N . GLU A 1 287 ? -9.948 15.769 -10.855 1.00 86.50 287 GLU A N 1
ATOM 2314 C CA . GLU A 1 287 ? -9.032 16.284 -9.818 1.00 86.50 287 GLU A CA 1
ATOM 2315 C C . GLU A 1 287 ? -7.567 16.310 -10.295 1.00 86.50 287 GLU A C 1
ATOM 2317 O O . GLU A 1 287 ? -6.786 17.187 -9.925 1.00 86.50 287 GLU A O 1
ATOM 2322 N N . LEU A 1 288 ? -7.177 15.375 -11.162 1.00 85.56 288 LEU A N 1
ATOM 2323 C CA . LEU A 1 288 ? -5.825 15.316 -11.720 1.00 85.56 288 LEU A CA 1
ATOM 2324 C C . LEU A 1 288 ? -5.571 16.361 -12.819 1.00 85.56 288 LEU A C 1
ATOM 2326 O O . LEU A 1 288 ? -4.416 16.718 -13.057 1.00 85.56 288 LEU A O 1
ATOM 2330 N N . GLY A 1 289 ? -6.609 16.814 -13.527 1.00 80.81 289 GLY A N 1
ATOM 2331 C CA . GLY A 1 289 ? -6.542 17.791 -14.624 1.00 80.81 289 GLY A CA 1
ATOM 2332 C C . GLY A 1 289 ? -5.948 17.251 -15.934 1.00 80.81 289 GLY A C 1
ATOM 2333 O O . GLY A 1 289 ? -6.509 17.476 -17.002 1.00 80.81 289 GLY A O 1
ATOM 2334 N N . ASN A 1 290 ? -4.851 16.490 -15.861 1.00 77.75 290 ASN A N 1
ATOM 2335 C CA . ASN A 1 290 ? -4.149 15.911 -17.018 1.00 77.75 290 ASN A CA 1
ATOM 2336 C C . ASN A 1 290 ? -4.428 14.403 -17.219 1.00 77.75 290 ASN A C 1
ATOM 2338 O O . ASN A 1 290 ? -3.930 13.791 -18.165 1.00 77.75 290 ASN A O 1
ATOM 2342 N N . GLY A 1 291 ? -5.250 13.804 -16.347 1.00 82.56 291 GLY A N 1
ATOM 2343 C CA . GLY A 1 291 ? -5.609 12.384 -16.371 1.00 82.56 291 GLY A CA 1
ATOM 2344 C C . GLY A 1 291 ? -4.499 11.439 -15.887 1.00 82.56 291 GLY A C 1
ATOM 2345 O O . GLY A 1 291 ? -3.351 11.826 -15.681 1.00 82.56 291 GLY A O 1
ATOM 2346 N N . ILE A 1 292 ? -4.838 10.158 -15.709 1.00 85.44 292 ILE A N 1
ATOM 2347 C CA . ILE A 1 292 ? -3.919 9.146 -15.143 1.00 85.44 292 ILE A CA 1
ATOM 2348 C C . ILE A 1 292 ? -2.764 8.814 -16.104 1.00 85.44 292 ILE A C 1
ATOM 2350 O O . ILE A 1 292 ? -1.650 8.502 -15.683 1.00 85.44 292 ILE A O 1
ATOM 2354 N N . ARG A 1 293 ? -3.001 8.897 -17.420 1.00 83.50 293 ARG A N 1
ATOM 2355 C CA . ARG A 1 293 ? -2.051 8.438 -18.452 1.00 83.50 293 ARG A CA 1
ATOM 2356 C C . ARG A 1 293 ? -0.754 9.243 -18.520 1.00 83.50 293 ARG A C 1
ATOM 2358 O O . ARG A 1 293 ? 0.230 8.719 -19.045 1.00 83.50 293 ARG A O 1
ATOM 2365 N N . SER A 1 294 ? -0.748 10.475 -18.017 1.00 83.25 294 SER A N 1
ATOM 2366 C CA . SER A 1 294 ? 0.425 11.354 -17.983 1.00 83.25 294 SER A CA 1
ATOM 2367 C C . SER A 1 294 ? 1.160 11.350 -16.640 1.00 83.25 294 SER A C 1
ATOM 2369 O O . SER A 1 294 ? 2.192 12.006 -16.523 1.00 83.25 294 SER A O 1
ATOM 2371 N N . LEU A 1 295 ? 0.648 10.655 -15.619 1.00 88.00 295 LEU A N 1
ATOM 2372 C CA . LEU A 1 295 ? 1.232 10.682 -14.278 1.00 88.00 295 LEU A CA 1
ATOM 2373 C C . LEU A 1 295 ? 2.520 9.864 -14.173 1.00 88.00 295 LEU A C 1
ATOM 2375 O O . LEU A 1 295 ? 2.697 8.863 -14.865 1.00 88.00 295 LEU A O 1
ATOM 2379 N N . GLY A 1 296 ? 3.399 10.279 -13.255 1.00 86.38 296 GLY A N 1
ATOM 2380 C CA . GLY A 1 296 ? 4.573 9.506 -12.838 1.00 86.38 296 GLY A CA 1
ATOM 2381 C C . GLY A 1 296 ? 5.615 9.254 -13.931 1.00 86.38 296 GLY A C 1
ATOM 2382 O O . GLY A 1 296 ? 6.465 8.377 -13.776 1.00 86.38 296 GLY A O 1
ATOM 2383 N N . VAL A 1 297 ? 5.569 9.990 -15.048 1.00 89.06 297 VAL A N 1
ATOM 2384 C CA . VAL A 1 297 ? 6.582 9.890 -16.103 1.00 89.06 297 VAL A CA 1
ATOM 2385 C C . VAL A 1 297 ? 7.860 10.583 -15.637 1.00 89.06 297 VAL A C 1
ATOM 2387 O O . VAL A 1 297 ? 7.984 11.802 -15.694 1.00 89.06 297 VAL A O 1
ATOM 2390 N N . VAL A 1 298 ? 8.812 9.780 -15.169 1.00 90.19 298 VAL A N 1
ATOM 2391 C CA . VAL A 1 298 ? 10.150 10.237 -14.776 1.00 90.19 298 VAL A CA 1
ATOM 2392 C C . VAL A 1 298 ? 10.925 10.779 -15.994 1.00 90.19 298 VAL A C 1
ATOM 2394 O O . VAL A 1 298 ? 11.037 10.059 -16.992 1.00 90.19 298 VAL A O 1
ATOM 2397 N N . PRO A 1 299 ? 11.476 12.008 -15.949 1.00 91.50 299 PRO A N 1
ATOM 2398 C CA . PRO A 1 299 ? 12.305 12.562 -17.022 1.00 91.50 299 PRO A CA 1
ATOM 2399 C C . PRO A 1 299 ? 13.569 11.737 -17.276 1.00 91.50 299 PRO A C 1
ATOM 2401 O O . PRO A 1 299 ? 14.157 11.200 -16.342 1.00 91.50 299 PRO A O 1
ATOM 2404 N N . GLU A 1 300 ? 14.037 11.682 -18.525 1.00 92.19 300 GLU A N 1
ATOM 2405 C CA . GLU A 1 300 ? 15.200 10.867 -18.922 1.00 92.19 300 GLU A CA 1
ATOM 2406 C C . GLU A 1 300 ? 16.453 11.137 -18.067 1.00 92.19 300 GLU A C 1
ATOM 2408 O O . GLU A 1 300 ? 17.133 10.202 -17.648 1.00 92.19 300 GLU A O 1
ATOM 2413 N N . THR A 1 301 ? 16.726 12.401 -17.731 1.00 94.00 301 THR A N 1
ATOM 2414 C CA . THR A 1 301 ? 17.857 12.788 -16.871 1.00 94.00 301 THR A CA 1
ATOM 2415 C C . THR A 1 301 ? 17.789 12.150 -15.482 1.00 94.00 301 THR A C 1
ATOM 2417 O O . THR A 1 301 ? 18.812 11.717 -14.947 1.00 94.00 301 THR A O 1
ATOM 2420 N N . GLU A 1 302 ? 16.592 12.036 -14.904 1.00 93.44 302 GLU A N 1
ATOM 2421 C CA . GLU A 1 302 ? 16.380 11.364 -13.623 1.00 93.44 302 GLU A CA 1
ATOM 2422 C C . GLU A 1 302 ? 16.422 9.844 -13.760 1.00 93.44 302 GLU A C 1
ATOM 2424 O O . GLU A 1 302 ? 17.019 9.178 -12.916 1.00 93.44 302 GLU A O 1
ATOM 2429 N N . GLN A 1 303 ? 15.880 9.287 -14.848 1.00 93.25 303 GLN A N 1
ATOM 2430 C CA . GLN A 1 303 ? 15.986 7.852 -15.126 1.00 93.25 303 GLN A CA 1
ATOM 2431 C C . GLN A 1 303 ? 17.451 7.407 -15.185 1.00 93.25 303 GLN A C 1
ATOM 2433 O O . GLN A 1 303 ? 17.819 6.413 -14.560 1.00 93.25 303 GLN A O 1
ATOM 2438 N N . ILE A 1 304 ? 18.308 8.167 -15.880 1.00 94.25 304 ILE A N 1
ATOM 2439 C CA . ILE A 1 304 ? 19.751 7.901 -15.947 1.00 94.25 304 ILE A CA 1
ATOM 2440 C C . ILE A 1 304 ? 20.350 7.895 -14.539 1.00 94.25 304 ILE A C 1
ATOM 2442 O O . ILE A 1 304 ? 21.065 6.958 -14.187 1.00 94.25 304 ILE A O 1
ATOM 2446 N N . LYS A 1 305 ? 20.033 8.900 -13.714 1.00 94.38 305 LYS A N 1
ATOM 2447 C CA . LYS A 1 305 ? 20.515 8.979 -12.328 1.00 94.38 305 LYS A CA 1
ATOM 2448 C C . LYS A 1 305 ? 20.090 7.756 -11.509 1.00 94.38 305 LYS A C 1
ATOM 2450 O O . LYS A 1 305 ? 20.938 7.150 -10.858 1.00 94.38 305 LYS A O 1
ATOM 2455 N N . TYR A 1 306 ? 18.817 7.367 -11.567 1.00 92.62 306 TYR A N 1
ATOM 2456 C CA . TYR A 1 306 ? 18.299 6.207 -10.837 1.00 92.62 306 TYR A CA 1
ATOM 2457 C C . TYR A 1 306 ? 18.921 4.892 -11.295 1.00 92.62 306 TYR A C 1
ATOM 2459 O O . TYR A 1 306 ? 19.217 4.033 -10.466 1.00 92.62 306 TYR A O 1
ATOM 2467 N N . VAL A 1 307 ? 19.153 4.739 -12.599 1.00 93.38 307 VAL A N 1
ATOM 2468 C CA . VAL A 1 307 ? 19.816 3.557 -13.150 1.00 93.38 307 VAL A CA 1
ATOM 2469 C C . VAL A 1 307 ? 21.262 3.484 -12.679 1.00 93.38 307 VAL A C 1
ATOM 2471 O O . VAL A 1 307 ? 21.658 2.438 -12.184 1.00 93.38 307 VAL A O 1
ATOM 2474 N N . ARG A 1 308 ? 22.029 4.580 -12.724 1.00 93.50 308 ARG A N 1
ATOM 2475 C CA . ARG A 1 308 ? 23.419 4.582 -12.227 1.00 93.50 308 ARG A CA 1
ATOM 2476 C C . ARG A 1 308 ? 23.502 4.255 -10.735 1.00 93.50 308 ARG A C 1
ATOM 2478 O O . ARG A 1 308 ? 24.318 3.433 -10.342 1.00 93.50 308 ARG A O 1
ATOM 2485 N N . GLN A 1 309 ? 22.598 4.808 -9.926 1.00 91.62 309 GLN A N 1
ATOM 2486 C CA . GLN A 1 309 ? 22.499 4.458 -8.505 1.00 91.62 309 GLN A CA 1
ATOM 2487 C C . GLN A 1 309 ? 22.177 2.972 -8.291 1.00 91.62 309 GLN A C 1
ATOM 2489 O O . GLN A 1 309 ? 22.755 2.336 -7.415 1.00 91.62 309 GLN A O 1
ATOM 2494 N N . ALA A 1 310 ? 21.272 2.404 -9.091 1.00 91.44 310 ALA A N 1
ATOM 2495 C CA . ALA A 1 310 ? 20.951 0.982 -9.024 1.00 91.44 310 ALA A CA 1
ATOM 2496 C C . ALA A 1 310 ? 22.138 0.095 -9.446 1.00 91.44 310 ALA A C 1
ATOM 2498 O O . ALA A 1 310 ? 22.361 -0.953 -8.842 1.00 91.44 310 ALA A O 1
ATOM 2499 N N . GLU A 1 311 ? 22.920 0.515 -10.443 1.00 91.75 311 GLU A N 1
ATOM 2500 C CA . GLU A 1 311 ? 24.143 -0.183 -10.856 1.00 91.75 311 GLU A CA 1
ATOM 2501 C C . GLU A 1 311 ? 25.203 -0.198 -9.752 1.00 91.75 311 GLU A C 1
ATOM 2503 O O . GLU A 1 311 ? 25.834 -1.232 -9.546 1.00 91.75 311 GLU A O 1
ATOM 2508 N N . ASP A 1 312 ? 25.369 0.905 -9.017 1.00 89.31 312 ASP A N 1
ATOM 2509 C CA . ASP A 1 312 ? 26.304 0.976 -7.890 1.00 89.31 312 ASP A CA 1
ATOM 2510 C C . ASP A 1 312 ? 25.892 0.038 -6.742 1.00 89.31 312 ASP A C 1
ATOM 2512 O O . ASP A 1 312 ? 26.748 -0.623 -6.155 1.00 89.31 312 ASP A O 1
ATOM 2516 N N . VAL A 1 313 ? 24.588 -0.076 -6.457 1.00 87.06 313 VAL A N 1
ATOM 2517 C CA . VAL A 1 313 ? 24.057 -0.979 -5.415 1.00 87.06 313 VAL A CA 1
ATOM 2518 C C . VAL A 1 313 ? 24.239 -2.451 -5.779 1.00 87.06 313 VAL A C 1
ATOM 2520 O O . VAL A 1 313 ? 24.483 -3.262 -4.892 1.00 87.06 313 VAL A O 1
ATOM 2523 N N . LEU A 1 314 ? 24.119 -2.808 -7.061 1.00 81.38 314 LEU A N 1
ATOM 2524 C CA . LEU A 1 314 ? 24.245 -4.195 -7.525 1.00 81.38 314 LEU A CA 1
ATOM 2525 C C . LEU A 1 314 ? 25.687 -4.695 -7.599 1.00 81.38 314 LEU A C 1
ATOM 2527 O O . LEU A 1 314 ? 25.910 -5.867 -7.915 1.00 81.38 314 LEU A O 1
ATOM 2531 N N . ARG A 1 315 ? 26.673 -3.841 -7.305 1.00 73.44 315 ARG A N 1
ATOM 2532 C CA . ARG A 1 315 ? 28.045 -4.307 -7.130 1.00 73.44 315 ARG A CA 1
ATOM 2533 C C . ARG A 1 315 ? 28.112 -5.225 -5.899 1.00 73.44 315 ARG A C 1
ATOM 2535 O O . ARG A 1 315 ? 27.404 -4.970 -4.925 1.00 73.44 315 ARG A O 1
ATOM 2542 N N . PRO A 1 316 ? 28.968 -6.266 -5.898 1.00 58.78 316 PRO A N 1
ATOM 2543 C CA . PRO A 1 316 ? 28.918 -7.397 -4.952 1.00 58.78 316 PRO A CA 1
ATOM 2544 C C . PRO A 1 316 ? 29.041 -7.066 -3.450 1.00 58.78 316 PRO A C 1
ATOM 2546 O O . PRO A 1 316 ? 29.016 -7.966 -2.614 1.00 58.78 316 PRO A O 1
ATOM 2549 N N . GLU A 1 317 ? 29.226 -5.798 -3.098 1.00 55.44 317 GLU A N 1
ATOM 2550 C CA . GLU A 1 317 ? 29.542 -5.314 -1.758 1.00 55.44 317 GLU A CA 1
ATOM 2551 C C . GLU A 1 317 ? 28.300 -4.897 -0.950 1.00 55.44 317 GLU A C 1
ATOM 2553 O O . GLU A 1 317 ? 28.377 -4.797 0.278 1.00 55.44 317 GLU A O 1
ATOM 2558 N N . SER A 1 318 ? 27.138 -4.697 -1.589 1.00 56.38 318 SER A N 1
ATOM 2559 C CA . SER A 1 318 ? 25.904 -4.361 -0.869 1.00 56.38 318 SER A CA 1
ATOM 2560 C C . SER A 1 318 ? 25.347 -5.584 -0.132 1.00 56.38 318 SER A C 1
ATOM 2562 O O . SER A 1 318 ? 25.129 -6.638 -0.717 1.00 56.38 318 SER A O 1
ATOM 2564 N N . LYS A 1 319 ? 25.097 -5.474 1.179 1.00 63.41 319 LYS A N 1
ATOM 2565 C CA . LYS A 1 319 ? 24.522 -6.569 1.994 1.00 63.41 319 LYS A CA 1
ATOM 2566 C C . LYS A 1 319 ? 23.033 -6.393 2.299 1.00 63.41 319 LYS A C 1
ATOM 2568 O O . LYS A 1 319 ? 22.436 -7.259 2.933 1.00 63.41 319 LYS A O 1
ATOM 2573 N N . ASN A 1 320 ? 22.425 -5.287 1.874 1.00 78.19 320 ASN A N 1
ATOM 2574 C CA . ASN A 1 320 ? 21.046 -4.963 2.220 1.00 78.19 320 ASN A CA 1
ATOM 2575 C C . ASN A 1 320 ? 20.070 -5.476 1.148 1.00 78.19 320 ASN A C 1
ATOM 2577 O O . ASN A 1 320 ? 20.078 -5.015 0.007 1.00 78.19 320 ASN A O 1
ATOM 2581 N N . ALA A 1 321 ? 19.210 -6.427 1.522 1.00 78.06 321 ALA A N 1
ATOM 2582 C CA . ALA A 1 321 ? 18.221 -7.018 0.621 1.00 78.06 321 ALA A CA 1
ATOM 2583 C C . ALA A 1 321 ? 17.198 -5.994 0.092 1.00 78.06 321 ALA A C 1
ATOM 2585 O O . ALA A 1 321 ? 16.800 -6.072 -1.068 1.00 78.06 321 ALA A O 1
ATOM 2586 N N . THR A 1 322 ? 16.808 -5.007 0.902 1.00 77.00 322 THR A N 1
ATOM 2587 C CA . THR A 1 322 ? 15.867 -3.954 0.486 1.00 77.00 322 THR A CA 1
ATOM 2588 C C . THR A 1 322 ? 16.487 -3.048 -0.574 1.00 77.00 322 THR A C 1
ATOM 2590 O O . THR A 1 322 ? 15.840 -2.727 -1.568 1.00 77.00 322 THR A O 1
ATOM 2593 N N . ASP A 1 323 ? 17.759 -2.679 -0.402 1.00 81.94 323 ASP A N 1
ATOM 2594 C CA . ASP A 1 323 ? 18.478 -1.840 -1.367 1.00 81.94 323 ASP A CA 1
ATOM 2595 C C . ASP A 1 323 ? 18.649 -2.587 -2.699 1.00 81.94 323 ASP A C 1
ATOM 2597 O O . ASP A 1 323 ? 18.399 -2.030 -3.768 1.00 81.94 323 ASP A O 1
ATOM 2601 N N . HIS A 1 324 ? 18.993 -3.878 -2.637 1.00 84.06 324 HIS A N 1
ATOM 2602 C CA . HIS A 1 324 ? 19.062 -4.743 -3.813 1.00 84.06 324 HIS A CA 1
ATOM 2603 C C . HIS A 1 324 ? 17.720 -4.877 -4.536 1.00 84.06 324 HIS A C 1
ATOM 2605 O O . HIS A 1 324 ? 17.678 -4.795 -5.765 1.00 84.06 324 HIS A O 1
ATOM 2611 N N . TYR A 1 325 ? 16.623 -5.058 -3.797 1.00 81.88 325 TYR A N 1
ATOM 2612 C CA . TYR A 1 325 ? 15.281 -5.111 -4.373 1.00 81.88 325 TYR A CA 1
ATOM 2613 C C . TYR A 1 325 ? 14.956 -3.832 -5.146 1.00 81.88 325 TYR A C 1
ATOM 2615 O O . TYR A 1 325 ? 14.580 -3.894 -6.317 1.00 81.88 325 TYR A O 1
ATOM 2623 N N . GLU A 1 326 ? 15.152 -2.677 -4.510 1.00 82.38 326 GLU A N 1
ATOM 2624 C CA . GLU A 1 326 ? 14.884 -1.364 -5.097 1.00 82.38 326 GLU A CA 1
ATOM 2625 C C . GLU A 1 326 ? 15.731 -1.124 -6.356 1.00 82.38 326 GLU A C 1
ATOM 2627 O O . GLU A 1 326 ? 15.223 -0.645 -7.373 1.00 82.38 326 GLU A O 1
ATOM 2632 N N . ALA A 1 327 ? 17.009 -1.514 -6.325 1.00 88.75 327 ALA A N 1
ATOM 2633 C CA . ALA A 1 327 ? 17.899 -1.418 -7.475 1.00 88.75 327 ALA A CA 1
ATOM 2634 C C . ALA A 1 327 ? 17.404 -2.271 -8.654 1.00 88.75 327 ALA A C 1
ATOM 2636 O O . ALA A 1 327 ? 17.213 -1.755 -9.757 1.00 88.75 327 ALA A O 1
ATOM 2637 N N . LEU A 1 328 ? 17.126 -3.559 -8.426 1.00 87.94 328 LEU A N 1
ATOM 2638 C CA . LEU A 1 328 ? 16.618 -4.461 -9.466 1.00 87.94 328 LEU A CA 1
ATOM 2639 C C . LEU A 1 328 ? 15.279 -3.988 -10.030 1.00 87.94 328 LEU A C 1
ATOM 2641 O O . LEU A 1 328 ? 15.063 -4.037 -11.244 1.00 87.94 328 LEU A O 1
ATOM 2645 N N . TYR A 1 329 ? 14.400 -3.494 -9.160 1.00 86.00 329 TYR A N 1
ATOM 2646 C CA . TYR A 1 329 ? 13.124 -2.915 -9.546 1.00 86.00 329 TYR A CA 1
ATOM 2647 C C . TYR A 1 329 ? 13.312 -1.724 -10.493 1.00 86.00 329 TYR A C 1
ATOM 2649 O O . TYR A 1 329 ? 12.741 -1.706 -11.586 1.00 86.00 329 TYR A O 1
ATOM 2657 N N . ARG A 1 330 ? 14.163 -0.756 -10.126 1.00 89.00 330 ARG A N 1
ATOM 2658 C CA . ARG A 1 330 ? 14.469 0.411 -10.969 1.00 89.00 330 ARG A CA 1
ATOM 2659 C C . ARG A 1 330 ? 15.028 0.004 -12.320 1.00 89.00 330 ARG A C 1
ATOM 2661 O O . ARG A 1 330 ? 14.595 0.534 -13.342 1.00 89.00 330 ARG A O 1
ATOM 2668 N N . LEU A 1 331 ? 15.933 -0.973 -12.350 1.00 90.81 331 LEU A N 1
ATOM 2669 C CA . LEU A 1 331 ? 16.452 -1.491 -13.613 1.00 90.81 331 LEU A CA 1
ATOM 2670 C C . LEU A 1 331 ? 15.349 -2.144 -14.454 1.00 90.81 331 LEU A C 1
ATOM 2672 O O . LEU A 1 331 ? 15.355 -1.984 -15.673 1.00 90.81 331 LEU A O 1
ATOM 2676 N N . ALA A 1 332 ? 14.392 -2.845 -13.847 1.00 87.38 332 ALA A N 1
ATOM 2677 C CA . ALA A 1 332 ? 13.258 -3.437 -14.558 1.00 87.38 332 ALA A CA 1
ATOM 2678 C C . ALA A 1 332 ? 12.239 -2.402 -15.073 1.00 87.38 332 ALA A C 1
ATOM 2680 O O . ALA A 1 332 ? 11.560 -2.664 -16.073 1.00 87.38 332 ALA A O 1
ATOM 2681 N N . VAL A 1 333 ? 12.124 -1.251 -14.406 1.00 87.50 333 VAL A N 1
ATOM 2682 C CA . VAL A 1 333 ? 11.235 -0.146 -14.793 1.00 87.50 333 VAL A CA 1
ATOM 2683 C C . VAL A 1 333 ? 11.842 0.734 -15.881 1.00 87.50 333 VAL A C 1
ATOM 2685 O O . VAL A 1 333 ? 11.166 0.986 -16.872 1.00 87.50 333 VAL A O 1
ATOM 2688 N N . PHE A 1 334 ? 13.092 1.173 -15.727 1.00 90.06 334 PHE A N 1
ATOM 2689 C CA . PHE A 1 334 ? 13.776 2.072 -16.665 1.00 90.06 334 PHE A CA 1
ATOM 2690 C C . PHE A 1 334 ? 14.497 1.302 -17.770 1.00 90.06 334 PHE A C 1
ATOM 2692 O O . PHE A 1 334 ? 15.707 1.439 -17.976 1.00 90.06 334 PHE A O 1
ATOM 2699 N N . ASP A 1 335 ? 13.755 0.442 -18.464 1.00 86.88 335 ASP A N 1
ATOM 2700 C CA . ASP A 1 335 ? 14.264 -0.427 -19.528 1.00 86.88 335 ASP A CA 1
ATOM 2701 C C . ASP A 1 335 ? 14.769 0.329 -20.766 1.00 86.88 335 ASP A C 1
ATOM 2703 O O . ASP A 1 335 ? 15.507 -0.239 -21.577 1.00 86.88 335 ASP A O 1
ATOM 2707 N N . ASP A 1 336 ? 14.479 1.627 -20.847 1.00 86.38 336 ASP A N 1
ATOM 2708 C CA . ASP A 1 336 ? 14.969 2.498 -21.900 1.00 86.38 336 ASP A CA 1
ATOM 2709 C C . ASP A 1 336 ? 16.388 3.056 -21.692 1.00 86.38 336 ASP A C 1
ATOM 2711 O O . ASP A 1 336 ? 16.978 3.625 -22.617 1.00 86.38 336 ASP A O 1
ATOM 2715 N N . ILE A 1 337 ? 16.998 2.829 -20.531 1.00 89.69 337 ILE A N 1
ATOM 2716 C CA . ILE A 1 337 ? 18.368 3.271 -20.253 1.00 89.69 337 ILE A CA 1
ATOM 2717 C C . ILE A 1 337 ? 19.362 2.125 -20.468 1.00 89.69 337 ILE A C 1
ATOM 2719 O O . ILE A 1 337 ? 19.149 0.981 -20.043 1.00 89.69 337 ILE A O 1
ATOM 2723 N N . SER A 1 338 ? 20.471 2.444 -21.139 1.00 85.62 338 SER A N 1
ATOM 2724 C CA . SER A 1 338 ? 21.588 1.522 -21.357 1.00 85.62 338 SER A CA 1
ATOM 2725 C C . SER A 1 338 ? 22.321 1.211 -20.052 1.00 85.62 338 SER A C 1
ATOM 2727 O O . SER A 1 338 ? 22.724 2.118 -19.314 1.00 85.62 338 SER A O 1
ATOM 2729 N N . LEU A 1 339 ? 22.535 -0.082 -19.818 1.00 88.00 339 LEU A N 1
ATOM 2730 C CA . LEU A 1 339 ? 23.281 -0.597 -18.675 1.00 88.00 339 LEU A CA 1
ATOM 2731 C C . LEU A 1 339 ? 24.762 -0.764 -19.015 1.00 88.00 339 LEU A C 1
ATOM 2733 O O . LEU A 1 339 ? 25.124 -0.976 -20.177 1.00 88.00 339 LEU A O 1
ATOM 2737 N N . SER A 1 340 ? 25.604 -0.698 -17.991 1.00 87.19 340 SER A N 1
ATOM 2738 C CA . SER A 1 340 ? 27.002 -1.089 -18.072 1.00 87.19 340 SER A CA 1
ATOM 2739 C C . SER A 1 340 ? 27.122 -2.581 -18.395 1.00 87.19 340 SER A C 1
ATOM 2741 O O . SER A 1 340 ? 26.226 -3.382 -18.107 1.00 87.19 340 SER A O 1
ATOM 2743 N N . ARG A 1 341 ? 28.254 -2.970 -18.988 1.00 82.50 341 ARG A N 1
ATOM 2744 C CA . ARG A 1 341 ? 28.557 -4.379 -19.251 1.00 82.50 341 ARG A CA 1
ATOM 2745 C C . ARG A 1 341 ? 28.496 -5.198 -17.963 1.00 82.50 341 ARG A C 1
ATOM 2747 O O . ARG A 1 341 ? 27.760 -6.173 -17.924 1.00 82.50 341 ARG A O 1
ATOM 2754 N N . GLU A 1 342 ? 29.204 -4.759 -16.929 1.00 84.81 342 GLU A N 1
ATOM 2755 C CA . GLU A 1 342 ? 29.286 -5.428 -15.625 1.00 84.81 342 GLU A CA 1
ATOM 2756 C C . GLU A 1 342 ? 27.898 -5.678 -15.026 1.00 84.81 342 GLU A C 1
ATOM 2758 O O . GLU A 1 342 ? 27.589 -6.796 -14.626 1.00 84.81 342 GLU A O 1
ATOM 2763 N N . THR A 1 343 ? 27.011 -4.679 -15.061 1.00 88.69 343 THR A N 1
ATOM 2764 C CA . THR A 1 343 ? 25.632 -4.830 -14.579 1.00 88.69 343 THR A CA 1
ATOM 2765 C C . THR A 1 343 ? 24.863 -5.886 -15.367 1.00 88.69 343 THR A C 1
ATOM 2767 O O . THR A 1 343 ? 24.136 -6.677 -14.772 1.00 88.69 343 THR A O 1
ATOM 2770 N N . ILE A 1 344 ? 25.000 -5.931 -16.696 1.00 86.12 344 ILE A N 1
ATOM 2771 C CA . ILE A 1 344 ? 24.316 -6.951 -17.506 1.00 86.12 344 ILE A CA 1
ATOM 2772 C C . ILE A 1 344 ? 24.796 -8.352 -17.115 1.00 86.12 344 ILE A C 1
ATOM 2774 O O . ILE A 1 344 ? 23.970 -9.253 -16.984 1.00 86.12 344 ILE A O 1
ATOM 2778 N N . GLU A 1 345 ? 26.100 -8.524 -16.903 1.00 82.50 345 GLU A N 1
ATOM 2779 C CA . GLU A 1 345 ? 26.691 -9.790 -16.457 1.00 82.50 345 GLU A CA 1
ATOM 2780 C C . GLU A 1 345 ? 26.130 -10.192 -15.084 1.00 82.50 345 GLU A C 1
ATOM 2782 O O . GLU A 1 345 ? 25.563 -11.276 -14.950 1.00 82.50 345 GLU A O 1
ATOM 2787 N N . SER A 1 346 ? 26.136 -9.275 -14.109 1.00 86.31 346 SER A N 1
ATOM 2788 C CA . SER A 1 346 ? 25.574 -9.520 -12.774 1.00 86.31 346 SER A CA 1
ATOM 2789 C C . SER A 1 346 ? 24.084 -9.867 -12.801 1.00 86.31 346 SER A C 1
ATOM 2791 O O . SER A 1 346 ? 23.641 -10.742 -12.062 1.00 86.31 346 SER A O 1
ATOM 2793 N N . LEU A 1 347 ? 23.290 -9.221 -13.661 1.00 88.50 347 LEU A N 1
ATOM 2794 C CA . LEU A 1 347 ? 21.867 -9.538 -13.800 1.00 88.50 347 LEU A CA 1
ATOM 2795 C C . LEU A 1 347 ? 21.643 -10.926 -14.414 1.00 88.50 347 LEU A C 1
ATOM 2797 O O . LEU A 1 347 ? 20.689 -11.605 -14.037 1.00 88.50 347 LEU A O 1
ATOM 2801 N N . ILE A 1 348 ? 22.483 -11.354 -15.365 1.00 85.25 348 ILE A N 1
ATOM 2802 C CA . ILE A 1 348 ? 22.384 -12.698 -15.950 1.00 85.25 348 ILE A CA 1
ATOM 2803 C C . ILE A 1 348 ? 22.714 -13.729 -14.876 1.00 85.25 348 ILE A C 1
ATOM 2805 O O . ILE A 1 348 ? 21.932 -14.659 -14.678 1.00 85.25 348 ILE A O 1
ATOM 2809 N N . ASP A 1 349 ? 23.815 -13.535 -14.153 1.00 84.69 349 ASP A N 1
ATOM 2810 C CA . ASP A 1 349 ? 24.225 -14.433 -13.077 1.00 84.69 349 ASP A CA 1
ATOM 2811 C C . ASP A 1 349 ? 23.128 -14.538 -12.013 1.00 84.69 349 ASP A C 1
ATOM 2813 O O . ASP A 1 349 ? 22.671 -15.639 -11.694 1.00 84.69 349 ASP A O 1
ATOM 2817 N N . LEU A 1 350 ? 22.601 -13.400 -11.555 1.00 86.56 350 LEU A N 1
ATOM 2818 C CA . LEU A 1 350 ? 21.524 -13.348 -10.568 1.00 86.56 350 LEU A CA 1
ATOM 2819 C C . LEU A 1 350 ? 20.227 -14.006 -11.070 1.00 86.56 350 LEU A C 1
ATOM 2821 O O . LEU A 1 350 ? 19.525 -14.668 -10.305 1.00 86.56 350 LEU A O 1
ATOM 2825 N N . ALA A 1 351 ? 19.911 -13.888 -12.363 1.00 85.00 351 ALA A N 1
ATOM 2826 C CA . ALA A 1 351 ? 18.741 -14.529 -12.960 1.00 85.00 351 ALA A CA 1
ATOM 2827 C C . ALA A 1 351 ? 18.819 -16.068 -12.943 1.00 85.00 351 ALA A C 1
ATOM 2829 O O . ALA A 1 351 ? 17.774 -16.727 -12.928 1.00 85.00 351 ALA A O 1
ATOM 2830 N N . PHE A 1 352 ? 20.013 -16.664 -12.917 1.00 84.00 352 PHE A N 1
ATOM 2831 C CA . PHE A 1 352 ? 20.196 -18.123 -12.922 1.00 84.00 352 PHE A CA 1
ATOM 2832 C C . PHE A 1 352 ? 20.803 -18.690 -11.635 1.00 84.00 352 PHE A C 1
ATOM 2834 O O . PHE A 1 352 ? 20.874 -19.913 -11.485 1.00 84.00 352 PHE A O 1
ATOM 2841 N N . GLN A 1 353 ? 21.178 -17.836 -10.686 1.00 83.44 353 GLN A N 1
ATOM 2842 C CA . GLN A 1 353 ? 21.697 -18.245 -9.391 1.00 83.44 353 GLN A CA 1
ATOM 2843 C C . GLN A 1 353 ? 20.623 -18.984 -8.578 1.00 83.44 353 GLN A C 1
ATOM 2845 O O . GLN A 1 353 ? 19.611 -18.412 -8.185 1.00 83.44 353 GLN A O 1
ATOM 2850 N N . GLN A 1 354 ? 20.860 -20.267 -8.289 1.00 77.44 354 GLN A N 1
ATOM 2851 C CA . GLN A 1 354 ? 19.910 -21.108 -7.544 1.00 77.44 354 GLN A CA 1
ATOM 2852 C C . GLN A 1 354 ? 19.732 -20.674 -6.084 1.00 77.44 354 GLN A C 1
ATOM 2854 O O . GLN A 1 354 ? 18.681 -20.914 -5.502 1.00 77.44 354 GLN A O 1
ATOM 2859 N N . SER A 1 355 ? 20.754 -20.048 -5.495 1.00 78.31 355 SER A N 1
ATOM 2860 C CA . SER A 1 355 ? 20.732 -19.577 -4.108 1.00 78.31 355 SER A CA 1
ATOM 2861 C C . SER A 1 355 ? 20.135 -18.178 -3.944 1.00 78.31 355 SER A C 1
ATOM 2863 O O . SER A 1 355 ? 19.997 -17.715 -2.815 1.00 78.31 355 SER A O 1
ATOM 2865 N N . ALA A 1 356 ? 19.851 -17.467 -5.040 1.00 72.31 356 ALA A N 1
ATOM 2866 C CA . ALA A 1 356 ? 19.262 -16.140 -4.957 1.00 72.31 356 ALA A CA 1
ATOM 2867 C C . ALA A 1 356 ? 17.780 -16.256 -4.570 1.00 72.31 356 ALA A C 1
ATOM 2869 O O . ALA A 1 356 ? 17.092 -17.157 -5.063 1.00 72.31 356 ALA A O 1
ATOM 2870 N N . PRO A 1 357 ? 17.254 -15.336 -3.741 1.00 76.44 357 PRO A N 1
ATOM 2871 C CA . PRO A 1 357 ? 15.819 -15.226 -3.550 1.00 76.44 357 PRO A CA 1
ATOM 2872 C C . PRO A 1 357 ? 15.110 -15.144 -4.905 1.00 76.44 357 PRO A C 1
ATOM 2874 O O . PRO A 1 357 ? 15.517 -14.378 -5.781 1.00 76.44 357 PRO A O 1
ATOM 2877 N N . HIS A 1 358 ? 14.057 -15.940 -5.084 1.00 75.88 358 HIS A N 1
ATOM 2878 C CA . HIS A 1 358 ? 13.416 -16.137 -6.386 1.00 75.88 358 HIS A CA 1
ATOM 2879 C C . HIS A 1 358 ? 13.020 -14.809 -7.062 1.00 75.88 358 HIS A C 1
ATOM 2881 O O . HIS A 1 358 ? 13.262 -14.608 -8.249 1.00 75.88 358 HIS A O 1
ATOM 2887 N N . TYR A 1 359 ? 12.563 -13.837 -6.278 1.00 72.81 359 TYR A N 1
ATOM 2888 C CA . TYR A 1 359 ? 12.196 -12.501 -6.749 1.00 72.81 359 TYR A CA 1
ATOM 2889 C C . TYR A 1 359 ? 13.348 -11.658 -7.299 1.00 72.81 359 TYR A C 1
ATOM 2891 O O . TYR A 1 359 ? 13.145 -10.881 -8.232 1.00 72.81 359 TYR A O 1
ATOM 2899 N N . PHE A 1 360 ? 14.564 -11.815 -6.770 1.00 82.44 360 PHE A N 1
ATOM 2900 C CA . PHE A 1 360 ? 15.745 -11.178 -7.351 1.00 82.44 360 PHE A CA 1
ATOM 2901 C C . PHE A 1 360 ? 16.051 -11.763 -8.726 1.00 82.44 360 PHE A C 1
ATOM 2903 O O . PHE A 1 360 ? 16.302 -11.014 -9.670 1.00 82.44 360 PHE A O 1
ATOM 2910 N N . SER A 1 361 ? 15.949 -13.088 -8.859 1.00 83.38 361 SER A N 1
ATOM 2911 C CA . SER A 1 361 ? 16.115 -13.786 -10.136 1.00 83.38 361 SER A CA 1
ATOM 2912 C C . SER A 1 361 ? 15.079 -13.322 -11.173 1.00 83.38 361 SER A C 1
ATOM 2914 O O . SER A 1 361 ? 15.438 -13.044 -12.319 1.00 83.38 361 SER A O 1
ATOM 2916 N N . GLU A 1 362 ? 13.811 -13.164 -10.779 1.00 82.44 362 GLU A N 1
ATOM 2917 C CA . GLU A 1 362 ? 12.730 -12.690 -11.656 1.00 82.44 362 GLU A CA 1
ATOM 2918 C C . GLU A 1 362 ? 12.901 -11.224 -12.081 1.00 82.44 362 GLU A C 1
ATOM 2920 O O . GLU A 1 362 ? 12.749 -10.901 -13.265 1.00 82.44 362 GLU A O 1
ATOM 2925 N N . LEU A 1 363 ? 13.238 -10.318 -11.154 1.00 84.00 363 LEU A N 1
ATOM 2926 C CA . LEU A 1 363 ? 13.468 -8.905 -11.476 1.00 84.00 363 LEU A CA 1
ATOM 2927 C C . LEU A 1 363 ? 14.694 -8.728 -12.371 1.00 84.00 363 LEU A C 1
ATOM 2929 O O . LEU A 1 363 ? 14.623 -7.988 -13.355 1.00 84.00 363 LEU A O 1
ATOM 2933 N N . ALA A 1 364 ? 15.775 -9.463 -12.103 1.00 88.75 364 ALA A N 1
ATOM 2934 C CA . ALA A 1 364 ? 16.958 -9.458 -12.953 1.00 88.75 364 ALA A CA 1
ATOM 2935 C C . ALA A 1 364 ? 16.634 -9.960 -14.369 1.00 88.75 364 ALA A C 1
ATOM 2937 O O . ALA A 1 364 ? 16.940 -9.294 -15.364 1.00 88.75 364 ALA A O 1
ATOM 2938 N N . ALA A 1 365 ? 15.903 -11.077 -14.472 1.00 86.56 365 ALA A N 1
ATOM 2939 C CA . ALA A 1 365 ? 15.428 -11.595 -15.750 1.00 86.56 365 ALA A CA 1
ATOM 2940 C C . ALA A 1 365 ? 14.504 -10.602 -16.475 1.00 86.56 365 ALA A C 1
ATOM 2942 O O . ALA A 1 365 ? 14.577 -10.474 -17.699 1.00 86.56 365 ALA A O 1
ATOM 2943 N N . THR A 1 366 ? 13.655 -9.879 -15.743 1.00 85.94 366 THR A N 1
ATOM 2944 C CA . THR A 1 366 ? 12.750 -8.853 -16.286 1.00 85.94 366 THR A CA 1
ATOM 2945 C C . THR A 1 366 ? 13.524 -7.660 -16.837 1.00 85.94 366 THR A C 1
ATOM 2947 O O . THR A 1 366 ? 13.278 -7.257 -17.978 1.00 85.94 366 THR A O 1
ATOM 2950 N N . ALA A 1 367 ? 14.497 -7.143 -16.081 1.00 88.75 367 ALA A N 1
ATOM 2951 C CA . ALA A 1 367 ? 15.361 -6.041 -16.496 1.00 88.75 367 ALA A CA 1
ATOM 2952 C C . ALA A 1 367 ? 16.114 -6.361 -17.798 1.00 88.75 367 ALA A C 1
ATOM 2954 O O . ALA A 1 367 ? 16.191 -5.515 -18.694 1.00 88.75 367 ALA A O 1
ATOM 2955 N N . ILE A 1 368 ? 16.599 -7.596 -17.953 1.00 88.19 368 ILE A N 1
ATOM 2956 C CA . ILE A 1 368 ? 17.255 -8.045 -19.188 1.00 88.19 368 ILE A CA 1
ATOM 2957 C C . ILE A 1 368 ? 16.233 -8.247 -20.312 1.00 88.19 368 ILE A C 1
ATOM 2959 O O . ILE A 1 368 ? 16.404 -7.730 -21.416 1.00 88.19 368 ILE A O 1
ATOM 2963 N N . THR A 1 369 ? 15.154 -8.994 -20.052 1.00 85.81 369 THR A N 1
ATOM 2964 C CA . THR A 1 369 ? 14.202 -9.428 -21.089 1.00 85.81 369 THR A CA 1
ATOM 2965 C C . THR A 1 369 ? 13.536 -8.256 -21.795 1.00 85.81 369 THR A C 1
ATOM 2967 O O . THR A 1 369 ? 13.309 -8.313 -23.005 1.00 85.81 369 THR A O 1
ATOM 2970 N N . ARG A 1 370 ? 13.248 -7.173 -21.075 1.00 82.62 370 ARG A N 1
ATOM 2971 C CA . ARG A 1 370 ? 12.661 -5.975 -21.681 1.00 82.62 370 ARG A CA 1
ATOM 2972 C C . ARG A 1 370 ? 13.631 -5.248 -22.603 1.00 82.62 370 ARG A C 1
ATOM 2974 O O . ARG A 1 370 ? 13.256 -4.876 -23.715 1.00 82.62 370 ARG A O 1
ATOM 2981 N N . ARG A 1 371 ? 14.905 -5.183 -22.213 1.00 86.06 371 ARG A N 1
ATOM 2982 C CA . ARG A 1 371 ? 15.983 -4.610 -23.031 1.00 86.06 371 ARG A CA 1
ATOM 2983 C C . ARG A 1 371 ? 16.319 -5.447 -24.264 1.00 86.06 371 ARG A C 1
ATOM 2985 O O . ARG A 1 371 ? 16.755 -4.881 -25.261 1.00 86.06 371 ARG A O 1
ATOM 2992 N N . LEU A 1 372 ? 16.025 -6.755 -24.278 1.00 77.50 372 LEU A N 1
ATOM 2993 C CA . LEU A 1 372 ? 16.197 -7.613 -25.468 1.00 77.50 372 LEU A CA 1
ATOM 2994 C C . LEU A 1 372 ? 15.395 -7.145 -26.691 1.00 77.50 372 LEU A C 1
ATOM 2996 O O . LEU A 1 372 ? 15.661 -7.612 -27.797 1.00 77.50 372 LEU A O 1
ATOM 3000 N N . ARG A 1 373 ? 14.405 -6.257 -26.535 1.00 69.75 373 ARG A N 1
ATOM 3001 C CA . ARG A 1 373 ? 13.687 -5.663 -27.675 1.00 69.75 373 ARG A CA 1
ATOM 3002 C C . ARG A 1 373 ? 14.576 -4.725 -28.504 1.00 69.75 373 ARG A C 1
ATOM 3004 O O . ARG A 1 373 ? 14.262 -4.490 -29.665 1.00 69.75 373 ARG A O 1
ATOM 3011 N N . ARG A 1 374 ? 15.699 -4.254 -27.951 1.00 70.62 374 ARG A N 1
ATOM 3012 C CA . ARG A 1 374 ? 16.641 -3.328 -28.593 1.00 70.62 374 ARG A CA 1
ATOM 3013 C C . ARG A 1 374 ? 17.710 -4.083 -29.385 1.00 70.62 374 ARG A C 1
ATOM 3015 O O . ARG A 1 374 ? 18.350 -4.991 -28.855 1.00 70.62 374 ARG A O 1
ATOM 3022 N N . GLU A 1 375 ? 17.935 -3.694 -30.641 1.00 63.97 375 GLU A N 1
ATOM 3023 C CA . GLU A 1 375 ? 18.885 -4.378 -31.538 1.00 63.97 375 GLU A CA 1
ATOM 3024 C C . GLU A 1 375 ? 20.312 -4.406 -30.979 1.00 63.97 375 GLU A C 1
ATOM 3026 O O . GLU A 1 375 ? 20.920 -5.473 -30.893 1.00 63.97 375 GLU A O 1
ATOM 3031 N N . ASN A 1 376 ? 20.799 -3.268 -30.479 1.00 64.38 376 ASN A N 1
ATOM 3032 C CA . ASN A 1 376 ? 22.144 -3.149 -29.907 1.00 64.38 376 ASN A CA 1
ATOM 3033 C C . ASN A 1 376 ? 22.353 -4.067 -28.691 1.00 64.38 376 ASN A C 1
ATOM 3035 O O . ASN A 1 376 ? 23.452 -4.573 -28.465 1.00 64.38 376 ASN A O 1
ATOM 3039 N N . PHE A 1 377 ? 21.288 -4.332 -27.929 1.00 70.25 377 PHE A N 1
ATOM 3040 C CA . PHE A 1 377 ? 21.346 -5.183 -26.744 1.00 70.25 377 PHE A CA 1
ATOM 3041 C C . PHE A 1 377 ? 21.385 -6.675 -27.111 1.00 70.25 377 PHE A C 1
ATOM 3043 O O . PHE A 1 377 ? 22.102 -7.450 -26.479 1.00 70.25 377 PHE A O 1
ATOM 3050 N N . LYS A 1 378 ? 20.686 -7.092 -28.178 1.00 67.50 378 LYS A N 1
ATOM 3051 C CA . LYS A 1 378 ? 20.786 -8.468 -28.702 1.00 67.50 378 LYS A CA 1
ATOM 3052 C C . LYS A 1 378 ? 22.204 -8.786 -29.168 1.00 67.50 378 LYS A C 1
ATOM 3054 O O . LYS A 1 378 ? 22.725 -9.850 -28.835 1.00 67.50 378 LYS A O 1
ATOM 3059 N N . SER A 1 379 ? 22.822 -7.859 -29.899 1.00 66.12 379 SER A N 1
ATOM 3060 C CA . SER A 1 379 ? 24.203 -7.993 -30.371 1.00 66.12 379 SER A CA 1
ATOM 3061 C C . SER A 1 379 ? 25.188 -8.073 -29.205 1.00 66.12 379 SER A C 1
ATOM 3063 O O . SER A 1 379 ? 26.065 -8.930 -29.206 1.00 66.12 379 SER A O 1
ATOM 3065 N N . PHE A 1 380 ? 24.998 -7.259 -28.161 1.00 68.94 380 PHE A N 1
ATOM 3066 C CA . PHE A 1 380 ? 25.808 -7.324 -26.944 1.00 68.94 380 PHE A CA 1
ATOM 3067 C C . PHE A 1 380 ? 25.709 -8.685 -26.232 1.00 68.94 380 PHE A C 1
ATOM 3069 O O . PHE A 1 380 ? 26.737 -9.284 -25.925 1.00 68.94 380 PHE A O 1
ATOM 3076 N N . ILE A 1 381 ? 24.496 -9.214 -26.018 1.00 67.81 381 ILE A N 1
ATOM 3077 C CA . ILE A 1 381 ? 24.291 -10.532 -25.385 1.00 67.81 381 ILE A CA 1
ATOM 3078 C C . ILE A 1 381 ? 24.929 -11.653 -26.216 1.00 67.81 381 ILE A C 1
ATOM 3080 O O . ILE A 1 381 ? 25.525 -12.574 -25.656 1.00 67.81 381 ILE A O 1
ATOM 3084 N N . ALA A 1 382 ? 24.845 -11.570 -27.547 1.00 66.69 382 ALA A N 1
ATOM 3085 C CA . ALA A 1 382 ? 25.498 -12.522 -28.441 1.00 66.69 382 ALA A CA 1
ATOM 3086 C C . ALA A 1 382 ? 27.031 -12.489 -28.294 1.00 66.69 382 ALA A C 1
ATOM 3088 O O . ALA A 1 382 ? 27.656 -13.544 -28.189 1.00 66.69 382 ALA A O 1
ATOM 3089 N N . THR A 1 383 ? 27.623 -11.293 -28.213 1.00 66.62 383 THR A N 1
ATOM 3090 C CA . THR A 1 383 ? 29.065 -11.108 -27.996 1.00 66.62 383 THR A CA 1
ATOM 3091 C C . THR A 1 383 ? 29.499 -11.579 -26.607 1.00 66.62 383 THR A C 1
ATOM 3093 O O . THR A 1 383 ? 30.476 -12.320 -26.500 1.00 66.62 383 THR A O 1
ATOM 3096 N N . TYR A 1 384 ? 28.760 -11.236 -25.548 1.00 64.75 384 TYR A N 1
ATOM 3097 C CA . TYR A 1 384 ? 29.046 -11.687 -24.183 1.00 64.75 384 TYR A CA 1
ATOM 3098 C C . TYR A 1 384 ? 29.112 -13.218 -24.101 1.00 64.75 384 TYR A C 1
ATOM 3100 O O . TYR A 1 384 ? 30.137 -13.766 -23.694 1.00 64.75 384 TYR A O 1
ATOM 3108 N N . LEU A 1 385 ? 28.086 -13.904 -24.615 1.00 62.56 385 LEU A N 1
ATOM 3109 C CA . LEU A 1 385 ? 28.006 -15.368 -24.642 1.00 62.56 385 LEU A CA 1
ATOM 3110 C C . LEU A 1 385 ? 29.078 -16.041 -25.507 1.00 62.56 385 LEU A C 1
ATOM 3112 O O . LEU A 1 385 ? 29.380 -17.215 -25.306 1.00 62.56 385 LEU A O 1
ATOM 3116 N N . SER A 1 386 ? 29.647 -15.322 -26.476 1.00 60.81 386 SER A N 1
ATOM 3117 C CA . SER A 1 386 ? 30.785 -15.814 -27.258 1.00 60.81 386 SER A CA 1
ATOM 3118 C C . SER A 1 386 ? 32.125 -15.687 -26.520 1.00 60.81 386 SER A C 1
ATOM 3120 O O . SER A 1 386 ? 33.075 -16.387 -26.866 1.00 60.81 386 SER A O 1
ATOM 3122 N N . SER A 1 387 ? 32.198 -14.827 -25.496 1.00 57.94 387 SER A N 1
ATOM 3123 C CA . SER A 1 387 ? 33.431 -14.473 -24.779 1.00 57.94 387 SER A CA 1
ATOM 3124 C C . SER A 1 387 ? 33.607 -15.167 -23.420 1.00 57.94 387 SER A C 1
ATOM 3126 O O . SER A 1 387 ? 34.734 -15.286 -22.939 1.00 57.94 387 SER A O 1
ATOM 3128 N N . THR A 1 388 ? 32.536 -15.676 -22.805 1.00 54.94 388 THR A N 1
ATOM 3129 C CA . THR A 1 388 ? 32.597 -16.420 -21.537 1.00 54.94 388 THR A CA 1
ATOM 3130 C C . THR A 1 388 ? 33.003 -17.880 -21.770 1.00 54.94 388 THR A C 1
ATOM 3132 O O . THR A 1 388 ? 32.216 -18.746 -22.143 1.00 54.94 388 THR A O 1
ATOM 3135 N N . SER A 1 389 ? 34.289 -18.166 -21.550 1.00 45.56 389 SER A N 1
ATOM 3136 C CA . SER A 1 389 ? 34.941 -19.461 -21.803 1.00 45.56 389 SER A CA 1
ATOM 3137 C C . SER A 1 389 ? 34.799 -20.498 -20.681 1.00 45.56 389 SER A C 1
ATOM 3139 O O . SER A 1 389 ? 35.394 -21.575 -20.764 1.00 45.56 389 SER A O 1
ATOM 3141 N N . LYS A 1 390 ? 34.014 -20.237 -19.630 1.00 45.81 390 LYS A N 1
ATOM 3142 C CA . LYS A 1 390 ? 33.845 -21.173 -18.512 1.00 45.81 390 LYS A CA 1
ATOM 3143 C C . LYS A 1 390 ? 32.372 -21.313 -18.137 1.00 45.81 390 LYS A C 1
ATOM 3145 O O . LYS A 1 390 ? 31.762 -20.385 -17.638 1.00 45.81 390 LYS A O 1
ATOM 3150 N N . GLN A 1 391 ? 31.880 -22.534 -18.355 1.00 42.53 391 GLN A N 1
ATOM 3151 C CA . GLN A 1 391 ? 30.577 -23.092 -17.983 1.00 42.53 391 GLN A CA 1
ATOM 3152 C C . GLN A 1 391 ? 29.384 -22.741 -18.894 1.00 42.53 391 GLN A C 1
ATOM 3154 O O . GLN A 1 391 ? 28.712 -21.732 -18.771 1.00 42.53 391 GLN A O 1
ATOM 3159 N N . GLN A 1 392 ? 29.095 -23.730 -19.750 1.00 47.38 392 GLN A N 1
ATOM 3160 C CA . GLN A 1 392 ? 27.917 -23.919 -20.596 1.00 47.38 392 GLN A CA 1
ATOM 3161 C C . GLN A 1 392 ? 27.823 -23.022 -21.840 1.00 47.38 392 GLN A C 1
ATOM 3163 O O . GLN A 1 392 ? 27.392 -21.877 -21.797 1.00 47.38 392 GLN A O 1
ATOM 3168 N N . LYS A 1 393 ? 28.070 -23.638 -23.008 1.00 50.41 393 LYS A N 1
ATOM 3169 C CA . LYS A 1 393 ? 27.505 -23.225 -24.306 1.00 50.41 393 LYS A CA 1
ATOM 3170 C C . LYS A 1 393 ? 25.970 -23.324 -24.250 1.00 50.41 393 LYS A C 1
ATOM 3172 O O . LYS A 1 393 ? 25.358 -24.164 -24.912 1.00 50.41 393 LYS A O 1
ATOM 3177 N N . VAL A 1 394 ? 25.319 -22.513 -23.423 1.00 56.34 394 VAL A N 1
ATOM 3178 C CA . VAL A 1 394 ? 23.879 -22.304 -23.508 1.00 56.34 394 VAL A CA 1
ATOM 3179 C C . VAL A 1 394 ? 23.677 -21.533 -24.803 1.00 56.34 394 VAL A C 1
ATOM 3181 O O . VAL A 1 394 ? 24.123 -20.398 -24.934 1.00 56.34 394 VAL A O 1
ATOM 3184 N N . SER A 1 395 ? 23.058 -22.161 -25.806 1.00 67.12 395 SER A N 1
ATOM 3185 C CA . SER A 1 395 ? 22.711 -21.449 -27.041 1.00 67.12 395 SER A CA 1
ATOM 3186 C C . SER A 1 395 ? 21.960 -20.166 -26.670 1.00 67.12 395 SER A C 1
ATOM 3188 O O . SER A 1 395 ? 21.071 -20.250 -25.821 1.00 67.12 395 SER A O 1
ATOM 3190 N N . ILE A 1 396 ? 22.256 -19.030 -27.313 1.00 67.25 396 ILE A N 1
ATOM 3191 C CA . ILE A 1 396 ? 21.589 -17.728 -27.080 1.00 67.25 396 ILE A CA 1
ATOM 3192 C C . ILE A 1 396 ? 20.069 -17.903 -26.942 1.00 67.25 396 ILE A C 1
ATOM 3194 O O . ILE A 1 396 ? 19.442 -17.339 -26.051 1.00 67.25 396 ILE A O 1
ATOM 3198 N N . ARG A 1 397 ? 19.488 -18.779 -27.771 1.00 70.31 397 ARG A N 1
ATOM 3199 C CA . ARG A 1 397 ? 18.077 -19.175 -27.723 1.00 70.31 397 ARG A CA 1
ATOM 3200 C C . ARG A 1 397 ? 17.634 -19.709 -26.355 1.00 70.31 397 ARG A C 1
ATOM 3202 O O . ARG A 1 397 ? 16.678 -19.197 -25.798 1.00 70.31 397 ARG A O 1
ATOM 3209 N N . LYS A 1 398 ? 18.353 -20.681 -25.787 1.00 74.88 398 LYS A N 1
ATOM 3210 C CA . LYS A 1 398 ? 18.080 -21.253 -24.456 1.00 74.88 398 LYS A CA 1
ATOM 3211 C C . LYS A 1 398 ? 18.224 -20.222 -23.333 1.00 74.88 398 LYS A C 1
ATOM 3213 O O . LYS A 1 398 ? 17.416 -20.258 -22.411 1.00 74.88 398 LYS A O 1
ATOM 3218 N N . LEU A 1 399 ? 19.200 -19.310 -23.413 1.00 74.38 399 LEU A N 1
ATOM 3219 C CA . LEU A 1 399 ? 19.334 -18.226 -22.433 1.00 74.38 399 LEU A CA 1
ATOM 3220 C C . LEU A 1 399 ? 18.121 -17.295 -22.506 1.00 74.38 399 LEU A C 1
ATOM 3222 O O . LEU A 1 399 ? 17.467 -17.050 -21.498 1.00 74.38 399 LEU A O 1
ATOM 3226 N N . VAL A 1 400 ? 17.792 -16.817 -23.709 1.00 78.75 400 VAL A N 1
ATOM 3227 C CA . VAL A 1 400 ? 16.648 -15.929 -23.948 1.00 78.75 400 VAL A CA 1
ATOM 3228 C C . VAL A 1 400 ? 15.337 -16.594 -23.527 1.00 78.75 400 VAL A C 1
ATOM 3230 O O . VAL A 1 400 ? 14.504 -15.951 -22.895 1.00 78.75 400 VAL A O 1
ATOM 3233 N N . ASP A 1 401 ? 15.152 -17.877 -23.831 1.00 81.62 401 ASP A N 1
ATOM 3234 C CA . ASP A 1 401 ? 13.967 -18.633 -23.425 1.00 81.62 401 ASP A CA 1
ATOM 3235 C C . ASP A 1 401 ? 13.913 -18.822 -21.901 1.00 81.62 401 ASP A C 1
ATOM 3237 O O . ASP A 1 401 ? 12.838 -18.720 -21.312 1.00 81.62 401 ASP A O 1
ATOM 3241 N N . GLY A 1 402 ? 15.056 -19.050 -21.245 1.00 80.62 402 GLY A N 1
ATOM 3242 C CA . GLY A 1 402 ? 15.163 -19.116 -19.786 1.00 80.62 402 GLY A CA 1
ATOM 3243 C C . GLY A 1 402 ? 14.819 -17.787 -19.110 1.00 80.62 402 GLY A C 1
ATOM 3244 O O . GLY A 1 402 ? 13.993 -17.762 -18.199 1.00 80.62 402 GLY A O 1
ATOM 3245 N N . LEU A 1 403 ? 15.373 -16.679 -19.609 1.00 81.88 403 LEU A N 1
ATOM 3246 C CA . LEU A 1 403 ? 15.075 -15.325 -19.133 1.00 81.88 403 LEU A CA 1
ATOM 3247 C C . LEU A 1 403 ? 13.589 -14.990 -19.310 1.00 81.88 403 LEU A C 1
ATOM 3249 O O . LEU A 1 403 ? 12.946 -14.555 -18.363 1.00 81.88 403 LEU A O 1
ATOM 3253 N N . LYS A 1 404 ? 13.000 -15.289 -20.476 1.00 81.00 404 LYS A N 1
ATOM 3254 C CA . LYS A 1 404 ? 11.563 -15.084 -20.738 1.00 81.00 404 LYS A CA 1
ATOM 3255 C C . LYS A 1 404 ? 10.644 -15.930 -19.856 1.00 81.00 404 LYS A C 1
ATOM 3257 O O . LYS A 1 404 ? 9.506 -15.53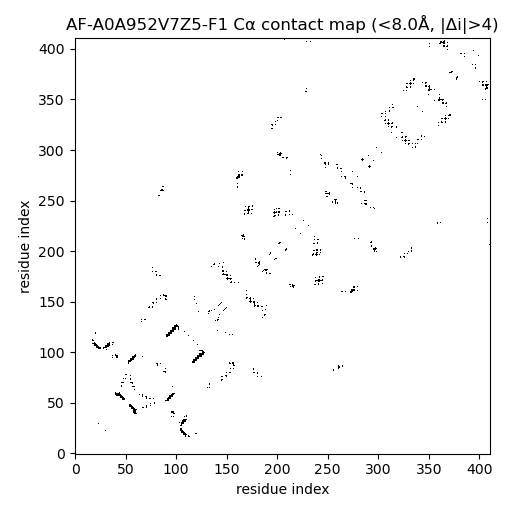2 -19.610 1.00 81.00 404 LYS A O 1
ATOM 3262 N N . LYS A 1 405 ? 11.086 -17.120 -19.438 1.00 81.50 405 LYS A N 1
ATOM 3263 C CA . LYS A 1 405 ? 10.333 -17.980 -18.509 1.00 81.50 405 LYS A CA 1
ATOM 3264 C C . LYS A 1 405 ? 10.342 -17.432 -17.083 1.00 81.50 405 LYS A C 1
ATOM 3266 O O . LYS A 1 405 ? 9.355 -17.617 -16.387 1.00 81.50 405 LYS A O 1
ATOM 3271 N N . LYS A 1 406 ? 11.433 -16.775 -16.680 1.00 79.06 406 LYS A N 1
ATOM 3272 C CA . LYS A 1 406 ? 11.611 -16.169 -15.352 1.00 79.06 406 LYS A CA 1
ATOM 3273 C C . LYS A 1 406 ? 11.137 -14.714 -15.269 1.00 79.06 406 LYS A C 1
ATOM 3275 O O . LYS A 1 406 ? 10.911 -14.209 -14.182 1.00 79.06 406 LYS A O 1
ATOM 3280 N N . SER A 1 407 ? 11.023 -14.012 -16.395 1.00 73.12 407 SER A N 1
ATOM 3281 C CA . SER A 1 407 ? 10.641 -12.599 -16.410 1.00 73.12 407 SER A CA 1
ATOM 3282 C C . SER A 1 407 ? 9.171 -12.386 -16.053 1.00 73.12 407 SER A C 1
ATOM 3284 O O . SER A 1 407 ? 8.300 -13.106 -16.549 1.00 73.12 407 SER A O 1
ATOM 3286 N N . ILE A 1 408 ? 8.898 -11.303 -15.331 1.00 69.12 408 ILE A N 1
ATOM 3287 C CA . ILE A 1 408 ? 7.560 -10.787 -15.049 1.00 69.12 408 ILE A CA 1
ATOM 3288 C C . ILE A 1 408 ? 6.943 -10.307 -16.362 1.00 69.12 408 ILE A C 1
ATOM 3290 O O . ILE A 1 408 ? 7.352 -9.292 -16.946 1.00 69.12 408 ILE A O 1
ATOM 3294 N N . ARG A 1 409 ? 5.963 -11.067 -16.863 1.00 62.41 409 ARG A N 1
ATOM 3295 C CA . ARG A 1 409 ? 5.217 -10.692 -18.065 1.00 62.41 409 ARG A CA 1
ATOM 3296 C C . ARG A 1 409 ? 4.287 -9.521 -17.740 1.00 62.41 409 ARG A C 1
ATOM 3298 O O . ARG A 1 409 ? 3.578 -9.591 -16.738 1.00 62.41 409 ARG A O 1
ATOM 3305 N N . PRO A 1 410 ? 4.259 -8.464 -18.568 1.00 52.94 410 PRO A N 1
ATOM 3306 C CA . PRO A 1 410 ? 3.181 -7.492 -18.490 1.00 52.94 410 PRO A CA 1
ATOM 3307 C C . PRO A 1 410 ? 1.883 -8.159 -18.970 1.00 52.94 410 PRO A C 1
ATOM 3309 O O . PRO A 1 410 ? 1.912 -8.892 -19.962 1.00 52.94 410 PRO A O 1
ATOM 3312 N N . LEU A 1 411 ? 0.789 -7.928 -18.242 1.00 38.50 411 LEU A N 1
ATOM 3313 C CA . LEU A 1 411 ? -0.574 -8.202 -18.705 1.00 38.50 411 LEU A CA 1
ATOM 3314 C C . LEU A 1 411 ? -0.915 -7.344 -19.926 1.00 38.50 411 LEU A C 1
ATOM 3316 O O . LEU A 1 411 ? -0.563 -6.138 -19.903 1.00 38.50 411 LEU A O 1
#

Nearest PDB structures (foldseek):
  3zjy-assembly1_B  TM=3.005E-01  e=2.369E+00  Homo sapiens
  8amz-assembly1_Z  TM=2.570E-01  e=2.951E+00  Spinacia oleracea
  7sn8-assembly1_D  TM=1.996E-01  e=2.475E+00  Drosophila melanogaster
  7w37-assembly1_f  TM=2.370E-01  e=6.234E+00  Homo sapiens

Mean predicted aligned error: 10.16 Å

pLDDT: mean 77.94, std 17.8, range [19.05, 96.75]

Secondary structure (DSSP, 8-state):
--------TTTTS---S---EEEES-TTSPPEE-HHHHHHH--EEEEEEETTEEEEEEE-TT-HHHHHHHHHHHHHHHHHHHHHHTTSPPPEEEEEEEEESS--SEEEE----SSS-EEEEEEEEETTS----S--SS-HHHHIIIIIHHHHHHHHHHTTTB-TT-HHHHHHHHHHHHHHHHHHH-HHHHHHHHHHTS-TTGGGSHHHHHHGGG--PPPHHHHTT--HHHHHHHHHHHHHHHHHHHHHHHTSSSTT--SHHHHHHHHHHHHTSPBPHHHHHHHHHHHHSS-GGGTT---HHHHHHHHHHHHHHTSTT---HHHHHHHHHHHHH-TTSPPPHHHHHHHHHHHH-TTS-HHHHHHHHHHHHHHTTSHHHHHHHHHHHHH--SS----HHHHHHHHHHHS----